Protein AF-A0A842P798-F1 (afdb_monomer_lite)

Sequence (377 aa):
MGEFDQAEFKRFVLESGVVGIFPKEKQLKSKRMSNWYVNWRDVTNDPALLYILAEYVINFATDKGIAGKIFYGVPEGATKIGVAMNHILGQEILKAPGQMLDSIELSDIAEDIIEQTGRLNPNCYIGYPADTPAKELALLTQHVLSTKNKFASEKLIMPMFRQVTKTHGDEKDQHSYVGKPEGRTVLVINGPWAKENNFEDLFGITGTEIVGIVYTDIAEGVIEKKYAPDDVEVFYADGGTLILNNPSGVVEVEDVTTTGGSAIKKAYELRQADIKVEGVIGVTNRTELTPIPGLDDPEVVAAFKKIYQHATGLEYIGAMGVSDAFDHMGIPYHAMITAPEFLPEAVKASDKCPELVKAIEREFKTYGLQSLKLGVE

Secondary structure (DSSP, 8-state):
-----HHHHHHHHHHTT-EEEEEEEEE-TTS-EEEEEE--HHHHHSHHHHHHHHHHHHHHHHHTT--SSEEEE-SHHHHHHHHHHHHHHT-PEEEETTEEE-HHHHHHHHHHHHHHHGGG---EEEEESTTSHHHHHHHHHHHHHHHHTTT-SS-----EE-SS---SSSGGGSSSEES---EEEEEEEEHHHHHHS--GGGGG-TTEEEEEEEEE-TTTT--------TTSEEEE--------PPPS-EEEEEEEESS-HHHHHHHHHHHHTT--EEEEEEEEE--BPSP-TTTS-HHHHHHHHHHHHHHHSS---S---HHHHHHHHT--EEES-BHHHHHHHHHHHTT--HHHHHHHHHHHHHHBSS-------

Radius of gyration: 21.18 Å; chains: 1; bounding box: 48×45×67 Å

Foldseek 3Di:
DDAQDLVVLLCLQQVLPQKDAAPAWFQDPLRDTARIGGHCLSQLFQLVSLLVLLVNVQNVCVVVVNHPFQEDEFDPRGNLSSLSNCLVVQHWHDQAQQFIDRSVLLLVLLVQVCVVCVVLVALAEEEPDQSDCSRSSSQSSLNSVCVVVVVPPPRRTRKYAAPDQDPDDDPVRRGRMRTQDAEAYEYEYAQVVVVPDDPPVVCPRPRYDDAEYEYAPLDPQDDDDDDDDPRYYYDYGRHDHRDRDATPAYEYEYAEDAQCLRVLLRCLSNVVSVHHHQAYEHQEYQQWWHAAPPPTDPVSVVSSQVSLCSSQVDGDPGIDTSQVSVVSNVHYYYYSYYCLRNVLVSVVVVPDDPVSQVRNQVCCVVTHPDGHDSDPD

Structure (mmCIF, N/CA/C/O backbone):
data_AF-A0A842P798-F1
#
_entry.id   AF-A0A842P798-F1
#
loop_
_atom_site.group_PDB
_atom_site.id
_atom_site.type_symbol
_atom_site.label_atom_id
_atom_site.label_alt_id
_atom_site.label_comp_id
_atom_site.label_asym_id
_atom_site.label_entity_id
_atom_site.label_seq_id
_atom_site.pdbx_PDB_ins_code
_atom_site.Cartn_x
_atom_site.Cartn_y
_atom_site.Cartn_z
_atom_site.occupancy
_atom_site.B_iso_or_equiv
_atom_site.auth_seq_id
_atom_site.auth_comp_id
_atom_site.auth_asym_id
_atom_site.auth_atom_id
_atom_site.pdbx_PDB_model_num
ATOM 1 N N . MET A 1 1 ? -21.848 -6.398 -6.461 1.00 76.06 1 MET A N 1
ATOM 2 C CA . MET A 1 1 ? -20.517 -6.161 -7.057 1.00 76.06 1 MET A CA 1
ATOM 3 C C . MET A 1 1 ? -20.605 -6.450 -8.541 1.00 76.06 1 MET A C 1
ATOM 5 O O . MET A 1 1 ? -21.397 -7.312 -8.916 1.00 76.06 1 MET A O 1
ATOM 9 N N . GLY A 1 2 ? -19.917 -5.651 -9.355 1.00 87.88 2 GLY A N 1
ATOM 10 C CA . GLY A 1 2 ? -19.880 -5.802 -10.813 1.00 87.88 2 GLY A CA 1
ATOM 11 C C . GLY A 1 2 ? -18.710 -6.682 -11.259 1.00 87.88 2 GLY A C 1
ATOM 12 O O . GLY A 1 2 ? -17.895 -7.082 -10.433 1.00 87.88 2 GLY A O 1
ATOM 13 N N . GLU A 1 3 ? -18.637 -6.973 -12.556 1.00 94.00 3 GLU A N 1
ATOM 14 C CA . GLU A 1 3 ? -17.451 -7.570 -13.193 1.00 94.00 3 GLU A CA 1
ATOM 15 C C . GLU A 1 3 ? -16.321 -6.527 -13.261 1.00 94.00 3 GLU A C 1
ATOM 17 O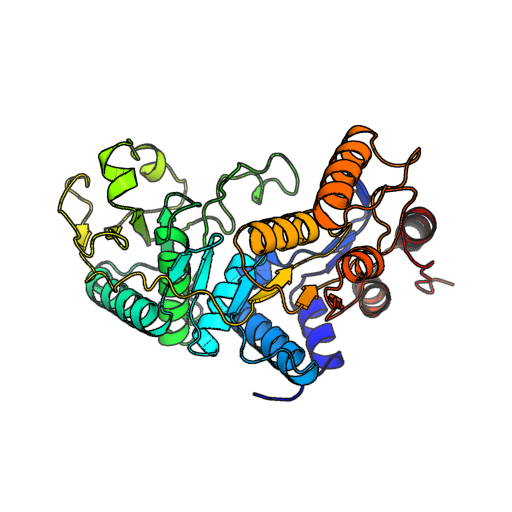 O . GLU A 1 3 ? -16.583 -5.322 -13.340 1.00 94.00 3 GLU A O 1
ATOM 22 N N . PHE A 1 4 ? -15.062 -6.957 -13.208 1.00 97.31 4 PHE A N 1
ATOM 23 C CA . PHE A 1 4 ? -13.919 -6.060 -13.327 1.00 97.31 4 PHE A CA 1
ATOM 24 C C . PHE A 1 4 ? -13.700 -5.616 -14.779 1.00 97.31 4 PHE A C 1
ATOM 26 O O . PHE A 1 4 ? -13.253 -6.384 -15.632 1.00 97.31 4 PHE A O 1
ATOM 33 N N . ASP A 1 5 ? -13.932 -4.330 -15.054 1.00 97.75 5 ASP A N 1
ATOM 34 C CA . ASP A 1 5 ? -13.598 -3.718 -16.341 1.00 97.75 5 ASP A CA 1
ATOM 35 C C . ASP A 1 5 ? -12.141 -3.219 -16.347 1.00 97.75 5 ASP A C 1
ATOM 37 O O . ASP A 1 5 ? -11.803 -2.136 -15.859 1.00 97.75 5 ASP A O 1
ATOM 41 N N . GLN A 1 6 ? -11.261 -4.010 -16.964 1.00 97.50 6 GLN A N 1
ATOM 42 C CA . GLN A 1 6 ? -9.842 -3.685 -17.142 1.00 97.50 6 GLN A CA 1
ATOM 43 C C . GLN A 1 6 ? -9.608 -2.347 -17.869 1.00 97.50 6 GLN A C 1
ATOM 45 O O . GLN A 1 6 ? -8.631 -1.644 -17.584 1.00 97.50 6 GLN A O 1
ATOM 50 N N . ALA A 1 7 ? -10.455 -2.000 -18.842 1.00 97.62 7 ALA A N 1
ATOM 51 C CA . ALA A 1 7 ? -10.306 -0.782 -19.629 1.00 97.62 7 ALA A CA 1
ATOM 52 C C . ALA A 1 7 ? -10.751 0.450 -18.833 1.00 97.62 7 ALA A C 1
ATOM 54 O O . ALA A 1 7 ? -10.112 1.499 -18.935 1.00 97.62 7 ALA A O 1
ATOM 55 N N . GLU A 1 8 ? -11.811 0.325 -18.037 1.00 98.06 8 GLU A N 1
ATOM 56 C CA . GLU A 1 8 ? -12.238 1.355 -17.090 1.00 98.06 8 GLU A CA 1
ATOM 57 C C . GLU A 1 8 ? -11.190 1.585 -16.000 1.00 98.06 8 GLU A C 1
ATOM 59 O O . GLU A 1 8 ? -10.763 2.723 -15.800 1.00 98.06 8 GLU A O 1
ATOM 64 N N . PHE A 1 9 ? -10.669 0.512 -15.396 1.00 98.19 9 PHE A N 1
ATOM 65 C CA . PHE A 1 9 ? -9.610 0.612 -14.393 1.00 98.19 9 PHE A CA 1
ATOM 66 C C . PHE A 1 9 ? -8.351 1.295 -14.947 1.00 98.19 9 PHE A C 1
ATOM 68 O O . PHE A 1 9 ? -7.773 2.170 -14.303 1.00 98.19 9 PHE A O 1
ATOM 75 N N . LYS A 1 10 ? -7.946 0.970 -16.182 1.00 98.06 10 LYS A N 1
ATOM 76 C CA . LYS A 1 10 ? -6.830 1.657 -16.851 1.00 98.06 10 LYS A CA 1
ATOM 77 C C . LYS A 1 10 ? -7.091 3.158 -17.022 1.00 98.06 10 LYS A C 1
ATOM 79 O O . LYS A 1 10 ? -6.180 3.950 -16.786 1.00 98.06 10 LYS A O 1
ATOM 84 N N . ARG A 1 11 ? -8.305 3.568 -17.416 1.00 97.88 11 ARG A N 1
ATOM 85 C CA . ARG A 1 11 ? -8.656 4.999 -17.496 1.00 97.88 11 ARG A CA 1
ATOM 86 C C . ARG A 1 11 ? -8.547 5.661 -16.129 1.00 97.88 11 ARG A C 1
ATOM 88 O O . ARG A 1 11 ? -7.880 6.683 -16.023 1.00 97.88 11 ARG A O 1
ATOM 95 N N . PHE A 1 12 ? -9.095 5.032 -15.090 1.00 97.94 12 PHE A N 1
ATOM 96 C CA . PHE A 1 12 ? -8.999 5.517 -13.713 1.00 97.94 12 PHE A CA 1
ATOM 97 C C . PHE A 1 12 ? -7.542 5.737 -13.270 1.00 97.94 12 PHE A C 1
ATOM 99 O O . PHE A 1 12 ? -7.226 6.792 -12.718 1.00 97.94 12 PHE A O 1
ATOM 106 N N . VAL A 1 13 ? -6.635 4.797 -13.574 1.00 97.75 13 VAL A N 1
ATOM 107 C CA . VAL A 1 13 ? -5.188 4.920 -13.299 1.00 97.75 13 VAL A CA 1
ATOM 108 C C . VAL A 1 13 ? -4.587 6.164 -13.966 1.00 97.75 13 VAL A C 1
ATOM 110 O O . VAL A 1 13 ? -3.844 6.915 -13.330 1.00 97.75 13 VAL A O 1
ATOM 113 N N . LEU A 1 14 ? -4.887 6.386 -15.248 1.00 96.31 14 LEU A N 1
ATOM 114 C CA . LEU A 1 14 ? -4.329 7.500 -16.020 1.00 96.31 14 LEU A CA 1
ATOM 115 C C . LEU A 1 14 ? -4.919 8.852 -15.589 1.00 96.31 14 LEU A C 1
ATOM 117 O O . LEU A 1 14 ? -4.174 9.812 -15.396 1.00 96.31 14 LEU A O 1
ATOM 121 N N . GLU A 1 15 ? -6.237 8.922 -15.408 1.00 96.44 15 GLU A N 1
ATOM 122 C CA . GLU A 1 15 ? -6.964 10.146 -15.051 1.00 96.44 15 GLU A CA 1
ATOM 123 C C . GLU A 1 15 ? -6.680 10.598 -13.614 1.00 96.44 15 GLU A C 1
ATOM 125 O O . GLU A 1 15 ? -6.614 11.798 -13.350 1.00 96.44 15 GLU A O 1
ATOM 130 N N . SER A 1 16 ? -6.420 9.660 -12.699 1.00 96.12 16 SER A N 1
ATOM 131 C CA . SER A 1 16 ? -6.096 9.965 -11.298 1.00 96.12 16 SER A CA 1
ATOM 132 C C . SER A 1 16 ? -4.633 10.376 -11.076 1.00 96.12 16 SER A C 1
ATOM 134 O O . SER A 1 16 ? -4.199 10.521 -9.935 1.00 96.12 16 SER A O 1
ATOM 136 N N . GLY A 1 17 ? -3.837 10.529 -12.142 1.00 95.38 17 GLY A N 1
ATOM 137 C CA . GLY A 1 17 ? -2.438 10.959 -12.042 1.00 95.38 17 GLY A CA 1
ATOM 138 C C . GLY A 1 17 ? -1.519 9.959 -11.331 1.00 95.38 17 GLY A C 1
ATOM 139 O O . GLY A 1 17 ? -0.446 10.337 -10.862 1.00 95.38 17 GLY A O 1
ATOM 140 N N . VAL A 1 18 ? -1.911 8.681 -11.261 1.00 96.56 18 VAL A N 1
ATOM 141 C CA . VAL A 1 18 ? -1.135 7.618 -10.596 1.00 96.56 18 VAL A CA 1
ATOM 142 C C . VAL A 1 18 ? 0.217 7.410 -11.284 1.00 96.56 18 VAL A C 1
ATOM 144 O O . VAL A 1 18 ? 1.203 7.059 -10.635 1.00 96.56 18 VAL A O 1
ATOM 147 N N . VAL A 1 19 ? 0.285 7.636 -12.597 1.00 96.75 19 VAL A N 1
ATOM 148 C CA . VAL A 1 19 ? 1.493 7.447 -13.406 1.00 96.75 19 VAL A CA 1
ATOM 149 C C . VAL A 1 19 ? 2.172 8.789 -13.661 1.00 96.75 19 VAL A C 1
ATOM 151 O O . VAL A 1 19 ? 1.661 9.637 -14.388 1.00 96.75 19 VAL A O 1
ATOM 154 N N . GLY A 1 20 ? 3.366 8.967 -13.098 1.00 95.00 20 GLY A N 1
ATOM 155 C CA . GLY A 1 20 ? 4.214 10.132 -13.342 1.00 95.00 20 GLY A CA 1
ATOM 156 C C . GLY A 1 20 ? 5.337 9.822 -14.330 1.00 95.00 20 GLY A C 1
ATOM 157 O O . GLY A 1 20 ? 6.013 8.806 -14.188 1.00 95.00 20 GLY A O 1
ATOM 158 N N . ILE A 1 21 ? 5.580 10.719 -15.291 1.00 95.62 21 ILE A N 1
ATOM 159 C CA . ILE A 1 21 ? 6.705 10.654 -16.239 1.00 95.62 21 ILE A CA 1
ATOM 160 C C . ILE A 1 21 ? 7.573 11.909 -16.078 1.00 95.62 21 ILE A C 1
ATOM 162 O O . ILE A 1 21 ? 7.087 13.038 -16.197 1.00 95.62 21 ILE A O 1
ATOM 166 N N . PHE A 1 22 ? 8.871 11.723 -15.828 1.00 94.00 22 PHE A N 1
ATOM 167 C CA . PHE A 1 22 ? 9.796 12.783 -15.427 1.00 94.00 22 PHE A CA 1
ATOM 168 C C . PHE A 1 22 ? 10.943 12.953 -16.430 1.00 94.00 22 PHE A C 1
ATOM 170 O O . PHE A 1 22 ? 11.590 11.968 -16.783 1.00 94.00 22 PHE A O 1
ATOM 177 N N . PRO A 1 23 ? 11.287 14.194 -16.829 1.00 93.38 23 PRO A N 1
ATOM 178 C CA . PRO A 1 23 ? 12.432 14.441 -17.710 1.00 93.38 23 PRO A CA 1
ATOM 179 C C . PRO A 1 23 ? 13.770 13.985 -17.112 1.00 93.38 23 PRO A C 1
ATOM 181 O O . PRO A 1 23 ? 14.636 13.486 -17.826 1.00 93.38 23 PRO A O 1
ATOM 184 N N . LYS A 1 24 ? 13.934 14.149 -15.795 1.00 94.06 24 LYS A N 1
ATOM 185 C CA . LYS A 1 24 ? 15.108 13.699 -15.046 1.00 94.06 24 LYS A CA 1
ATOM 186 C C . LYS A 1 24 ? 14.764 12.425 -14.287 1.00 94.06 24 LYS A C 1
ATOM 188 O O . LYS A 1 24 ? 13.727 12.364 -13.630 1.00 94.06 24 LYS A O 1
ATOM 193 N N . GLU A 1 25 ? 15.657 11.447 -14.366 1.00 95.00 25 GLU A N 1
ATOM 194 C CA . GLU A 1 25 ? 15.543 10.202 -13.616 1.00 95.00 25 GLU A CA 1
ATOM 195 C C . GLU A 1 25 ? 15.479 10.447 -12.099 1.00 95.00 25 GLU A C 1
ATOM 197 O O . GLU A 1 25 ? 16.140 11.338 -11.553 1.00 95.00 25 GLU A O 1
ATOM 202 N N . LYS A 1 26 ? 14.668 9.639 -11.414 1.00 93.75 26 LYS A N 1
ATOM 203 C CA . LYS A 1 26 ? 14.558 9.584 -9.956 1.00 93.75 26 LYS A CA 1
ATOM 204 C C . LYS A 1 26 ? 15.101 8.245 -9.460 1.00 93.75 26 LYS A C 1
ATOM 206 O O . LYS A 1 26 ? 14.889 7.215 -10.098 1.00 93.75 26 LYS A O 1
ATOM 211 N N . GLN A 1 27 ? 15.767 8.255 -8.306 1.00 92.94 27 GLN A N 1
ATOM 212 C CA . GLN A 1 27 ? 16.199 7.024 -7.648 1.00 92.94 27 GLN A CA 1
ATOM 213 C C . GLN A 1 27 ? 15.018 6.363 -6.923 1.00 92.94 27 GLN A C 1
ATOM 215 O O . GLN A 1 27 ? 14.359 6.989 -6.090 1.00 92.94 27 GLN A O 1
ATOM 220 N N . LEU A 1 28 ? 14.765 5.091 -7.225 1.00 90.06 28 LEU A N 1
ATOM 221 C CA . LEU A 1 28 ? 13.729 4.271 -6.599 1.00 90.06 28 LEU A CA 1
ATOM 222 C C . LEU A 1 28 ? 14.218 3.638 -5.285 1.00 90.06 28 LEU A C 1
ATOM 224 O O . LEU A 1 28 ? 15.408 3.645 -4.967 1.00 90.06 28 LEU A O 1
ATOM 228 N N . LYS A 1 29 ? 13.303 3.010 -4.530 1.00 85.62 29 LYS A N 1
ATOM 229 C CA . LYS A 1 29 ? 13.643 2.238 -3.315 1.00 85.62 29 LYS A CA 1
ATOM 230 C C . LYS A 1 29 ? 14.641 1.107 -3.606 1.00 85.62 29 LYS A C 1
ATOM 232 O O . LYS A 1 29 ? 15.488 0.815 -2.770 1.00 85.62 29 LYS A O 1
ATOM 237 N N . SER A 1 30 ? 14.571 0.522 -4.802 1.00 87.88 30 SER A N 1
ATOM 238 C CA . SER A 1 30 ? 15.516 -0.480 -5.314 1.00 87.88 30 SER A CA 1
ATOM 239 C C . SER A 1 30 ? 16.895 0.088 -5.670 1.00 87.88 30 SER A C 1
ATOM 241 O O . SER A 1 30 ? 17.736 -0.659 -6.150 1.00 87.88 30 SER A O 1
ATOM 243 N N . LYS A 1 31 ? 17.126 1.396 -5.483 1.00 91.50 31 LYS A N 1
ATOM 244 C CA . LYS A 1 31 ? 18.304 2.156 -5.938 1.00 91.50 31 LYS A CA 1
ATOM 245 C C . LYS A 1 31 ? 18.445 2.298 -7.456 1.00 91.50 31 LYS A C 1
ATOM 247 O O . LYS A 1 31 ? 19.296 3.072 -7.890 1.00 91.50 31 LYS A O 1
ATOM 252 N N . ARG A 1 32 ? 17.579 1.648 -8.243 1.00 94.62 32 ARG A N 1
ATOM 253 C CA . ARG A 1 32 ? 17.470 1.831 -9.698 1.00 94.62 32 ARG A CA 1
ATOM 254 C C . ARG A 1 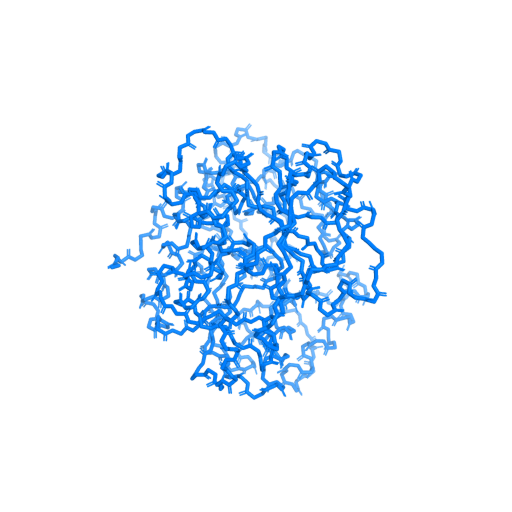32 ? 17.060 3.265 -10.032 1.00 94.62 32 ARG A C 1
ATOM 256 O O . ARG A 1 32 ? 16.302 3.889 -9.286 1.00 94.62 32 ARG A O 1
ATOM 263 N N . MET A 1 33 ? 17.546 3.766 -11.161 1.00 95.56 33 MET A N 1
ATOM 264 C CA . MET A 1 33 ? 17.130 5.050 -11.718 1.00 95.56 33 MET A CA 1
ATOM 265 C C . MET A 1 33 ? 15.971 4.831 -12.684 1.00 95.56 33 MET A C 1
ATOM 267 O O . MET A 1 33 ? 16.012 3.905 -13.490 1.00 95.56 33 MET A O 1
ATOM 271 N N . SER A 1 34 ? 14.937 5.666 -12.593 1.00 96.19 34 SER A N 1
ATOM 272 C CA . SER A 1 34 ? 13.769 5.557 -13.463 1.00 96.19 34 SER A CA 1
ATOM 273 C C . SER A 1 34 ? 13.244 6.920 -13.880 1.00 96.19 34 SER A C 1
ATOM 275 O O . SER A 1 34 ? 13.219 7.876 -13.101 1.00 96.19 34 SER A O 1
ATOM 277 N N . ASN A 1 35 ? 12.801 7.003 -15.129 1.00 96.81 35 ASN A N 1
ATOM 278 C CA . ASN A 1 35 ? 12.166 8.188 -15.697 1.00 96.81 35 ASN A CA 1
ATOM 279 C C . ASN A 1 35 ? 10.645 8.211 -15.489 1.00 96.81 35 ASN A C 1
ATOM 281 O O . ASN A 1 35 ? 9.972 9.130 -15.954 1.00 96.81 35 ASN A O 1
ATOM 285 N N . TRP A 1 36 ? 10.095 7.223 -14.786 1.00 96.75 36 TRP A N 1
ATOM 286 C CA . TRP A 1 36 ? 8.670 7.123 -14.520 1.00 96.75 36 TRP A CA 1
ATOM 287 C C . TRP A 1 36 ? 8.406 6.491 -13.148 1.00 96.75 36 TRP A C 1
ATOM 289 O O . TRP A 1 36 ? 9.230 5.777 -12.575 1.00 96.75 36 TRP A O 1
ATOM 299 N N . TYR A 1 37 ? 7.242 6.768 -12.578 1.00 94.75 37 TYR A N 1
ATOM 300 C CA . TYR A 1 37 ? 6.861 6.263 -11.264 1.00 94.75 37 TYR A CA 1
ATOM 301 C C . TYR A 1 37 ? 5.363 5.990 -11.211 1.00 94.75 37 TYR A C 1
ATOM 303 O O . TYR A 1 37 ? 4.586 6.636 -11.909 1.00 94.75 37 TYR A O 1
ATOM 311 N N . VAL A 1 38 ? 4.980 5.038 -10.365 1.00 95.38 38 VAL A N 1
ATOM 312 C CA . VAL A 1 38 ? 3.586 4.732 -10.041 1.00 95.38 38 VAL A CA 1
ATOM 313 C C . VAL A 1 38 ? 3.379 5.131 -8.588 1.00 95.38 38 VAL A C 1
ATOM 315 O O . VAL A 1 38 ? 4.117 4.665 -7.719 1.00 95.38 38 VAL A O 1
ATOM 318 N N . ASN A 1 39 ? 2.416 6.009 -8.324 1.00 94.12 39 ASN A N 1
ATOM 319 C CA . ASN A 1 39 ? 2.099 6.485 -6.986 1.00 94.12 39 ASN A CA 1
ATOM 320 C C . ASN A 1 39 ? 0.598 6.433 -6.711 1.00 94.12 39 ASN A C 1
ATOM 322 O O . ASN A 1 39 ? -0.148 7.306 -7.140 1.00 94.12 39 ASN A O 1
ATOM 326 N N . TRP A 1 40 ? 0.168 5.471 -5.903 1.00 95.88 40 TRP A N 1
ATOM 327 C CA . TRP A 1 40 ? -1.218 5.386 -5.444 1.00 95.88 40 TRP A CA 1
ATOM 328 C C . TRP A 1 40 ? -1.525 6.297 -4.252 1.00 95.88 40 TRP A C 1
ATOM 330 O O . TRP A 1 40 ? -2.633 6.270 -3.725 1.00 95.88 40 TRP A O 1
ATOM 340 N N . ARG A 1 41 ? -0.570 7.111 -3.782 1.00 91.56 41 ARG A N 1
ATOM 341 C CA . ARG A 1 41 ? -0.761 7.911 -2.566 1.00 91.56 41 ARG A CA 1
ATOM 342 C C . ARG A 1 41 ? -1.836 8.981 -2.712 1.00 91.56 41 ARG A C 1
ATOM 344 O O . ARG A 1 41 ? -2.582 9.182 -1.765 1.00 91.56 41 ARG A O 1
ATOM 351 N N . ASP A 1 42 ? -1.914 9.660 -3.852 1.00 92.62 42 ASP A N 1
ATOM 352 C CA . ASP A 1 42 ? -2.918 10.714 -4.027 1.00 92.62 42 ASP A CA 1
ATOM 353 C C . ASP A 1 42 ? -4.332 10.094 -4.060 1.00 92.62 42 ASP A C 1
ATOM 355 O O . ASP A 1 42 ? -5.212 10.559 -3.343 1.00 92.62 42 ASP A O 1
ATOM 359 N N . VAL A 1 43 ? -4.500 8.949 -4.738 1.00 95.12 43 VAL A N 1
ATOM 360 C CA . VAL A 1 43 ? -5.741 8.146 -4.725 1.00 95.12 43 VAL A CA 1
ATOM 361 C C . VAL A 1 43 ? -6.080 7.618 -3.329 1.00 95.12 43 VAL A C 1
ATOM 363 O O . VAL A 1 43 ? -7.208 7.746 -2.882 1.00 95.12 43 VAL A O 1
ATOM 366 N N . THR A 1 44 ? -5.119 7.039 -2.607 1.00 94.44 44 THR A N 1
ATOM 367 C CA . THR A 1 44 ? -5.375 6.439 -1.281 1.00 94.44 44 THR A CA 1
ATOM 368 C C . THR A 1 44 ? -5.493 7.468 -0.153 1.00 94.44 44 THR A C 1
ATOM 370 O O . THR A 1 44 ? -5.884 7.116 0.959 1.00 94.44 44 THR A O 1
ATOM 373 N N . ASN A 1 45 ? -5.145 8.733 -0.404 1.00 92.00 45 ASN A N 1
ATOM 374 C CA . ASN A 1 45 ? -5.350 9.835 0.537 1.00 92.00 45 ASN A CA 1
ATOM 375 C C . ASN A 1 45 ? -6.701 10.531 0.358 1.00 92.00 45 ASN A C 1
ATOM 377 O O . ASN A 1 45 ? -7.143 11.178 1.306 1.00 92.00 45 ASN A O 1
ATOM 381 N N . ASP A 1 46 ? -7.312 10.416 -0.819 1.00 92.44 46 ASP A N 1
ATOM 382 C CA . ASP A 1 46 ? -8.648 10.918 -1.117 1.00 92.44 46 ASP A CA 1
ATOM 383 C C . ASP A 1 46 ? -9.679 9.815 -0.810 1.00 92.44 46 ASP A C 1
ATOM 385 O O . ASP A 1 46 ? -9.645 8.758 -1.443 1.00 92.44 46 ASP A O 1
ATOM 389 N N . PRO A 1 47 ? -10.588 10.003 0.163 1.00 90.62 47 PRO A N 1
ATOM 390 C CA . PRO A 1 47 ? -11.541 8.962 0.535 1.00 90.62 47 PRO A CA 1
ATOM 391 C C . PRO A 1 47 ? -12.457 8.499 -0.609 1.00 90.62 47 PRO A C 1
ATOM 393 O O . PRO A 1 47 ? -12.818 7.323 -0.642 1.00 90.62 47 PRO A O 1
ATOM 396 N N . ALA A 1 48 ? -12.821 9.387 -1.544 1.00 92.25 48 ALA A N 1
ATOM 397 C CA . ALA A 1 48 ? -13.686 9.047 -2.672 1.00 92.25 48 ALA A CA 1
ATOM 398 C C . ALA A 1 48 ? -12.937 8.176 -3.683 1.00 92.25 48 ALA A C 1
ATOM 400 O O . ALA A 1 48 ? -13.429 7.125 -4.096 1.00 92.25 48 ALA A O 1
ATOM 401 N N . LEU A 1 49 ? -11.719 8.585 -4.050 1.00 95.06 49 LEU A N 1
ATOM 402 C CA . LEU A 1 49 ? -10.883 7.814 -4.971 1.00 95.06 49 LEU A CA 1
ATOM 403 C C . LEU A 1 49 ? -10.434 6.487 -4.346 1.00 95.06 49 LEU A C 1
ATOM 405 O O . LEU A 1 49 ? -10.363 5.480 -5.049 1.00 95.06 49 LEU A O 1
ATOM 409 N N . LEU A 1 50 ? -10.178 6.454 -3.034 1.00 95.25 50 LEU A N 1
ATOM 410 C CA . LEU A 1 50 ? -9.897 5.226 -2.292 1.00 95.25 50 LEU A CA 1
ATOM 411 C C . LEU A 1 50 ? -11.084 4.256 -2.335 1.00 95.25 50 LEU A C 1
ATOM 413 O O . LEU A 1 50 ? -10.866 3.064 -2.537 1.00 95.25 50 LEU A O 1
ATOM 417 N N . TYR A 1 51 ? -12.315 4.750 -2.163 1.00 93.81 51 TYR A N 1
ATOM 418 C CA . TYR A 1 51 ? -13.521 3.924 -2.258 1.00 93.81 51 TYR A CA 1
ATOM 419 C C . TYR A 1 51 ? -13.658 3.309 -3.657 1.00 93.81 51 TYR A C 1
ATOM 421 O O . TYR A 1 51 ? -13.786 2.093 -3.779 1.00 93.81 51 TYR A O 1
ATOM 429 N N . ILE A 1 52 ? -13.514 4.124 -4.709 1.00 95.56 52 ILE A N 1
ATOM 430 C CA . ILE A 1 52 ? -13.540 3.664 -6.108 1.00 95.56 52 ILE A CA 1
ATOM 431 C C . ILE A 1 52 ? -12.446 2.613 -6.361 1.00 95.56 52 ILE A C 1
ATOM 433 O O . ILE A 1 52 ? -12.704 1.564 -6.950 1.00 95.56 52 ILE A O 1
ATOM 437 N N . LEU A 1 53 ? -11.218 2.858 -5.888 1.00 97.44 53 LEU A N 1
ATOM 438 C CA . LEU A 1 53 ? -10.125 1.891 -5.998 1.00 97.44 53 LEU A CA 1
ATOM 439 C C . LEU A 1 53 ? -10.466 0.575 -5.285 1.00 97.44 53 LEU A C 1
ATOM 441 O O . LEU A 1 53 ? -10.250 -0.492 -5.855 1.00 97.44 53 LEU A O 1
ATOM 445 N N . ALA A 1 54 ? -11.005 0.631 -4.066 1.00 96.12 54 ALA A N 1
ATOM 446 C CA . ALA A 1 54 ? -11.390 -0.559 -3.316 1.00 96.12 54 ALA A CA 1
ATOM 447 C C . ALA A 1 54 ? -12.453 -1.383 -4.062 1.00 96.12 54 ALA A C 1
ATOM 449 O O . ALA A 1 54 ? -12.315 -2.603 -4.141 1.00 96.12 54 ALA A O 1
ATOM 450 N N . GLU A 1 55 ? -13.448 -0.743 -4.687 1.00 95.69 55 GLU A N 1
ATOM 451 C CA . GLU A 1 55 ? -14.434 -1.434 -5.529 1.00 95.69 55 GLU A CA 1
ATOM 452 C C . GLU A 1 55 ? -13.788 -2.149 -6.724 1.00 95.69 55 GLU A C 1
ATOM 454 O O . GLU A 1 55 ? -14.104 -3.314 -6.978 1.00 95.69 55 GLU A O 1
ATOM 459 N N . TYR A 1 56 ? -12.833 -1.516 -7.419 1.00 97.75 56 TYR A N 1
ATOM 460 C CA . TYR A 1 56 ? -12.093 -2.180 -8.499 1.00 97.75 56 TYR A CA 1
ATOM 461 C C . TYR A 1 56 ? -11.336 -3.416 -8.011 1.00 97.75 56 TYR A C 1
ATOM 463 O O . TYR A 1 56 ? -11.378 -4.458 -8.669 1.00 97.75 56 TYR A O 1
ATOM 471 N N . VAL A 1 57 ? -10.651 -3.324 -6.866 1.00 96.94 57 VAL A N 1
ATOM 472 C CA . VAL A 1 57 ? -9.888 -4.454 -6.313 1.00 96.94 57 VAL A CA 1
ATOM 473 C C . VAL A 1 57 ? -10.835 -5.584 -5.892 1.00 96.94 57 VAL A C 1
ATOM 475 O O . VAL A 1 57 ? -10.538 -6.751 -6.144 1.00 96.94 57 VAL A O 1
ATOM 478 N N . ILE A 1 58 ? -11.997 -5.264 -5.311 1.00 95.62 58 ILE A N 1
ATOM 479 C CA . ILE A 1 58 ? -13.023 -6.248 -4.931 1.00 95.62 58 ILE A CA 1
ATOM 480 C C . ILE A 1 58 ? -13.596 -6.960 -6.161 1.00 95.62 58 ILE A C 1
ATOM 482 O O . ILE A 1 58 ? -13.686 -8.191 -6.167 1.00 95.62 58 ILE A O 1
ATOM 486 N N . ASN A 1 59 ? -13.976 -6.215 -7.204 1.00 95.62 59 ASN A N 1
ATOM 487 C CA . ASN A 1 59 ? -14.499 -6.803 -8.439 1.00 95.62 59 ASN A CA 1
ATOM 488 C C . ASN A 1 59 ? -13.432 -7.705 -9.086 1.00 95.62 59 ASN A C 1
ATOM 490 O O . ASN A 1 59 ? -13.719 -8.846 -9.436 1.00 95.62 59 ASN A O 1
ATOM 494 N N . PHE A 1 60 ? -12.168 -7.262 -9.125 1.00 97.06 60 PHE A N 1
ATOM 495 C CA . PHE A 1 60 ? -11.060 -8.080 -9.629 1.00 97.06 60 PHE A CA 1
ATOM 496 C C . PHE A 1 60 ? -10.861 -9.363 -8.812 1.00 97.06 60 PHE A C 1
ATOM 498 O O . PHE A 1 60 ? -10.736 -10.448 -9.376 1.00 97.06 60 PHE A O 1
ATOM 505 N N . ALA A 1 61 ? -10.864 -9.265 -7.479 1.00 95.44 61 ALA A N 1
ATOM 506 C CA . ALA A 1 61 ? -10.769 -10.422 -6.591 1.00 95.44 61 ALA A CA 1
ATOM 507 C C . ALA A 1 61 ? -11.934 -11.405 -6.804 1.00 95.44 61 ALA A C 1
ATOM 509 O O . ALA A 1 61 ? -11.739 -12.622 -6.761 1.00 95.44 61 ALA A O 1
ATOM 510 N N . THR A 1 62 ? -13.133 -10.883 -7.071 1.00 94.38 62 THR A N 1
ATOM 511 C CA . THR A 1 62 ? -14.331 -11.677 -7.378 1.00 94.38 62 THR A CA 1
ATOM 512 C C . THR A 1 62 ? -14.150 -12.457 -8.673 1.00 94.38 62 THR A C 1
ATOM 514 O O . THR A 1 62 ? -14.323 -13.675 -8.669 1.00 94.38 62 THR A O 1
ATOM 517 N N . ASP A 1 63 ? -13.688 -11.804 -9.737 1.00 95.56 63 ASP A N 1
ATOM 518 C CA . ASP A 1 63 ? -13.452 -12.441 -11.038 1.00 95.56 63 ASP A CA 1
ATOM 519 C C . ASP A 1 63 ? -12.333 -13.489 -11.001 1.00 95.56 63 ASP A C 1
ATOM 521 O O . ASP A 1 63 ? -12.347 -14.461 -11.757 1.00 95.56 63 ASP A O 1
ATOM 525 N N . LYS A 1 64 ? -11.358 -13.328 -10.098 1.00 95.31 64 LYS A N 1
ATOM 526 C CA . LYS A 1 64 ? -10.317 -14.336 -9.845 1.00 95.31 64 LYS A CA 1
ATOM 527 C C . LYS A 1 64 ? -10.768 -15.467 -8.918 1.00 95.31 64 LYS A C 1
ATOM 529 O O . LYS A 1 64 ? -9.995 -16.393 -8.690 1.00 95.31 64 LYS A O 1
ATOM 534 N N . GLY A 1 65 ? -11.996 -15.424 -8.399 1.00 92.88 65 GLY A N 1
ATOM 535 C CA . GLY A 1 65 ? -12.521 -16.442 -7.487 1.00 92.88 65 GLY A CA 1
ATOM 536 C C . GLY A 1 65 ? -11.846 -16.439 -6.112 1.00 92.88 65 GLY A C 1
ATOM 537 O O . GLY A 1 65 ? -11.858 -17.459 -5.427 1.00 92.88 65 GLY A O 1
ATOM 538 N N . ILE A 1 66 ? -11.253 -15.309 -5.714 1.00 89.88 66 ILE A N 1
ATOM 539 C CA . ILE A 1 66 ? -10.584 -15.118 -4.416 1.00 89.88 66 ILE A CA 1
ATOM 540 C C . ILE A 1 66 ? -11.329 -14.122 -3.509 1.00 89.88 66 ILE A C 1
ATOM 542 O O . ILE A 1 66 ? -10.836 -13.771 -2.440 1.00 89.88 66 ILE A O 1
ATOM 546 N N . ALA A 1 67 ? -12.528 -13.679 -3.908 1.00 71.62 67 ALA A N 1
ATOM 547 C CA . ALA A 1 67 ? -13.420 -12.883 -3.065 1.00 71.62 67 ALA A CA 1
ATOM 548 C C . ALA A 1 67 ? -13.997 -13.697 -1.891 1.00 71.62 67 ALA A C 1
ATOM 550 O O . ALA A 1 67 ? -14.141 -14.916 -1.963 1.00 71.62 67 ALA A O 1
ATOM 551 N N . GLY A 1 68 ? -14.353 -13.008 -0.800 1.00 65.12 68 GLY A N 1
ATOM 552 C CA . GLY A 1 68 ? -14.852 -13.644 0.430 1.00 65.12 68 GLY A CA 1
ATOM 553 C C . GLY A 1 68 ? -13.767 -13.949 1.472 1.00 65.12 68 GLY A C 1
ATOM 554 O O . GLY A 1 68 ? -13.988 -14.761 2.369 1.00 65.12 68 GLY A O 1
ATOM 555 N N . LYS A 1 69 ? -12.589 -13.335 1.332 1.00 82.31 69 LYS A N 1
ATOM 556 C CA . LYS A 1 69 ? -11.425 -13.484 2.211 1.00 82.31 69 LYS A CA 1
ATOM 557 C C . LYS A 1 69 ? -11.017 -12.124 2.757 1.00 82.31 69 LYS A C 1
ATOM 559 O O . LYS A 1 69 ? -11.192 -11.131 2.064 1.00 82.31 69 LYS A O 1
ATOM 564 N N . ILE A 1 70 ? -10.399 -12.111 3.935 1.00 88.94 70 ILE A N 1
ATOM 565 C CA . ILE A 1 70 ? -9.881 -10.878 4.533 1.00 88.94 70 ILE A CA 1
ATOM 566 C C . ILE A 1 70 ? -8.764 -10.318 3.656 1.00 88.94 70 ILE A C 1
ATOM 568 O O . ILE A 1 70 ? -7.804 -11.027 3.332 1.00 88.94 70 ILE A O 1
ATOM 572 N N . PHE A 1 71 ? -8.864 -9.037 3.313 1.00 92.00 71 PHE A N 1
ATOM 573 C CA . PHE A 1 71 ? -7.842 -8.333 2.553 1.00 92.00 71 PHE A CA 1
ATOM 574 C C . PHE A 1 71 ? -6.803 -7.718 3.489 1.00 92.00 71 PHE A C 1
ATOM 576 O O . PHE A 1 71 ? -7.136 -6.993 4.428 1.00 92.00 71 PHE A O 1
ATOM 583 N N . TYR A 1 72 ? -5.525 -7.988 3.227 1.00 91.56 72 TYR A N 1
ATOM 584 C CA . TYR A 1 72 ? -4.407 -7.474 4.012 1.00 91.56 72 TYR A CA 1
ATOM 585 C C . TYR A 1 72 ? -3.498 -6.600 3.146 1.00 91.56 72 TYR A C 1
ATOM 587 O O . TYR A 1 72 ? -2.822 -7.088 2.245 1.00 91.56 72 TYR A O 1
ATOM 595 N N . GLY A 1 73 ? -3.488 -5.292 3.405 1.00 92.06 73 GLY A N 1
ATOM 596 C CA . GLY A 1 73 ? -2.730 -4.324 2.611 1.00 92.06 73 GLY A CA 1
ATOM 597 C C . GLY A 1 73 ? -1.255 -4.212 3.013 1.00 92.06 73 GLY A C 1
ATOM 598 O O . GLY A 1 73 ? -0.950 -3.924 4.173 1.00 92.06 73 GLY A O 1
ATOM 599 N N . VAL A 1 74 ? -0.343 -4.375 2.049 1.00 87.44 74 VAL A N 1
ATOM 600 C CA . VAL A 1 74 ? 1.112 -4.458 2.249 1.00 87.44 74 VAL A CA 1
ATOM 601 C C . VAL A 1 74 ? 1.883 -3.605 1.240 1.00 87.44 74 VAL A C 1
ATOM 603 O O . VAL A 1 74 ? 1.621 -3.698 0.049 1.00 87.44 74 VAL A O 1
ATOM 606 N N . PRO A 1 75 ? 2.917 -2.850 1.660 1.00 78.62 75 PRO A N 1
ATOM 607 C CA . PRO A 1 75 ? 3.115 -2.247 2.982 1.00 78.62 75 PRO A CA 1
ATOM 608 C C . PRO A 1 75 ? 2.169 -1.030 3.154 1.00 78.62 75 PRO A C 1
ATOM 610 O O . PRO A 1 75 ? 1.113 -0.982 2.536 1.00 78.62 75 PRO A O 1
ATOM 613 N N . GLU A 1 76 ? 2.533 -0.032 3.970 1.00 76.94 76 GLU A N 1
ATOM 614 C CA . GLU A 1 76 ? 1.725 1.157 4.339 1.00 76.94 76 GLU A CA 1
ATOM 615 C C . GLU A 1 76 ? 0.871 1.804 3.219 1.00 76.94 76 GLU A C 1
ATOM 617 O O . GLU A 1 76 ? -0.171 2.386 3.513 1.00 76.94 76 GLU A O 1
ATOM 622 N N . GLY A 1 77 ? 1.294 1.738 1.949 1.00 79.94 77 GLY A N 1
ATOM 623 C CA . GLY A 1 77 ? 0.533 2.274 0.812 1.00 79.94 77 GLY A CA 1
ATOM 624 C C . GLY A 1 77 ? -0.786 1.538 0.552 1.00 79.94 77 GLY A C 1
ATOM 625 O O . GLY A 1 77 ? -1.799 2.177 0.279 1.00 79.94 77 GLY A O 1
ATOM 626 N N . ALA A 1 78 ? -0.801 0.214 0.715 1.00 92.62 78 ALA A N 1
ATOM 627 C CA . ALA A 1 78 ? -1.979 -0.611 0.467 1.00 92.62 78 ALA A CA 1
ATOM 628 C C . ALA A 1 78 ? -2.818 -0.878 1.725 1.00 92.62 78 ALA A C 1
ATOM 630 O O . ALA A 1 78 ? -3.951 -1.337 1.611 1.00 92.62 78 ALA A O 1
ATOM 631 N N . THR A 1 79 ? -2.324 -0.552 2.928 1.00 91.81 79 THR A N 1
ATOM 632 C CA . THR A 1 79 ? -3.082 -0.726 4.184 1.00 91.81 79 THR A CA 1
ATOM 633 C C . THR A 1 79 ? -4.446 -0.029 4.134 1.00 91.81 79 THR A C 1
ATOM 635 O O . THR A 1 79 ? -5.448 -0.619 4.528 1.00 91.81 79 THR A O 1
ATOM 638 N N . LYS A 1 80 ? -4.512 1.188 3.576 1.00 93.88 80 LYS A N 1
ATOM 639 C CA . LYS A 1 80 ? -5.774 1.931 3.406 1.00 93.88 80 LYS A CA 1
ATOM 640 C C . LYS A 1 80 ? -6.747 1.218 2.467 1.00 93.88 80 LYS A C 1
ATOM 642 O O . LYS A 1 80 ? -7.944 1.223 2.724 1.00 93.88 80 LYS A O 1
ATOM 647 N N . ILE A 1 81 ? -6.219 0.585 1.416 1.00 95.25 81 ILE A N 1
ATOM 648 C CA . ILE A 1 81 ? -6.999 -0.202 0.454 1.00 95.25 81 ILE A CA 1
ATOM 649 C C . ILE A 1 81 ? -7.620 -1.399 1.179 1.00 95.25 81 ILE A C 1
ATOM 651 O O . ILE A 1 81 ? -8.832 -1.563 1.134 1.00 95.25 81 ILE A O 1
ATOM 655 N N . GLY A 1 82 ? -6.821 -2.169 1.928 1.00 92.38 82 GLY A N 1
ATOM 656 C CA . GLY A 1 82 ? -7.314 -3.319 2.694 1.00 92.38 82 GLY A CA 1
ATOM 657 C C . GLY A 1 82 ? -8.399 -2.952 3.715 1.00 92.38 82 GLY A C 1
ATOM 658 O O . GLY A 1 82 ? -9.435 -3.607 3.759 1.00 92.38 82 GLY A O 1
ATOM 659 N N . VAL A 1 83 ? -8.207 -1.872 4.486 1.00 89.62 83 VAL A N 1
ATOM 660 C CA . VAL A 1 83 ? -9.216 -1.385 5.451 1.00 89.62 83 VAL A CA 1
ATOM 661 C C . VAL A 1 83 ? -10.521 -0.999 4.748 1.00 89.62 83 VAL A C 1
ATOM 663 O O . VAL A 1 83 ? -11.588 -1.431 5.178 1.00 89.62 83 VAL A O 1
ATOM 666 N N . ALA A 1 84 ? -10.445 -0.238 3.651 1.00 91.88 84 ALA A N 1
ATOM 667 C CA . ALA A 1 84 ? -11.627 0.157 2.887 1.00 91.88 84 ALA A CA 1
ATOM 668 C C . ALA A 1 84 ? -12.356 -1.057 2.287 1.00 91.88 84 ALA A C 1
ATOM 670 O O . ALA A 1 84 ? -13.575 -1.152 2.389 1.00 91.88 84 ALA A O 1
ATOM 671 N N . MET A 1 85 ? -11.621 -2.018 1.717 1.00 92.69 85 MET A N 1
ATOM 672 C CA . MET A 1 85 ? -12.207 -3.231 1.140 1.00 92.69 85 MET A CA 1
ATOM 673 C C . MET A 1 85 ? -12.945 -4.070 2.183 1.00 92.69 85 MET A C 1
ATOM 675 O O . MET A 1 85 ? -14.088 -4.463 1.960 1.00 92.69 85 MET A O 1
ATOM 679 N N . ASN A 1 86 ? -12.300 -4.322 3.323 1.00 89.00 86 ASN A N 1
ATOM 680 C CA . ASN A 1 86 ? -12.884 -5.101 4.411 1.00 89.00 86 ASN A CA 1
ATOM 681 C C . ASN A 1 86 ? -14.149 -4.421 4.959 1.00 89.00 86 ASN A C 1
ATOM 683 O O . ASN A 1 86 ? -15.157 -5.094 5.150 1.00 89.00 86 ASN A O 1
ATOM 687 N N . HIS A 1 87 ? -14.154 -3.088 5.097 1.00 88.56 87 HIS A N 1
ATOM 688 C CA . HIS A 1 87 ? -15.360 -2.342 5.471 1.00 88.56 87 HIS A CA 1
ATOM 689 C C . HIS A 1 87 ? -16.487 -2.474 4.434 1.00 88.56 87 HIS A C 1
ATOM 691 O O . HIS A 1 87 ? -17.612 -2.803 4.800 1.00 88.56 87 HIS A O 1
ATOM 697 N N . ILE A 1 88 ? -16.196 -2.288 3.139 1.00 88.69 88 ILE A N 1
ATOM 698 C CA . ILE A 1 88 ? -17.188 -2.433 2.054 1.00 88.69 88 ILE A CA 1
ATOM 699 C C . ILE A 1 88 ? -17.813 -3.835 2.048 1.00 88.69 88 ILE A C 1
ATOM 701 O O . ILE A 1 88 ? -18.997 -3.995 1.750 1.00 88.69 88 ILE A O 1
ATOM 705 N N . LEU A 1 89 ? -17.019 -4.857 2.364 1.00 86.62 89 LEU A N 1
ATOM 706 C CA . LEU A 1 89 ? -17.454 -6.250 2.383 1.00 86.62 89 LEU A CA 1
ATOM 707 C C . LEU A 1 89 ? -18.118 -6.677 3.700 1.00 86.62 89 LEU A C 1
ATOM 709 O O . LEU A 1 89 ? -18.640 -7.791 3.752 1.00 86.62 89 LEU A O 1
ATOM 713 N N . GLY A 1 90 ? -18.082 -5.844 4.747 1.00 82.50 90 GLY A N 1
ATOM 714 C CA . GLY A 1 90 ? -18.473 -6.240 6.104 1.00 82.50 90 GLY A CA 1
ATOM 715 C C . GLY A 1 90 ? -17.637 -7.410 6.637 1.00 82.50 90 GLY A C 1
ATOM 716 O O . GLY A 1 90 ? -18.175 -8.319 7.266 1.00 82.50 90 GLY A O 1
ATOM 717 N N . GLN A 1 91 ? -16.346 -7.440 6.301 1.00 76.38 91 GLN A N 1
ATOM 718 C CA . GLN A 1 91 ? -15.400 -8.494 6.669 1.00 76.38 91 GLN A CA 1
ATOM 719 C C . GLN A 1 91 ? -14.399 -8.016 7.708 1.00 76.38 91 GLN A C 1
ATOM 721 O O . GLN A 1 91 ? -13.905 -6.903 7.609 1.00 76.38 91 GLN A O 1
ATOM 726 N N . GLU A 1 92 ? -14.018 -8.901 8.630 1.00 72.62 92 GLU A N 1
ATOM 727 C CA . GLU A 1 92 ? -12.992 -8.667 9.654 1.00 72.62 92 GLU A CA 1
ATOM 728 C C . GLU A 1 92 ? -11.707 -8.021 9.092 1.00 72.62 92 GLU A C 1
ATOM 730 O O . GLU A 1 92 ? -11.249 -8.326 7.989 1.00 72.62 92 GLU A O 1
ATOM 735 N N . ILE A 1 93 ? -11.087 -7.135 9.875 1.00 72.44 93 ILE A N 1
ATOM 736 C CA . ILE A 1 93 ? -9.842 -6.443 9.530 1.00 72.44 93 ILE A CA 1
ATOM 737 C C . ILE A 1 93 ? -8.672 -7.153 10.217 1.00 72.44 93 ILE A C 1
ATOM 739 O O . ILE A 1 93 ? -8.575 -7.194 11.445 1.00 72.44 93 ILE A O 1
ATOM 743 N N . LEU A 1 94 ? -7.739 -7.681 9.421 1.00 67.38 94 LEU A N 1
ATOM 744 C CA . LEU A 1 94 ? -6.496 -8.257 9.935 1.00 67.38 94 LEU A CA 1
ATOM 745 C C . LEU A 1 94 ? -5.443 -7.162 10.157 1.00 67.38 94 LEU A C 1
ATOM 747 O O . LEU A 1 94 ? -5.092 -6.427 9.236 1.00 67.38 94 LEU A O 1
ATOM 751 N N . LYS A 1 95 ? -4.888 -7.095 11.369 1.00 63.12 95 LYS A N 1
ATOM 752 C CA . LYS A 1 95 ? -3.896 -6.081 11.762 1.00 63.12 95 LYS A CA 1
ATOM 753 C C . LYS A 1 95 ? -2.463 -6.610 11.713 1.00 63.12 95 LYS A C 1
ATOM 755 O O . LYS A 1 95 ? -1.555 -6.008 11.134 1.00 63.12 95 LYS A O 1
ATOM 760 N N . ALA A 1 96 ? -2.260 -7.748 12.358 1.00 61.03 96 ALA A N 1
ATOM 761 C CA . ALA A 1 96 ? -0.978 -8.413 12.501 1.00 61.03 96 ALA A CA 1
ATOM 762 C C . ALA A 1 96 ? -1.205 -9.926 12.460 1.00 61.03 96 ALA A C 1
ATOM 764 O O . ALA A 1 96 ? -2.345 -10.372 12.626 1.00 61.03 96 ALA A O 1
ATOM 765 N N . PRO A 1 97 ? -0.150 -10.725 12.252 1.00 55.25 97 PRO A N 1
ATOM 766 C CA . PRO A 1 97 ? -0.292 -12.165 12.305 1.00 55.25 97 PRO A CA 1
ATOM 767 C C . PRO A 1 97 ? -0.855 -12.593 13.676 1.00 55.25 97 PRO A C 1
ATOM 769 O O . PRO A 1 97 ? -0.222 -12.368 14.705 1.00 55.25 97 PRO A O 1
ATOM 772 N N . GLY A 1 98 ? -2.084 -13.115 13.683 1.00 54.12 98 GLY A N 1
ATOM 773 C CA . GLY A 1 98 ? -2.818 -13.523 14.882 1.00 54.12 98 GLY A CA 1
ATOM 774 C C . GLY A 1 98 ? -3.601 -12.415 15.600 1.00 54.12 98 GLY A C 1
ATOM 775 O O . GLY A 1 98 ? -3.970 -12.628 16.744 1.00 54.12 98 GLY A O 1
ATOM 776 N N . GLN A 1 99 ? -3.846 -11.244 14.994 1.00 64.31 99 GLN A N 1
ATOM 777 C CA . GLN A 1 99 ? -4.725 -10.196 15.548 1.00 64.31 99 GLN A CA 1
ATOM 778 C C . GLN A 1 99 ? -5.793 -9.791 14.527 1.00 64.31 99 GLN A C 1
ATOM 780 O O . GLN A 1 99 ? -5.476 -9.126 13.534 1.00 64.31 99 GLN A O 1
ATOM 785 N N . MET A 1 100 ? -7.044 -10.166 14.793 1.00 64.25 100 MET A N 1
ATOM 786 C CA . MET A 1 100 ? -8.210 -9.818 13.981 1.00 64.25 100 MET A CA 1
ATOM 787 C C . MET A 1 100 ? -9.159 -8.909 14.743 1.00 64.25 100 MET A C 1
ATOM 789 O O . MET A 1 100 ? -9.322 -9.041 15.952 1.00 64.25 100 MET A O 1
ATOM 793 N N . LEU A 1 101 ? -9.755 -7.976 14.012 1.00 65.12 101 LEU A N 1
ATOM 794 C CA . LEU A 1 101 ? -10.769 -7.065 14.510 1.00 65.12 101 LEU A CA 1
ATOM 795 C C . LEU A 1 101 ? -12.055 -7.328 13.728 1.00 65.12 101 LEU A C 1
ATOM 797 O O . LEU A 1 101 ? -12.013 -7.360 12.497 1.00 65.12 101 LEU A O 1
ATOM 801 N N . ASP A 1 102 ? -13.184 -7.499 14.411 1.00 67.31 102 ASP A N 1
ATOM 802 C CA . ASP A 1 102 ? -14.474 -7.566 13.727 1.00 67.31 102 ASP A CA 1
ATOM 803 C C . ASP A 1 102 ? -14.770 -6.201 13.094 1.00 67.31 102 ASP A C 1
ATOM 805 O O . ASP A 1 102 ? -14.783 -5.173 13.766 1.00 67.31 102 ASP A O 1
ATOM 809 N N . SER A 1 103 ? -14.951 -6.169 11.773 1.00 70.44 103 SER A N 1
ATOM 810 C CA . SER A 1 103 ? -15.196 -4.913 11.061 1.00 70.44 103 SER A CA 1
ATOM 811 C C . SER A 1 103 ? -16.550 -4.296 11.357 1.00 70.44 103 SER A C 1
ATOM 813 O O . SER A 1 103 ? -16.677 -3.083 11.214 1.00 70.44 103 SER A O 1
ATOM 815 N N . ILE A 1 104 ? -17.545 -5.108 11.727 1.00 72.19 104 ILE A N 1
ATOM 816 C CA . ILE A 1 104 ? -18.878 -4.627 12.080 1.00 72.19 104 ILE A CA 1
ATOM 817 C C . ILE A 1 104 ? -18.764 -3.914 13.419 1.00 72.19 104 ILE A C 1
ATOM 819 O O . ILE A 1 104 ? -19.065 -2.727 13.487 1.00 72.19 104 ILE A O 1
ATOM 823 N N . GLU A 1 105 ? -18.188 -4.577 14.425 1.00 76.06 105 GLU A N 1
ATOM 824 C CA . GLU A 1 105 ? -17.926 -3.947 15.724 1.00 76.06 105 GLU A CA 1
ATOM 825 C C . GLU A 1 105 ? -17.035 -2.707 15.576 1.00 76.06 105 GLU A C 1
ATOM 827 O O . GLU A 1 105 ? -17.329 -1.658 16.138 1.00 76.06 105 GLU A O 1
ATOM 832 N N . LEU A 1 106 ? -15.968 -2.769 14.770 1.00 79.75 106 LEU A N 1
ATOM 833 C CA . LEU A 1 106 ? -15.133 -1.595 14.511 1.00 79.75 106 LEU A CA 1
ATOM 834 C C . LEU A 1 106 ? -15.882 -0.470 13.792 1.00 79.75 106 LEU A C 1
ATOM 836 O O . LEU A 1 106 ? -15.553 0.695 14.010 1.00 79.75 106 LEU A O 1
ATOM 840 N N . SER A 1 107 ? -16.832 -0.795 12.913 1.00 83.75 107 SER A N 1
ATOM 841 C CA . SER A 1 107 ? -17.652 0.212 12.240 1.00 83.75 107 SER A CA 1
ATOM 842 C C . SER A 1 107 ? -18.586 0.877 13.244 1.00 83.75 107 SER A C 1
ATOM 844 O O . SER A 1 107 ? -18.647 2.100 13.253 1.00 83.75 107 SER A O 1
ATOM 846 N N . ASP A 1 108 ? -19.206 0.113 14.143 1.00 85.38 108 ASP A N 1
ATOM 847 C CA . ASP A 1 108 ? -20.030 0.653 15.229 1.00 85.38 108 ASP A CA 1
ATOM 848 C C . ASP A 1 108 ? -19.196 1.564 16.151 1.00 85.38 108 ASP A C 1
ATOM 850 O O . ASP A 1 108 ? -19.568 2.708 16.404 1.00 85.38 108 ASP A O 1
ATOM 854 N N . ILE A 1 109 ? -17.992 1.131 16.544 1.00 84.94 109 ILE A N 1
ATOM 855 C CA . ILE A 1 109 ? -17.042 1.944 17.327 1.00 84.94 109 ILE A CA 1
ATOM 856 C C . ILE A 1 109 ? -16.653 3.223 16.573 1.00 84.94 109 ILE A C 1
ATOM 858 O O . ILE A 1 109 ? -16.566 4.302 17.161 1.00 84.94 109 ILE A O 1
ATOM 862 N N . ALA A 1 110 ? -16.394 3.128 15.268 1.00 89.56 110 ALA A N 1
ATOM 863 C CA . ALA A 1 110 ? -16.093 4.284 14.431 1.00 89.56 110 ALA A CA 1
ATOM 864 C C . ALA A 1 110 ? -17.277 5.265 14.373 1.00 89.56 110 ALA A C 1
ATOM 866 O O . ALA A 1 110 ? -17.071 6.479 14.434 1.00 89.56 110 ALA A O 1
ATOM 867 N N . GLU A 1 111 ? -18.510 4.764 14.280 1.00 90.25 111 GLU A N 1
ATOM 868 C CA . GLU A 1 111 ? -19.717 5.586 14.329 1.00 90.25 111 GLU A CA 1
ATOM 869 C C . GLU A 1 111 ? -19.888 6.289 15.676 1.00 90.25 111 GLU A C 1
ATOM 871 O O . GLU A 1 111 ? -20.129 7.499 15.687 1.00 90.25 111 GLU A O 1
ATOM 876 N N . ASP A 1 112 ? -19.669 5.577 16.779 1.00 87.69 112 ASP A N 1
ATOM 877 C CA . ASP A 1 112 ? -19.698 6.135 18.131 1.00 87.69 112 ASP A CA 1
ATOM 878 C C . ASP A 1 112 ? -18.649 7.238 18.304 1.00 87.69 112 ASP A C 1
ATOM 880 O O . ASP A 1 112 ? -18.939 8.305 18.853 1.00 87.69 112 ASP A O 1
ATOM 884 N N . ILE A 1 113 ? -17.427 7.028 17.798 1.00 89.62 113 ILE A N 1
ATOM 885 C CA . ILE A 1 113 ? -16.378 8.055 17.807 1.00 89.62 113 ILE A CA 1
ATOM 886 C C . ILE A 1 113 ? -16.846 9.294 17.042 1.00 89.62 113 ILE A C 1
ATOM 888 O O . ILE A 1 113 ? -16.682 10.412 17.540 1.00 89.62 113 ILE A O 1
ATOM 892 N N . ILE A 1 114 ? -17.432 9.125 15.853 1.00 92.06 114 ILE A N 1
ATOM 893 C CA . ILE A 1 114 ? -17.945 10.238 15.041 1.00 92.06 114 ILE A CA 1
ATOM 894 C C . ILE A 1 114 ? -19.054 10.988 15.782 1.00 92.06 114 ILE A C 1
ATOM 896 O O . ILE A 1 114 ? -19.026 12.217 15.822 1.00 92.06 114 ILE A O 1
ATOM 900 N N . GLU A 1 115 ? -20.009 10.285 16.391 1.00 90.44 115 GLU A N 1
ATOM 901 C CA . GLU A 1 115 ? -21.108 10.907 17.134 1.00 90.44 115 GLU A CA 1
ATOM 902 C C . GLU A 1 115 ? -20.587 11.709 18.331 1.00 90.44 115 GLU A C 1
ATOM 904 O O . GLU A 1 115 ? -20.901 12.893 18.485 1.00 90.44 115 GLU A O 1
ATOM 909 N N . GLN A 1 116 ? -19.724 11.097 19.142 1.00 86.88 116 GLN A N 1
ATOM 910 C CA . GLN A 1 116 ? -19.169 11.723 20.338 1.00 86.88 116 GLN A CA 1
ATOM 911 C C . GLN A 1 116 ? -18.317 12.951 20.009 1.00 86.88 116 GLN A C 1
ATOM 913 O O . GLN A 1 116 ? -18.432 13.994 20.660 1.00 86.88 116 GLN A O 1
ATOM 918 N N . THR A 1 117 ? -17.477 12.842 18.979 1.00 91.56 117 THR A N 1
ATOM 919 C CA . THR A 1 117 ? -16.562 13.915 18.569 1.00 91.56 117 THR A CA 1
ATOM 920 C C . THR A 1 117 ? -17.216 14.932 17.636 1.00 91.56 117 THR A C 1
ATOM 922 O O . THR A 1 117 ? -16.643 15.995 17.411 1.00 91.56 117 THR A O 1
ATOM 925 N N . GLY A 1 118 ? -18.429 14.680 17.130 1.00 90.50 118 GLY A N 1
ATOM 926 C CA . GLY A 1 118 ? -19.078 15.502 16.103 1.00 90.50 118 GLY A CA 1
ATOM 927 C C . GLY A 1 118 ? -19.236 16.975 16.488 1.00 90.50 118 GLY A C 1
ATOM 928 O O . GLY A 1 118 ? -19.080 17.863 15.651 1.00 90.50 118 GLY A O 1
ATOM 929 N N . ARG A 1 119 ? -19.432 17.269 17.780 1.00 90.38 119 ARG A N 1
ATOM 930 C CA . ARG A 1 119 ? -19.502 18.650 18.299 1.00 90.38 119 ARG A CA 1
ATOM 931 C C . ARG A 1 119 ? -18.194 19.438 18.181 1.00 90.38 119 ARG A C 1
ATOM 933 O O . ARG A 1 119 ? -18.225 20.664 18.233 1.00 90.38 119 ARG A O 1
ATOM 940 N N . LEU A 1 120 ? -17.062 18.756 18.014 1.00 89.19 120 LEU A N 1
ATOM 941 C CA . LEU A 1 120 ? -15.767 19.383 17.748 1.00 89.19 120 LEU A CA 1
ATOM 942 C C . LEU A 1 120 ? -15.582 19.754 16.280 1.00 89.19 120 LEU A C 1
ATOM 944 O O . LEU A 1 120 ? -14.620 20.458 15.964 1.00 89.19 120 LEU A O 1
ATOM 948 N N . ASN A 1 121 ? -16.483 19.303 15.402 1.00 91.62 121 ASN A N 1
ATOM 949 C CA . ASN A 1 121 ? -16.380 19.432 13.955 1.00 91.62 121 ASN A CA 1
ATOM 950 C C . ASN A 1 121 ? -15.011 18.962 13.413 1.00 91.62 121 ASN A C 1
ATOM 952 O O . ASN A 1 121 ? -14.300 19.756 12.785 1.00 91.62 121 ASN A O 1
ATOM 956 N N . PRO A 1 122 ? -14.577 17.722 13.723 1.00 92.81 122 PRO A N 1
ATOM 957 C CA . PRO A 1 122 ? -13.329 17.199 13.197 1.00 92.81 122 PRO A CA 1
ATOM 958 C C . PRO A 1 122 ? -13.468 16.882 11.706 1.00 92.81 122 PRO A C 1
ATOM 960 O O . PRO A 1 122 ? -14.501 16.398 11.248 1.00 92.81 122 PRO A O 1
ATOM 963 N N . ASN A 1 123 ? -12.402 17.118 10.949 1.00 92.12 123 ASN A N 1
ATOM 964 C CA . ASN A 1 123 ? -12.303 16.729 9.539 1.00 92.12 123 ASN A CA 1
ATOM 965 C C . ASN A 1 123 ? -11.154 15.741 9.281 1.00 92.12 123 ASN A C 1
ATOM 967 O O . ASN A 1 123 ? -10.867 15.398 8.133 1.00 92.12 123 ASN A O 1
ATOM 971 N N . CYS A 1 124 ? -10.513 15.282 10.357 1.00 94.19 124 CYS A N 1
ATOM 972 C CA . CYS A 1 124 ? -9.334 14.441 10.329 1.00 94.19 124 CYS A CA 1
ATOM 973 C C . CYS A 1 124 ? -9.300 13.539 11.579 1.00 94.19 124 CYS A C 1
ATOM 975 O O . CYS A 1 124 ? -9.389 14.023 12.708 1.00 94.19 124 CYS A O 1
ATOM 977 N N . TYR A 1 125 ? -9.135 12.233 11.386 1.00 94.62 125 TYR A N 1
ATOM 978 C CA . TYR A 1 125 ? -8.841 11.257 12.434 1.00 94.62 125 TYR A CA 1
ATOM 979 C C . TYR A 1 125 ? -7.509 10.589 12.126 1.00 94.62 125 TYR A C 1
ATOM 981 O O . TYR A 1 125 ? -7.268 10.149 11.001 1.00 94.62 125 TYR A O 1
ATOM 989 N N . ILE A 1 126 ? -6.635 10.486 13.125 1.00 93.75 126 ILE A N 1
ATOM 990 C CA . ILE A 1 126 ? -5.335 9.832 12.965 1.00 93.75 126 ILE A CA 1
ATOM 991 C C . ILE A 1 126 ? -5.027 8.947 14.168 1.00 93.75 126 ILE A C 1
ATOM 993 O O . ILE A 1 126 ? -5.219 9.341 15.316 1.00 93.75 126 ILE A O 1
ATOM 997 N N . GLY A 1 127 ? -4.565 7.729 13.889 1.00 91.06 127 GLY A N 1
ATOM 998 C CA . GLY A 1 127 ? -4.362 6.702 14.903 1.00 91.06 127 GLY A CA 1
ATOM 999 C C . GLY A 1 127 ? -2.900 6.504 15.274 1.00 91.06 127 GLY A C 1
ATOM 1000 O O . GLY A 1 127 ? -2.049 6.439 14.385 1.00 91.06 127 GLY A O 1
ATOM 1001 N N . TYR A 1 128 ? -2.609 6.383 16.569 1.00 89.19 128 TYR A N 1
ATOM 1002 C CA . TYR A 1 128 ? -1.250 6.315 17.100 1.00 89.19 128 TYR A CA 1
ATOM 1003 C C . TYR A 1 128 ? -1.102 5.296 18.258 1.00 89.19 128 TYR A C 1
ATOM 1005 O O . TYR A 1 128 ? -1.995 5.200 19.103 1.00 89.19 128 TYR A O 1
ATOM 1013 N N . PRO A 1 129 ? 0.040 4.582 18.363 1.00 86.69 129 PRO A N 1
ATOM 1014 C CA . PRO A 1 129 ? 1.143 4.505 17.395 1.00 86.69 129 PRO A CA 1
ATOM 1015 C C . PRO A 1 129 ? 0.778 3.668 16.158 1.00 86.69 129 PRO A C 1
ATOM 1017 O O . PRO A 1 129 ? -0.219 2.942 16.139 1.00 86.69 129 PRO A O 1
ATOM 1020 N N . ALA A 1 130 ? 1.599 3.766 15.108 1.00 81.31 130 ALA A N 1
ATOM 1021 C CA . ALA A 1 130 ? 1.350 3.170 13.786 1.00 81.31 130 ALA A CA 1
ATOM 1022 C C . ALA A 1 130 ? 1.247 1.626 13.764 1.00 81.31 130 ALA A C 1
ATOM 1024 O O . ALA A 1 130 ? 0.840 1.023 12.769 1.00 81.31 130 ALA A O 1
ATOM 1025 N N . ASP A 1 131 ? 1.642 0.946 14.829 1.00 79.31 131 ASP A N 1
ATOM 1026 C CA . ASP A 1 131 ? 1.610 -0.509 14.990 1.00 79.31 131 ASP A CA 1
ATOM 1027 C C . ASP A 1 131 ? 0.495 -0.996 15.937 1.00 79.31 131 ASP A C 1
ATOM 1029 O O . ASP A 1 131 ? 0.405 -2.187 16.255 1.00 79.31 131 ASP A O 1
ATOM 1033 N N . THR A 1 132 ? -0.416 -0.106 16.338 1.00 80.88 132 THR A N 1
ATOM 1034 C CA . THR A 1 132 ? -1.549 -0.429 17.220 1.00 80.88 132 THR A CA 1
ATOM 1035 C C . THR A 1 132 ? -2.897 -0.349 16.508 1.00 80.88 132 THR A C 1
ATOM 1037 O O . THR A 1 132 ? -2.992 0.339 15.494 1.00 80.88 132 THR A O 1
ATOM 1040 N N . PRO A 1 133 ? -3.949 -1.024 17.033 1.00 81.12 133 PRO A N 1
ATOM 1041 C CA . PRO A 1 133 ? -5.270 -1.049 16.399 1.00 81.12 133 PRO A CA 1
ATOM 1042 C C . PRO A 1 133 ? -5.910 0.342 16.284 1.00 81.12 133 PRO A C 1
ATOM 1044 O O . PRO A 1 133 ? -6.826 0.543 15.495 1.00 81.12 133 PRO A O 1
ATOM 1047 N N . ALA A 1 134 ? -5.400 1.317 17.044 1.00 87.00 134 ALA A N 1
ATOM 1048 C CA . ALA A 1 134 ? -5.788 2.714 16.940 1.00 87.00 134 ALA A CA 1
ATOM 1049 C C . ALA A 1 134 ? -5.591 3.262 15.517 1.00 87.00 134 ALA A C 1
ATOM 1051 O O . ALA A 1 134 ? -6.396 4.070 15.063 1.00 87.00 134 ALA A O 1
ATOM 1052 N N . LYS A 1 135 ? -4.562 2.801 14.785 1.00 90.19 135 LYS A N 1
ATOM 1053 C CA . LYS A 1 135 ? -4.334 3.179 13.382 1.00 90.19 135 LYS A CA 1
ATOM 1054 C C . LYS A 1 135 ? -5.461 2.687 12.478 1.00 90.19 135 LYS A C 1
ATOM 1056 O O . LYS A 1 135 ? -6.016 3.484 11.729 1.00 90.19 135 LYS A O 1
ATOM 1061 N N . GLU A 1 136 ? -5.787 1.397 12.527 1.00 87.38 136 GLU A N 1
ATOM 1062 C CA . GLU A 1 136 ? -6.865 0.816 11.723 1.00 87.38 136 GLU A CA 1
ATOM 1063 C C . GLU A 1 136 ? -8.221 1.438 12.080 1.00 87.38 136 GLU A C 1
ATOM 1065 O O . GLU A 1 136 ? -8.970 1.807 11.177 1.00 87.38 136 GLU A O 1
ATOM 1070 N N . LEU A 1 137 ? -8.496 1.646 13.372 1.00 88.25 137 LEU A N 1
ATOM 1071 C CA . LEU A 1 137 ? -9.725 2.293 13.826 1.00 88.25 137 LEU A CA 1
ATOM 1072 C C . LEU A 1 137 ? -9.813 3.754 13.369 1.00 88.25 137 LEU A C 1
ATOM 1074 O O . LEU A 1 137 ? -10.865 4.171 12.901 1.00 88.25 137 LEU A O 1
ATOM 1078 N N . ALA A 1 138 ? -8.729 4.532 13.428 1.00 92.06 138 ALA A N 1
ATOM 1079 C CA . ALA A 1 138 ? -8.729 5.903 12.913 1.00 92.06 138 ALA A CA 1
ATOM 1080 C C . ALA A 1 138 ? -8.955 5.959 11.398 1.00 92.06 138 ALA A C 1
ATOM 1082 O O . ALA A 1 138 ? -9.726 6.793 10.927 1.00 92.06 138 ALA A O 1
ATOM 1083 N N . LEU A 1 139 ? -8.321 5.057 10.637 1.00 91.75 139 LEU A N 1
ATOM 1084 C CA . LEU A 1 139 ? -8.550 4.939 9.196 1.00 91.75 139 LEU A CA 1
ATOM 1085 C C . LEU A 1 139 ? -10.010 4.599 8.897 1.00 91.75 139 LEU A C 1
ATOM 1087 O O . LEU A 1 139 ? -10.615 5.228 8.033 1.00 91.75 139 LEU A O 1
ATOM 1091 N N . LEU A 1 140 ? -10.581 3.638 9.623 1.00 90.50 140 LEU A N 1
ATOM 1092 C CA . LEU A 1 140 ? -11.980 3.267 9.465 1.00 90.50 140 LEU A CA 1
ATOM 1093 C C . LEU A 1 140 ? -12.914 4.417 9.856 1.00 90.50 140 LEU A C 1
ATOM 1095 O O . LEU A 1 140 ? -13.826 4.734 9.104 1.00 90.50 140 LEU A O 1
ATOM 1099 N N . THR A 1 141 ? -12.642 5.103 10.966 1.00 91.94 141 THR A N 1
ATOM 1100 C CA . THR A 1 141 ? -13.397 6.283 11.422 1.00 91.94 141 THR A CA 1
ATOM 1101 C C . THR A 1 141 ? -13.394 7.378 10.360 1.00 91.94 141 THR A C 1
ATOM 1103 O O . THR A 1 141 ? -14.448 7.887 9.980 1.00 91.94 141 THR A O 1
ATOM 1106 N N . GLN A 1 142 ? -12.224 7.695 9.800 1.00 94.44 142 GLN A N 1
ATOM 1107 C CA . GLN A 1 142 ? -12.109 8.665 8.715 1.00 94.44 142 GLN A CA 1
ATOM 1108 C C . GLN A 1 142 ? -12.882 8.222 7.463 1.00 94.44 142 GLN A C 1
ATOM 1110 O O . GLN A 1 142 ? -13.531 9.045 6.810 1.00 94.44 142 GLN A O 1
ATOM 1115 N N . HIS A 1 143 ? -12.837 6.932 7.127 1.00 91.06 143 HIS A N 1
ATOM 1116 C CA . HIS A 1 143 ? -13.567 6.371 5.995 1.00 91.06 143 HIS A CA 1
ATOM 1117 C C . HIS A 1 143 ? -15.088 6.463 6.192 1.00 91.06 143 HIS A C 1
ATOM 1119 O O . HIS A 1 143 ? -15.781 6.993 5.325 1.00 91.06 143 HIS A O 1
ATOM 1125 N N . VAL A 1 144 ? -15.600 6.039 7.351 1.00 91.06 144 VAL A N 1
ATOM 1126 C CA . VAL A 1 144 ? -17.025 6.104 7.710 1.00 91.06 144 VAL A CA 1
ATOM 1127 C C . VAL A 1 144 ? -17.523 7.550 7.709 1.00 91.06 144 VAL A C 1
ATOM 1129 O O . VAL A 1 144 ? -18.567 7.829 7.116 1.00 91.06 144 VAL A O 1
ATOM 1132 N N . LEU A 1 145 ? -16.761 8.495 8.280 1.00 92.56 145 LEU A N 1
ATOM 1133 C CA . LEU A 1 145 ? -17.087 9.926 8.214 1.00 92.56 145 LEU A CA 1
ATOM 1134 C C . LEU A 1 145 ? -17.214 10.394 6.758 1.00 92.56 145 LEU A C 1
ATOM 1136 O O . LEU A 1 145 ? -18.167 11.089 6.398 1.00 92.56 145 LEU A O 1
ATOM 1140 N N . SER A 1 146 ? -16.261 10.000 5.914 1.00 90.56 146 SER A N 1
ATOM 1141 C CA . SER A 1 146 ? -16.238 10.390 4.504 1.00 90.56 146 SER A CA 1
ATOM 1142 C C . SER A 1 146 ? -17.451 9.848 3.746 1.00 90.56 146 SER A C 1
ATOM 1144 O O . SER A 1 146 ? -18.104 10.601 3.023 1.00 90.56 146 SER A O 1
ATOM 1146 N N . THR A 1 147 ? -17.816 8.586 3.979 1.00 88.56 147 THR A N 1
ATOM 1147 C CA . THR A 1 147 ? -19.004 7.952 3.392 1.00 88.56 147 THR A CA 1
ATOM 1148 C C . THR A 1 147 ? -20.300 8.613 3.873 1.00 88.56 147 THR A C 1
ATOM 1150 O O . THR A 1 147 ? -21.159 8.938 3.049 1.00 88.56 147 THR A O 1
ATOM 1153 N N . LYS A 1 148 ? -20.437 8.901 5.179 1.00 89.31 148 LYS A N 1
ATOM 1154 C CA . LYS A 1 148 ? -21.605 9.611 5.748 1.00 89.31 148 LYS A CA 1
ATOM 1155 C C . LYS A 1 148 ? -21.783 11.002 5.130 1.00 89.31 148 LYS A C 1
ATOM 1157 O O . LYS A 1 148 ? -22.905 11.408 4.825 1.00 89.31 148 LYS A O 1
ATOM 1162 N N . ASN A 1 149 ? -20.677 11.686 4.847 1.00 88.75 149 ASN A N 1
ATOM 1163 C CA . ASN A 1 149 ? -20.670 12.980 4.168 1.00 88.75 149 ASN A CA 1
ATOM 1164 C C . ASN A 1 149 ? -20.777 12.879 2.639 1.00 88.75 149 ASN A C 1
ATOM 1166 O O . ASN A 1 149 ? -20.644 13.896 1.961 1.00 88.75 149 ASN A O 1
ATOM 1170 N N . LYS A 1 150 ? -21.017 11.684 2.076 1.00 88.56 150 LYS A N 1
ATOM 1171 C CA . LYS A 1 150 ? -21.053 11.427 0.624 1.00 88.56 150 LYS A CA 1
ATOM 1172 C C . LYS A 1 150 ? -19.820 11.968 -0.099 1.00 88.56 150 LYS A C 1
ATOM 1174 O O . LYS A 1 150 ? -19.928 12.468 -1.217 1.00 88.56 150 LYS A O 1
ATOM 1179 N N . PHE A 1 151 ? -18.674 11.920 0.574 1.00 83.94 151 PHE A N 1
ATOM 1180 C CA . PHE A 1 151 ? -17.421 12.476 0.086 1.00 83.94 151 PHE A CA 1
ATOM 1181 C C . PHE A 1 151 ? -17.531 13.965 -0.299 1.00 83.94 151 PHE A C 1
ATOM 1183 O O . PHE A 1 151 ? -16.972 14.393 -1.308 1.00 83.94 151 PHE A O 1
ATOM 1190 N N . ALA A 1 152 ? -18.304 14.749 0.469 1.00 77.94 152 ALA A N 1
ATOM 1191 C CA . ALA A 1 152 ? -18.477 16.184 0.248 1.00 77.94 152 ALA A CA 1
ATOM 1192 C C . ALA A 1 152 ? -17.128 16.899 0.059 1.00 77.94 152 ALA A C 1
ATOM 1194 O O . ALA A 1 152 ? -16.134 16.538 0.675 1.00 77.94 152 ALA A O 1
ATOM 1195 N N . SER A 1 153 ? -17.119 17.944 -0.776 1.00 56.84 153 SER A N 1
ATOM 1196 C CA . SER A 1 153 ? -15.920 18.603 -1.325 1.00 56.84 153 SER A CA 1
ATOM 1197 C C . SER A 1 153 ? -14.988 19.284 -0.316 1.00 56.84 153 SER A C 1
ATOM 1199 O O . SER A 1 153 ? -13.977 19.863 -0.720 1.00 56.84 153 SER A O 1
ATOM 1201 N N . GLU A 1 154 ? -15.329 19.295 0.972 1.00 65.88 154 GLU A N 1
ATOM 1202 C CA . GLU A 1 154 ? -14.349 19.659 1.987 1.00 65.88 154 GLU A CA 1
ATOM 1203 C C . GLU A 1 154 ? -13.286 18.567 2.008 1.00 65.88 154 GLU A C 1
ATOM 1205 O O . GLU A 1 154 ? -13.598 17.382 2.017 1.00 65.88 154 GLU A O 1
ATOM 1210 N N . LYS A 1 155 ? -12.020 18.974 1.921 1.00 71.62 155 LYS A N 1
ATOM 1211 C CA . LYS A 1 155 ? -10.880 18.095 1.661 1.00 71.62 155 LYS A CA 1
ATOM 1212 C C . LYS A 1 155 ? -10.626 17.163 2.854 1.00 71.62 155 LYS A C 1
ATOM 1214 O O . LYS A 1 155 ? -9.715 17.399 3.643 1.00 71.62 155 LYS A O 1
ATOM 1219 N N . LEU A 1 156 ? -11.448 16.127 2.993 1.00 86.19 156 LEU A N 1
ATOM 1220 C CA . LEU A 1 156 ? -11.212 15.015 3.897 1.00 86.19 156 LEU A CA 1
ATOM 1221 C C . LEU A 1 156 ? -9.966 14.288 3.404 1.00 86.19 156 LEU A C 1
ATOM 1223 O O . LEU A 1 156 ? -9.815 13.990 2.220 1.00 86.19 156 LEU A O 1
ATOM 1227 N N . ILE A 1 157 ? -9.055 14.042 4.327 1.00 88.44 157 ILE A N 1
ATOM 1228 C CA . ILE A 1 157 ? -7.792 13.360 4.078 1.00 88.44 157 ILE A CA 1
ATOM 1229 C C . ILE A 1 157 ? -7.799 12.052 4.857 1.00 88.44 157 ILE A C 1
ATOM 1231 O O . ILE A 1 157 ? -8.360 11.983 5.945 1.00 88.44 157 ILE A O 1
ATOM 1235 N N . MET A 1 158 ? -7.152 11.020 4.327 1.00 89.81 158 MET A N 1
ATOM 1236 C CA . MET A 1 158 ? -6.930 9.759 5.043 1.00 89.81 158 MET A CA 1
ATOM 1237 C C . MET A 1 158 ? -5.509 9.733 5.617 1.00 89.81 158 MET A C 1
ATOM 1239 O O . MET A 1 158 ? -4.644 9.130 4.986 1.00 89.81 158 MET A O 1
ATOM 1243 N N . PRO A 1 159 ? -5.170 10.395 6.735 1.00 91.88 159 PRO A N 1
ATOM 1244 C CA . PRO A 1 159 ? -3.807 10.351 7.248 1.00 91.88 159 PRO A CA 1
ATOM 1245 C C . PRO A 1 159 ? -3.511 9.016 7.941 1.00 91.88 159 PRO A C 1
ATOM 1247 O O . PRO A 1 159 ? -4.395 8.319 8.429 1.00 91.88 159 PRO A O 1
ATOM 1250 N N . MET A 1 160 ? -2.234 8.648 8.000 1.00 91.50 160 MET A N 1
ATOM 1251 C CA . MET A 1 160 ? -1.785 7.443 8.699 1.00 91.50 160 MET A CA 1
ATOM 1252 C C . MET A 1 160 ? -0.344 7.616 9.159 1.00 91.50 160 MET A C 1
ATOM 1254 O O . MET A 1 160 ? 0.499 7.972 8.338 1.00 91.50 160 MET A O 1
ATOM 1258 N N . PHE A 1 161 ? -0.025 7.334 10.422 1.00 88.69 161 PHE A N 1
ATOM 1259 C CA . PHE A 1 161 ? 1.374 7.303 10.852 1.00 88.69 161 PHE A CA 1
ATOM 1260 C C . PHE A 1 161 ? 2.133 6.129 10.226 1.00 88.69 161 PHE A C 1
ATOM 1262 O O . PHE A 1 161 ? 1.575 5.066 9.954 1.00 88.69 161 PHE A O 1
ATOM 1269 N N . ARG A 1 162 ? 3.431 6.336 10.014 1.00 85.06 162 ARG A N 1
ATOM 1270 C CA . ARG A 1 162 ? 4.377 5.308 9.593 1.00 85.06 162 ARG A CA 1
ATOM 1271 C C . ARG A 1 162 ? 5.016 4.646 10.797 1.00 85.06 162 ARG A C 1
ATOM 1273 O O . ARG A 1 162 ? 5.278 5.308 11.797 1.00 85.06 162 ARG A O 1
ATOM 1280 N N . GLN A 1 163 ? 5.360 3.371 10.659 1.00 84.38 163 GLN A N 1
ATOM 1281 C CA . GLN A 1 163 ? 6.201 2.702 11.657 1.00 84.38 163 GLN A CA 1
ATOM 1282 C C . GLN A 1 163 ? 7.650 3.191 11.585 1.00 84.38 163 GLN A C 1
ATOM 1284 O O . GLN A 1 163 ? 8.336 3.285 12.597 1.00 84.38 163 GLN A O 1
ATOM 1289 N N . VAL A 1 164 ? 8.123 3.499 10.374 1.00 83.75 164 VAL A N 1
ATOM 1290 C CA . VAL A 1 164 ? 9.490 3.962 10.126 1.00 83.75 164 VAL A CA 1
ATOM 1291 C C . VAL A 1 164 ? 9.442 5.195 9.237 1.00 83.75 164 VAL A C 1
ATOM 1293 O O . VAL A 1 164 ? 8.847 5.171 8.156 1.00 83.75 164 VAL A O 1
ATOM 1296 N N . THR A 1 165 ? 10.102 6.271 9.667 1.00 83.44 165 THR A N 1
ATOM 1297 C CA . THR A 1 165 ? 10.242 7.485 8.859 1.00 83.44 165 THR A CA 1
ATOM 1298 C C . THR A 1 165 ? 10.891 7.152 7.524 1.00 83.44 165 THR A C 1
ATOM 1300 O O . THR A 1 165 ? 11.942 6.509 7.448 1.00 83.44 165 THR A O 1
ATOM 1303 N N . LYS A 1 166 ? 10.259 7.594 6.438 1.00 78.69 166 LYS A N 1
ATOM 1304 C CA . LYS A 1 166 ? 10.765 7.332 5.097 1.00 78.69 166 LYS A CA 1
ATOM 1305 C C . LYS A 1 166 ? 11.902 8.304 4.787 1.00 78.69 166 LYS A C 1
ATOM 1307 O O . LYS A 1 166 ? 11.712 9.508 4.807 1.00 78.69 166 LYS A O 1
ATOM 1312 N N . THR A 1 167 ? 13.077 7.788 4.444 1.00 79.00 167 THR A N 1
ATOM 1313 C CA . THR A 1 167 ? 14.268 8.606 4.127 1.00 79.00 167 THR A CA 1
ATOM 1314 C C . THR A 1 167 ? 14.459 8.874 2.628 1.00 79.00 167 THR A C 1
ATOM 1316 O O . THR A 1 167 ? 15.481 9.412 2.217 1.00 79.00 167 THR A O 1
ATOM 1319 N N . HIS A 1 168 ? 13.515 8.449 1.786 1.00 78.94 168 HIS A N 1
ATOM 1320 C CA . HIS A 1 168 ? 13.615 8.499 0.323 1.00 78.94 168 HIS A CA 1
ATOM 1321 C C . HIS A 1 168 ? 12.258 8.817 -0.327 1.00 78.94 168 HIS A C 1
ATOM 1323 O O . HIS A 1 168 ? 11.206 8.625 0.284 1.00 78.94 168 HIS A O 1
ATOM 1329 N N . GLY A 1 169 ? 12.272 9.223 -1.600 1.00 73.06 169 GLY A N 1
ATOM 1330 C CA . GLY A 1 169 ? 11.081 9.657 -2.346 1.00 73.06 169 GLY A CA 1
ATOM 1331 C C . GLY A 1 169 ? 10.909 11.177 -2.347 1.00 73.06 169 GLY A C 1
ATOM 1332 O O . GLY A 1 169 ? 11.842 11.898 -1.988 1.00 73.06 169 GLY A O 1
ATOM 1333 N N . ASP A 1 170 ? 9.735 11.654 -2.770 1.00 70.62 170 ASP A N 1
ATOM 1334 C CA . ASP A 1 170 ? 9.426 13.088 -2.771 1.00 70.62 170 ASP A CA 1
ATOM 1335 C C . ASP A 1 170 ? 9.453 13.636 -1.332 1.00 70.62 170 ASP A C 1
ATOM 1337 O O . ASP A 1 170 ? 9.089 12.934 -0.392 1.00 70.62 170 ASP A O 1
ATOM 1341 N N . GLU A 1 171 ? 9.884 14.887 -1.147 1.00 73.62 171 GLU A N 1
ATOM 1342 C CA . GLU A 1 171 ? 10.066 15.515 0.177 1.00 73.62 171 GLU A CA 1
ATOM 1343 C C . GLU A 1 171 ? 8.797 15.437 1.043 1.00 73.62 171 GLU A C 1
ATOM 1345 O O . GLU A 1 171 ? 8.867 15.068 2.213 1.00 73.62 171 GLU A O 1
ATOM 1350 N N . LYS A 1 172 ? 7.622 15.627 0.421 1.00 74.12 172 LYS A N 1
ATOM 1351 C CA . LYS A 1 172 ? 6.299 15.479 1.057 1.00 74.12 172 LYS A CA 1
ATOM 1352 C C . LYS A 1 172 ? 6.019 14.081 1.632 1.00 74.12 172 LYS A C 1
ATOM 1354 O O . LYS A 1 172 ? 5.080 13.909 2.403 1.00 74.12 172 LYS A O 1
ATOM 1359 N N . ASP A 1 173 ? 6.799 13.072 1.247 1.00 70.94 173 ASP A N 1
ATOM 1360 C CA . ASP A 1 173 ? 6.630 11.679 1.665 1.00 70.94 173 ASP A CA 1
ATOM 1361 C C . ASP A 1 173 ? 7.617 11.237 2.744 1.00 70.94 173 ASP A C 1
ATOM 1363 O O . ASP A 1 173 ? 7.477 10.113 3.247 1.00 70.94 173 ASP A O 1
ATOM 1367 N N . GLN A 1 174 ? 8.609 12.081 3.058 1.00 72.38 174 GLN A N 1
ATOM 1368 C CA . GLN A 1 174 ? 9.703 11.799 3.995 1.00 72.38 174 GLN A CA 1
ATOM 1369 C C . GLN A 1 174 ? 9.323 12.048 5.464 1.00 72.38 174 GLN A C 1
ATOM 1371 O O . GLN A 1 174 ? 10.168 12.083 6.355 1.00 72.38 174 GLN A O 1
ATOM 1376 N N . HIS A 1 175 ? 8.030 12.206 5.732 1.00 78.38 175 HIS A N 1
ATOM 1377 C CA . HIS A 1 175 ? 7.493 12.412 7.068 1.00 78.38 175 HIS A CA 1
ATOM 1378 C C . HIS A 1 175 ? 7.109 11.089 7.739 1.00 78.38 175 HIS A C 1
ATOM 1380 O O . HIS A 1 175 ? 6.963 10.048 7.091 1.00 78.38 175 HIS A O 1
ATOM 1386 N N . SER A 1 176 ? 6.860 11.153 9.047 1.00 83.69 176 SER A N 1
ATOM 1387 C CA . SER A 1 176 ? 6.334 10.048 9.858 1.00 83.69 176 SER A CA 1
ATOM 1388 C C . SER A 1 176 ? 4.873 9.693 9.540 1.00 83.69 176 SER A C 1
ATOM 1390 O O . SER A 1 176 ? 4.249 8.976 10.310 1.00 83.69 176 SER A O 1
ATOM 1392 N N . TYR A 1 177 ? 4.306 10.179 8.429 1.00 85.88 177 TYR A N 1
ATOM 1393 C CA . TYR A 1 177 ? 2.921 9.935 8.023 1.00 85.88 177 TYR A CA 1
ATOM 1394 C C . TYR A 1 177 ? 2.755 9.728 6.503 1.00 85.88 177 TYR A C 1
ATOM 1396 O O . TYR A 1 177 ? 3.611 10.093 5.690 1.00 85.88 177 TYR A O 1
ATOM 1404 N N . VAL A 1 178 ? 1.634 9.115 6.117 1.00 85.12 178 VAL A N 1
ATOM 1405 C CA . VAL A 1 178 ? 1.132 8.937 4.748 1.00 85.12 178 VAL A CA 1
ATOM 1406 C C . VAL A 1 178 ? -0.187 9.692 4.622 1.00 85.12 178 VAL A C 1
ATOM 1408 O O . VAL A 1 178 ? -1.197 9.254 5.166 1.00 85.12 178 VAL A O 1
ATOM 1411 N N . GLY A 1 179 ? -0.176 10.795 3.871 1.00 85.25 179 GLY A N 1
ATOM 1412 C CA . GLY A 1 179 ? -1.258 11.780 3.933 1.00 85.25 179 GLY A CA 1
ATOM 1413 C C . GLY A 1 179 ? -1.061 12.620 5.187 1.00 85.25 179 GLY A C 1
ATOM 1414 O O . GLY A 1 179 ? -1.248 12.137 6.299 1.00 85.25 179 GLY A O 1
ATOM 1415 N N . LYS A 1 180 ? -0.561 13.842 5.013 1.00 89.44 180 LYS A N 1
ATOM 1416 C CA . LYS A 1 180 ? -0.287 14.736 6.135 1.00 89.44 180 LYS A CA 1
ATOM 1417 C C . LYS A 1 180 ? -1.600 15.044 6.860 1.00 89.44 180 LYS A C 1
ATOM 1419 O O . LYS A 1 180 ? -2.515 15.473 6.164 1.00 89.44 180 LYS A O 1
ATOM 1424 N N . PRO A 1 181 ? -1.708 14.844 8.187 1.00 90.69 181 PRO A N 1
ATOM 1425 C CA . PRO A 1 181 ? -2.869 15.320 8.928 1.00 90.69 181 PRO A CA 1
ATOM 1426 C C . PRO A 1 181 ? -2.939 16.851 8.838 1.00 90.69 181 PRO A C 1
ATOM 1428 O O . PRO A 1 181 ? -1.934 17.552 8.982 1.00 90.69 181 PRO A O 1
ATOM 1431 N N . GLU A 1 182 ? -4.124 17.371 8.553 1.00 91.25 182 GLU A N 1
ATOM 1432 C CA . GLU A 1 182 ? -4.403 18.788 8.344 1.00 91.25 182 GLU A CA 1
ATOM 1433 C C . GLU A 1 182 ? -5.792 19.100 8.906 1.00 91.25 182 GLU A C 1
ATOM 1435 O O . GLU A 1 182 ? -6.701 18.276 8.824 1.00 91.25 182 GLU A O 1
ATOM 1440 N N . GLY A 1 183 ? -5.95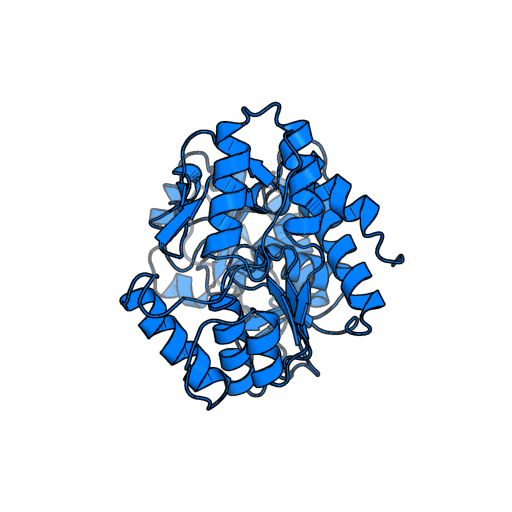8 20.299 9.465 1.00 92.62 183 GLY A N 1
ATOM 1441 C CA . GLY A 1 183 ? -7.238 20.749 10.009 1.00 92.62 183 GLY A CA 1
ATOM 1442 C C . GLY A 1 183 ? -7.523 20.255 11.428 1.00 92.62 183 GLY A C 1
ATOM 1443 O O . GLY A 1 183 ? -6.606 19.982 12.208 1.00 92.62 183 GLY A O 1
ATOM 1444 N N . ARG A 1 184 ? -8.815 20.192 11.764 1.00 93.56 184 ARG A N 1
ATOM 1445 C CA . ARG A 1 184 ? -9.333 19.853 13.094 1.00 93.56 184 ARG A CA 1
ATOM 1446 C C . ARG A 1 184 ? -9.265 18.347 13.272 1.00 93.56 184 ARG A C 1
ATOM 1448 O O . ARG A 1 184 ? -10.069 17.604 12.711 1.00 93.56 184 ARG A O 1
ATOM 1455 N N . THR A 1 185 ? -8.267 17.914 14.026 1.00 94.12 185 THR A N 1
ATOM 1456 C CA . THR A 1 185 ? -7.861 16.519 14.115 1.00 94.12 185 THR A CA 1
ATOM 1457 C C . THR A 1 185 ? -8.197 15.924 15.469 1.00 94.12 185 THR A C 1
ATOM 1459 O O . THR A 1 185 ? -7.892 16.504 16.512 1.00 94.12 185 THR A O 1
ATOM 1462 N N . VAL A 1 186 ? -8.784 14.732 15.446 1.00 93.56 186 VAL A N 1
ATOM 1463 C CA . VAL A 1 186 ? -8.932 13.873 16.619 1.00 93.56 186 VAL A CA 1
ATOM 1464 C C . VAL A 1 186 ? -7.840 12.805 16.588 1.00 93.56 186 VAL A C 1
ATOM 1466 O O . VAL A 1 186 ? -7.678 12.095 15.592 1.00 93.56 186 VAL A O 1
ATOM 1469 N N . LEU A 1 187 ? -7.087 12.686 17.683 1.00 92.69 187 LEU A N 1
ATOM 1470 C CA . LEU A 1 187 ? -6.121 11.600 17.863 1.00 92.69 187 LEU A CA 1
ATOM 1471 C C . LEU A 1 187 ? -6.833 10.374 18.422 1.00 92.69 187 LEU A C 1
ATOM 1473 O O . LEU A 1 187 ? -7.433 10.448 19.488 1.00 92.69 187 LEU A O 1
ATOM 1477 N N . VAL A 1 188 ? -6.713 9.238 17.748 1.00 91.44 188 VAL A N 1
ATOM 1478 C CA . VAL A 1 188 ? -7.114 7.936 18.287 1.00 91.44 188 VAL A CA 1
ATOM 1479 C C . VAL A 1 188 ? -5.853 7.268 18.831 1.00 91.44 188 VAL A C 1
ATOM 1481 O O . VAL A 1 188 ? -4.927 6.991 18.073 1.00 91.44 188 VAL A O 1
ATOM 1484 N N . ILE A 1 189 ? -5.759 7.055 20.140 1.00 88.69 189 ILE A N 1
ATOM 1485 C CA . ILE A 1 189 ? -4.528 6.614 20.804 1.00 88.69 189 ILE A CA 1
ATOM 1486 C C . ILE A 1 189 ? -4.739 5.260 21.472 1.00 88.69 189 ILE A C 1
ATOM 1488 O O . ILE A 1 189 ? -5.684 5.073 22.230 1.00 88.69 189 ILE A O 1
ATOM 1492 N N . ASN A 1 190 ? -3.815 4.322 21.269 1.00 85.94 190 ASN A N 1
ATOM 1493 C CA . ASN A 1 190 ? -3.805 3.081 22.035 1.00 85.94 190 ASN A CA 1
ATOM 1494 C C . ASN A 1 190 ? -3.558 3.353 23.533 1.00 85.94 190 ASN A C 1
ATOM 1496 O O . ASN A 1 190 ? -2.506 3.863 23.914 1.00 85.94 190 ASN A O 1
ATOM 1500 N N . GLY A 1 191 ? -4.529 2.994 24.374 1.00 82.44 191 GLY A N 1
ATOM 1501 C CA . GLY A 1 191 ? -4.533 3.235 25.816 1.00 82.44 191 GLY A CA 1
ATOM 1502 C C . GLY A 1 191 ? -3.314 2.649 26.534 1.00 82.44 191 GLY A C 1
ATOM 1503 O O . GLY A 1 191 ? -2.618 3.409 27.209 1.00 82.44 191 GLY A O 1
ATOM 1504 N N . PRO A 1 192 ? -2.997 1.349 26.364 1.00 82.50 192 PRO A N 1
ATOM 1505 C CA . PRO A 1 192 ? -1.803 0.741 26.951 1.00 82.50 192 PRO A CA 1
ATOM 1506 C C . PRO A 1 192 ? -0.515 1.483 26.588 1.00 82.50 192 PRO A C 1
ATOM 1508 O O . PRO A 1 192 ? 0.265 1.827 27.472 1.00 82.50 192 PRO A O 1
ATOM 1511 N N . TRP A 1 193 ? -0.330 1.827 25.310 1.00 84.69 193 TRP A N 1
ATOM 1512 C CA . TRP A 1 193 ? 0.829 2.604 24.871 1.00 84.69 193 TRP A CA 1
ATOM 1513 C C . TRP A 1 193 ? 0.878 3.996 25.526 1.00 84.69 193 TRP A C 1
ATOM 1515 O O . TRP A 1 193 ? 1.932 4.415 26.008 1.00 84.69 193 TRP A O 1
ATOM 1525 N N . ALA A 1 194 ? -0.258 4.696 25.604 1.00 82.56 194 ALA A N 1
ATOM 1526 C CA . ALA A 1 194 ? -0.343 6.029 26.204 1.00 82.56 194 ALA A CA 1
ATOM 1527 C C . ALA A 1 194 ? -0.012 6.050 27.705 1.00 82.56 194 ALA A C 1
ATOM 1529 O O . ALA A 1 194 ? 0.448 7.070 28.213 1.00 82.56 194 ALA A O 1
ATOM 1530 N N . LYS A 1 195 ? -0.227 4.939 28.425 1.00 79.94 195 LYS A N 1
ATOM 1531 C CA . LYS A 1 195 ? 0.123 4.818 29.852 1.00 79.94 195 LYS A CA 1
ATOM 1532 C C . LYS A 1 195 ? 1.639 4.862 30.084 1.00 79.94 195 LYS A C 1
ATOM 1534 O O . LYS A 1 195 ? 2.072 5.264 31.162 1.00 79.94 195 LYS A O 1
ATOM 1539 N N . GLU A 1 196 ? 2.431 4.456 29.095 1.00 84.00 196 GLU A N 1
ATOM 1540 C CA . GLU A 1 196 ? 3.880 4.257 29.228 1.00 84.00 196 GLU A CA 1
ATOM 1541 C C . GLU A 1 196 ? 4.720 5.306 28.486 1.00 84.00 196 GLU A C 1
ATOM 1543 O O . GLU A 1 196 ? 5.937 5.355 28.665 1.00 84.00 196 GLU A O 1
ATOM 1548 N N . ASN A 1 197 ? 4.098 6.153 27.663 1.00 83.12 197 ASN A N 1
ATOM 1549 C CA . ASN A 1 197 ? 4.807 7.037 26.742 1.00 83.12 197 ASN A CA 1
ATOM 1550 C C . ASN A 1 197 ? 4.279 8.475 26.793 1.00 83.12 197 ASN A C 1
ATOM 1552 O O . ASN A 1 197 ? 3.080 8.711 26.923 1.00 83.12 197 ASN A O 1
ATOM 1556 N N . ASN A 1 198 ? 5.183 9.445 26.625 1.00 79.50 198 ASN A N 1
ATOM 1557 C CA . ASN A 1 198 ? 4.804 10.832 26.370 1.00 79.50 198 ASN A CA 1
ATOM 1558 C C . ASN A 1 198 ? 4.455 10.993 24.883 1.00 79.50 198 ASN A C 1
ATOM 1560 O O . ASN A 1 198 ? 5.172 10.494 24.017 1.00 79.50 198 ASN A O 1
ATOM 1564 N N . PHE A 1 199 ? 3.369 11.698 24.589 1.00 80.62 199 PHE A N 1
ATOM 1565 C CA . PHE A 1 199 ? 2.929 12.002 23.229 1.00 80.62 199 PHE A CA 1
ATOM 1566 C C . PHE A 1 199 ? 2.781 13.505 22.985 1.00 80.62 199 PHE A C 1
ATOM 1568 O O . PHE A 1 199 ? 2.133 13.910 22.024 1.00 80.62 199 PHE A O 1
ATOM 1575 N N . GLU A 1 200 ? 3.418 14.337 23.814 1.00 79.19 200 GLU A N 1
ATOM 1576 C CA . GLU A 1 200 ? 3.480 15.789 23.621 1.00 79.19 200 GLU A CA 1
ATOM 1577 C C . GLU A 1 200 ? 3.982 16.183 22.221 1.00 79.19 200 GLU A C 1
ATOM 1579 O O . GLU A 1 200 ? 3.485 17.134 21.616 1.00 79.19 200 GLU A O 1
ATOM 1584 N N . ASP A 1 201 ? 4.893 15.389 21.651 1.00 79.25 201 ASP A N 1
ATOM 1585 C CA . ASP A 1 201 ? 5.418 15.594 20.299 1.00 79.25 201 ASP A CA 1
ATOM 1586 C C . ASP A 1 201 ? 4.330 15.508 19.207 1.00 79.25 201 ASP A C 1
ATOM 1588 O O . ASP A 1 201 ? 4.507 16.048 18.111 1.00 79.25 201 ASP A O 1
ATOM 1592 N N . LEU A 1 202 ? 3.176 14.884 19.491 1.00 79.56 202 LEU A N 1
ATOM 1593 C CA . LEU A 1 202 ? 2.045 14.811 18.559 1.00 79.56 202 LEU A CA 1
ATOM 1594 C C . LEU A 1 202 ? 1.283 16.139 18.434 1.00 79.56 202 LEU A C 1
ATOM 1596 O O . LEU A 1 202 ? 0.648 16.368 17.406 1.00 79.56 202 LEU A O 1
ATOM 1600 N N . PHE A 1 203 ? 1.373 17.043 19.416 1.00 80.00 203 PHE A N 1
ATOM 1601 C CA . PHE A 1 203 ? 0.731 18.365 19.340 1.00 80.00 203 PHE A CA 1
ATOM 1602 C C . PHE A 1 203 ? 1.510 19.358 18.460 1.00 80.00 203 PHE A C 1
ATOM 1604 O O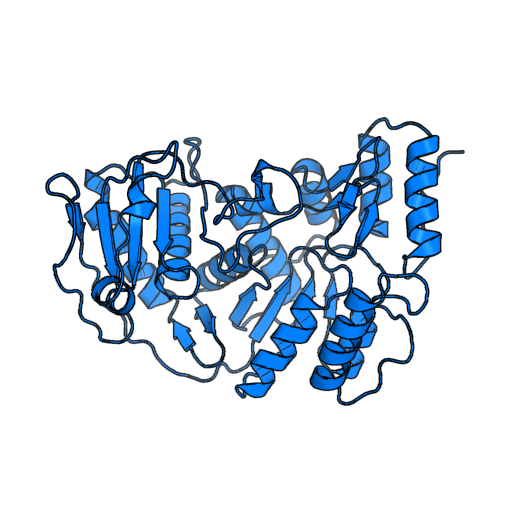 . PHE A 1 203 ? 1.001 20.424 18.123 1.00 80.00 203 PHE A O 1
ATOM 1611 N N . GLY A 1 204 ? 2.736 19.014 18.049 1.00 79.44 204 GLY A N 1
ATOM 1612 C CA . GLY A 1 204 ? 3.597 19.859 17.215 1.00 79.44 204 GLY A CA 1
ATOM 1613 C C . GLY A 1 204 ? 3.404 19.701 15.703 1.00 79.44 204 GLY A C 1
ATOM 1614 O O . GLY A 1 204 ? 4.170 20.281 14.926 1.00 79.44 204 GLY A O 1
ATOM 1615 N N . ILE A 1 205 ? 2.431 18.904 15.244 1.00 83.56 205 ILE A N 1
ATOM 1616 C CA . ILE A 1 205 ? 2.278 18.608 13.814 1.00 83.56 205 ILE A CA 1
ATOM 1617 C C . ILE A 1 205 ? 1.766 19.850 13.072 1.00 83.56 205 ILE A C 1
ATOM 1619 O O . ILE A 1 205 ? 0.623 20.278 13.203 1.00 83.56 205 ILE A O 1
ATOM 1623 N N . THR A 1 206 ? 2.634 20.456 12.260 1.00 82.50 206 THR A N 1
ATOM 1624 C CA . THR A 1 206 ? 2.332 21.714 11.563 1.00 82.50 206 THR A CA 1
ATOM 1625 C C . THR A 1 206 ? 1.105 21.595 10.655 1.00 82.50 206 THR A C 1
ATOM 1627 O O . THR A 1 206 ? 1.107 20.795 9.721 1.00 82.50 206 THR A O 1
ATOM 1630 N N . GLY A 1 207 ? 0.116 22.474 10.835 1.00 85.94 207 GLY A N 1
ATOM 1631 C CA . GLY A 1 207 ? -1.125 22.492 10.044 1.00 85.94 207 GLY A CA 1
ATOM 1632 C C . GLY A 1 207 ? -2.243 21.617 10.616 1.00 85.94 207 GLY A C 1
ATOM 1633 O O . GLY A 1 207 ? -3.309 21.527 10.012 1.00 85.94 207 GLY A O 1
ATOM 1634 N N . THR A 1 208 ? -2.006 20.995 11.770 1.00 90.44 208 THR A N 1
ATOM 1635 C CA . THR A 1 208 ? -2.990 20.235 12.536 1.00 90.44 208 THR A CA 1
ATOM 1636 C C . THR A 1 208 ? -3.407 21.021 13.785 1.00 90.44 208 THR A C 1
ATOM 1638 O O . THR A 1 208 ? -2.555 21.498 14.528 1.00 90.44 208 THR A O 1
ATOM 1641 N N . GLU A 1 209 ? -4.712 21.139 14.028 1.00 92.81 209 GLU A N 1
ATOM 1642 C CA . GLU A 1 209 ? -5.291 21.570 15.306 1.00 92.81 209 GLU A CA 1
ATOM 1643 C C . GLU A 1 209 ? -5.814 20.314 16.010 1.00 92.81 209 GLU A C 1
ATOM 1645 O O . GLU A 1 209 ? -6.775 19.709 15.538 1.00 92.81 209 GLU A O 1
ATOM 1650 N N . ILE A 1 210 ? -5.178 19.883 17.102 1.00 92.00 210 ILE A N 1
ATOM 1651 C CA . ILE A 1 210 ? -5.672 18.737 17.876 1.00 92.00 210 ILE A CA 1
ATOM 1652 C C . ILE A 1 210 ? -6.865 19.199 18.711 1.00 92.00 210 ILE A C 1
ATOM 1654 O O . ILE A 1 210 ? -6.696 19.947 19.666 1.00 92.00 210 ILE A O 1
ATOM 1658 N N . VAL A 1 211 ? -8.068 18.764 18.335 1.00 91.94 211 VAL A N 1
ATOM 1659 C CA . VAL A 1 211 ? -9.327 19.201 18.967 1.00 91.94 211 VAL A CA 1
ATOM 1660 C C . VAL A 1 211 ? -9.888 18.175 19.948 1.00 91.94 211 VAL A C 1
ATOM 1662 O O . VAL A 1 211 ? -10.748 18.504 20.759 1.00 91.94 211 VAL A O 1
ATOM 1665 N N . GLY A 1 212 ? -9.411 16.931 19.884 1.00 90.00 212 GLY A N 1
ATOM 1666 C CA . GLY A 1 212 ? -9.859 15.859 20.764 1.00 90.00 212 GLY A CA 1
ATOM 1667 C C . GLY A 1 212 ? -8.919 14.660 20.761 1.00 90.00 212 GLY A C 1
ATOM 1668 O O . GLY A 1 212 ? -8.148 14.453 19.820 1.00 90.00 212 GLY A O 1
ATOM 1669 N N . ILE A 1 213 ? -9.002 13.860 21.820 1.00 90.38 213 ILE A N 1
ATOM 1670 C CA . ILE A 1 213 ? -8.296 12.586 21.956 1.00 90.38 213 ILE A CA 1
ATOM 1671 C C . ILE A 1 213 ? -9.308 11.495 22.311 1.00 90.38 213 ILE A C 1
ATOM 1673 O O . ILE A 1 213 ? -10.118 11.636 23.227 1.00 90.38 213 ILE A O 1
ATOM 1677 N N . VAL A 1 214 ? -9.237 10.385 21.590 1.00 87.19 214 VAL A N 1
ATOM 1678 C CA . VAL A 1 214 ? -9.968 9.147 21.851 1.00 87.19 214 VAL A CA 1
ATOM 1679 C C . VAL A 1 214 ? -8.940 8.115 22.289 1.00 87.19 214 VAL A C 1
ATOM 1681 O O . VAL A 1 214 ? -8.089 7.722 21.495 1.00 87.19 214 VAL A O 1
ATOM 1684 N N . TYR A 1 215 ? -8.994 7.662 23.538 1.00 84.06 215 TYR A N 1
ATOM 1685 C CA . TYR A 1 215 ? -8.167 6.532 23.970 1.00 84.06 215 TYR A CA 1
ATOM 1686 C C . TYR A 1 215 ? -8.866 5.227 23.612 1.00 84.06 215 TYR A C 1
ATOM 1688 O O . TYR A 1 215 ? -10.078 5.130 23.722 1.00 84.06 215 TYR A O 1
ATOM 1696 N N . THR A 1 216 ? -8.117 4.213 23.203 1.00 78.25 216 THR A N 1
ATOM 1697 C CA . THR A 1 216 ? -8.670 2.914 22.811 1.00 78.25 216 THR A CA 1
ATOM 1698 C C . THR A 1 216 ? -7.903 1.816 23.526 1.00 78.25 216 THR A C 1
ATOM 1700 O O . THR A 1 216 ? -6.707 1.648 23.273 1.00 78.25 216 THR A O 1
ATOM 1703 N N . ASP A 1 217 ? -8.565 1.041 24.377 1.00 71.56 217 ASP A N 1
ATOM 1704 C CA . ASP A 1 217 ? -8.011 -0.208 24.904 1.00 71.56 217 ASP A CA 1
ATOM 1705 C C . ASP A 1 217 ? -8.786 -1.389 24.327 1.00 71.56 217 ASP A C 1
ATOM 1707 O O . ASP A 1 217 ? -9.609 -2.033 24.973 1.00 71.56 217 ASP A O 1
ATOM 1711 N N . ILE A 1 218 ? -8.551 -1.634 23.040 1.00 59.03 218 ILE A N 1
ATOM 1712 C CA . ILE A 1 218 ? -9.240 -2.693 22.291 1.00 59.03 218 ILE A CA 1
ATOM 1713 C C . ILE A 1 218 ? -8.903 -4.090 22.855 1.00 59.03 218 ILE A C 1
ATOM 1715 O O . ILE A 1 218 ? -9.621 -5.049 22.600 1.00 59.03 218 ILE A O 1
ATOM 1719 N N . ALA A 1 219 ? -7.824 -4.224 23.635 1.00 53.97 219 ALA A N 1
ATOM 1720 C CA . ALA A 1 219 ? -7.452 -5.490 24.260 1.00 53.97 219 ALA A CA 1
ATOM 1721 C C . ALA A 1 219 ? -8.193 -5.748 25.584 1.00 53.97 219 ALA A C 1
ATOM 1723 O O . ALA A 1 219 ? -8.467 -6.905 25.894 1.00 53.97 219 ALA A O 1
ATOM 1724 N N . GLU A 1 220 ? -8.511 -4.705 26.356 1.00 50.66 220 GLU A N 1
ATOM 1725 C CA . GLU A 1 220 ? -9.122 -4.850 27.687 1.00 50.66 220 GLU A CA 1
ATOM 1726 C C . GLU A 1 220 ? -10.608 -4.461 27.740 1.00 50.66 220 GLU A C 1
ATOM 1728 O O . GLU A 1 220 ? -11.253 -4.707 28.756 1.00 50.66 220 GLU A O 1
ATOM 1733 N N . GLY A 1 221 ? -11.174 -3.878 26.675 1.00 48.00 221 GLY A N 1
ATOM 1734 C CA . GLY A 1 221 ? -12.569 -3.415 26.672 1.00 48.00 221 GLY A CA 1
ATOM 1735 C C . GLY A 1 221 ? -12.814 -2.242 27.630 1.00 48.00 221 GLY A C 1
ATOM 1736 O O . GLY A 1 221 ? -13.942 -2.002 28.050 1.00 48.00 221 GLY A O 1
ATOM 1737 N N . VAL A 1 222 ? -11.755 -1.528 28.032 1.00 46.59 222 VAL A N 1
ATOM 1738 C CA . VAL A 1 222 ? -11.816 -0.476 29.055 1.00 46.59 222 VAL A CA 1
ATOM 1739 C C . VAL A 1 222 ? -11.121 0.782 28.564 1.00 46.59 222 VAL A C 1
ATOM 1741 O O . VAL A 1 222 ? -9.913 0.806 28.378 1.00 46.59 222 VAL A O 1
ATOM 1744 N N . ILE A 1 223 ? -11.848 1.890 28.461 1.00 48.91 223 ILE A N 1
ATOM 1745 C CA . ILE A 1 223 ? -11.221 3.191 28.217 1.00 48.91 223 ILE A CA 1
ATOM 1746 C C . ILE A 1 223 ? -11.144 3.978 29.524 1.00 48.91 223 ILE A C 1
ATOM 1748 O O . ILE A 1 223 ? -12.160 4.327 30.121 1.00 48.91 223 ILE A O 1
ATOM 1752 N N . GLU A 1 224 ? -9.925 4.303 29.960 1.00 48.03 224 GLU A N 1
ATOM 1753 C CA . GLU A 1 224 ? -9.682 5.111 31.159 1.00 48.03 224 GLU A CA 1
ATOM 1754 C C . GLU A 1 224 ? -9.324 6.569 30.832 1.00 48.03 224 GLU A C 1
ATOM 1756 O O . GLU A 1 224 ? -8.647 6.878 29.852 1.00 48.03 224 GLU A O 1
ATOM 1761 N N . LYS A 1 225 ? -9.763 7.495 31.696 1.00 41.00 225 LYS A N 1
ATOM 1762 C CA . LYS A 1 225 ? -9.476 8.933 31.604 1.00 41.00 225 LYS A CA 1
ATOM 1763 C C . LYS A 1 225 ? -8.063 9.227 32.075 1.00 41.00 225 LYS A C 1
ATOM 1765 O O . LYS A 1 225 ? -7.831 9.273 33.284 1.00 41.00 225 LYS A O 1
ATOM 1770 N N . LYS A 1 226 ? -7.130 9.493 31.161 1.00 52.19 226 LYS A N 1
ATOM 1771 C CA . LYS A 1 226 ? -5.826 10.011 31.577 1.00 52.19 226 LYS A CA 1
ATOM 1772 C C . LYS A 1 226 ? -5.060 10.671 30.426 1.00 52.19 226 LYS A C 1
ATOM 1774 O O . LYS A 1 226 ? -4.858 10.029 29.408 1.00 52.19 226 LYS A O 1
ATOM 1779 N N . TYR A 1 227 ? -4.592 11.907 30.662 1.00 52.97 227 TYR A N 1
ATOM 1780 C CA . TYR A 1 227 ? -3.557 12.639 29.898 1.00 52.97 227 TYR A CA 1
ATOM 1781 C C . TYR A 1 227 ? -3.960 13.530 28.696 1.00 52.97 227 TYR A C 1
ATOM 1783 O O . TYR A 1 227 ? -3.260 13.525 27.693 1.00 52.97 227 TYR A O 1
ATOM 1791 N N . ALA A 1 228 ? -4.985 14.383 28.787 1.00 56.38 228 ALA A N 1
ATOM 1792 C CA . ALA A 1 228 ? -5.192 15.450 27.789 1.00 56.38 228 ALA A CA 1
ATOM 1793 C C . ALA A 1 228 ? -4.865 16.844 28.361 1.00 56.38 228 ALA A C 1
ATOM 1795 O O . ALA A 1 228 ? -5.111 17.054 29.554 1.00 56.38 228 ALA A O 1
ATOM 1796 N N . PRO A 1 229 ? -4.331 17.783 27.549 1.00 63.22 229 PRO A N 1
ATOM 1797 C CA . PRO A 1 229 ? -4.313 19.208 27.887 1.00 63.22 229 PRO A CA 1
ATOM 1798 C C . PRO A 1 229 ? -5.706 19.715 28.293 1.00 63.22 229 PRO A C 1
ATOM 1800 O O . PRO A 1 229 ? -6.714 19.173 27.838 1.00 63.22 229 PRO A O 1
ATOM 1803 N N . ASP A 1 230 ? -5.773 20.758 29.126 1.00 70.69 230 ASP A N 1
ATOM 1804 C CA . ASP A 1 230 ? -7.043 21.281 29.668 1.00 70.69 230 ASP A CA 1
ATOM 1805 C C . ASP A 1 230 ? -8.030 21.757 28.579 1.00 70.69 230 ASP A C 1
ATOM 1807 O O . ASP A 1 230 ? -9.235 21.834 28.825 1.00 70.69 230 ASP A O 1
ATOM 1811 N N . ASP A 1 231 ? -7.533 22.072 27.382 1.00 72.88 231 ASP A N 1
ATOM 1812 C CA . ASP A 1 231 ? -8.289 22.521 26.212 1.00 72.88 231 ASP A CA 1
ATOM 1813 C C . ASP A 1 231 ? -8.640 21.399 25.216 1.00 72.88 231 ASP A C 1
ATOM 1815 O O . ASP A 1 231 ? -9.322 21.659 24.224 1.00 72.88 231 ASP A O 1
ATOM 1819 N N . VAL A 1 232 ? -8.228 20.154 25.480 1.00 70.19 232 VAL A N 1
ATOM 1820 C CA . VAL A 1 232 ? -8.473 19.003 24.601 1.00 70.19 232 VAL A CA 1
ATOM 1821 C C . VAL A 1 232 ? -9.501 18.067 25.223 1.00 70.19 232 VAL A C 1
ATOM 1823 O O . VAL A 1 232 ? -9.346 17.557 26.334 1.00 70.19 232 VAL A O 1
ATOM 1826 N N . GLU A 1 233 ? -10.569 17.794 24.480 1.00 73.12 233 GLU A N 1
ATOM 1827 C CA . GLU A 1 233 ? -11.636 16.934 24.974 1.00 73.12 233 GLU A CA 1
ATOM 1828 C C . GLU A 1 233 ? -11.302 15.450 24.824 1.00 73.12 233 GLU A C 1
ATOM 1830 O O . GLU A 1 233 ? -10.757 15.011 23.811 1.00 73.12 233 GLU A O 1
ATOM 1835 N N . VAL A 1 234 ? -11.661 14.672 25.847 1.00 67.12 234 VAL A N 1
ATOM 1836 C CA . VAL A 1 234 ? -11.408 13.228 25.909 1.00 67.12 234 VAL A CA 1
ATOM 1837 C C . VAL A 1 234 ? -12.711 12.457 25.748 1.00 67.12 234 VAL A C 1
ATOM 1839 O O . VAL A 1 234 ? -13.663 12.701 26.496 1.00 67.12 234 VAL A O 1
ATOM 1842 N N . PHE A 1 235 ? -12.720 11.506 24.813 1.00 58.81 235 PHE A N 1
ATOM 1843 C CA . PHE A 1 235 ? -13.868 10.653 24.481 1.00 58.81 235 PHE A CA 1
ATOM 1844 C C . PHE A 1 235 ? -13.577 9.167 24.721 1.00 58.81 235 PHE A C 1
ATOM 1846 O O . PHE A 1 235 ? -12.414 8.761 24.803 1.00 58.81 235 PHE A O 1
ATOM 1853 N N . TYR A 1 236 ? -14.648 8.368 24.821 1.00 56.06 236 TYR A N 1
ATOM 1854 C CA . TYR A 1 236 ? -14.613 6.948 25.187 1.00 56.06 236 TYR A CA 1
ATOM 1855 C C . TYR A 1 236 ? -15.522 6.149 24.247 1.00 56.06 236 TYR A C 1
ATOM 1857 O O . TYR A 1 236 ? -16.728 6.350 24.270 1.00 56.06 236 TYR A O 1
ATOM 1865 N N . ALA A 1 237 ? -14.982 5.227 23.453 1.00 54.78 237 ALA A N 1
ATOM 1866 C CA . ALA A 1 237 ? -15.760 4.258 22.678 1.00 54.78 237 ALA A CA 1
ATOM 1867 C C . ALA A 1 237 ? -15.840 2.882 23.375 1.00 54.78 237 ALA A C 1
ATOM 1869 O O . ALA A 1 237 ? -14.829 2.368 23.840 1.00 54.78 237 ALA A O 1
ATOM 1870 N N . ASP A 1 238 ? -17.010 2.255 23.471 1.00 52.31 238 ASP A N 1
ATOM 1871 C CA . ASP A 1 238 ? -17.077 0.936 24.114 1.00 52.31 238 ASP A CA 1
ATOM 1872 C C . ASP A 1 238 ? -16.215 -0.071 23.328 1.00 52.31 238 ASP A C 1
ATOM 1874 O O . ASP A 1 238 ? -16.257 -0.125 22.098 1.00 52.31 238 ASP A O 1
ATOM 1878 N N . GLY A 1 239 ? -15.328 -0.786 24.018 1.00 48.69 239 GLY A N 1
ATOM 1879 C CA . GLY A 1 239 ? -14.338 -1.627 23.354 1.00 48.69 239 GLY A CA 1
ATOM 1880 C C . GLY A 1 239 ? -14.979 -2.926 22.884 1.00 48.69 239 GLY A C 1
ATOM 1881 O O . GLY A 1 239 ? -15.259 -3.796 23.704 1.00 48.69 239 GLY A O 1
ATOM 1882 N N . GLY A 1 240 ? -15.170 -3.077 21.572 1.00 47.91 240 GLY A N 1
ATOM 1883 C CA . GLY A 1 240 ? -15.461 -4.374 20.954 1.00 47.91 240 GLY A CA 1
ATOM 1884 C C . GLY A 1 240 ? -14.414 -5.415 21.360 1.00 47.91 240 GLY A C 1
ATOM 1885 O O . GLY A 1 240 ? -13.251 -5.085 21.623 1.00 47.91 240 GLY A O 1
ATOM 1886 N N . THR A 1 241 ? -14.821 -6.677 21.464 1.00 45.72 241 THR A N 1
ATOM 1887 C CA . THR A 1 241 ? -13.903 -7.734 21.902 1.00 45.72 241 THR A CA 1
ATOM 1888 C C . THR A 1 241 ? -13.008 -8.113 20.730 1.00 45.72 241 THR A C 1
ATOM 1890 O O . THR A 1 241 ? -13.492 -8.505 19.675 1.00 45.72 241 THR A O 1
ATOM 1893 N N . LEU A 1 242 ? -11.684 -8.059 20.902 1.00 46.75 242 LEU A N 1
ATOM 1894 C CA . LEU A 1 242 ? -10.752 -8.616 19.919 1.00 46.75 242 LEU A CA 1
ATOM 1895 C C . LEU A 1 242 ? -10.953 -10.142 19.832 1.00 46.75 242 LEU A C 1
ATOM 1897 O O . LEU A 1 242 ? -10.396 -10.898 20.632 1.00 46.75 242 LEU A O 1
ATOM 1901 N N . ILE A 1 243 ? -11.753 -10.614 18.874 1.00 47.19 243 ILE A N 1
ATOM 1902 C CA . ILE A 1 243 ? -11.941 -12.049 18.660 1.00 47.19 243 ILE A CA 1
ATOM 1903 C C . ILE A 1 243 ? -10.733 -12.588 17.888 1.00 47.19 243 ILE A C 1
ATOM 1905 O O . ILE A 1 243 ? -10.555 -12.361 16.693 1.00 47.19 243 ILE A O 1
ATOM 1909 N N . LEU A 1 244 ? -9.887 -13.338 18.592 1.00 44.38 244 LEU A N 1
ATOM 1910 C CA . LEU A 1 244 ? -8.749 -14.054 18.020 1.00 44.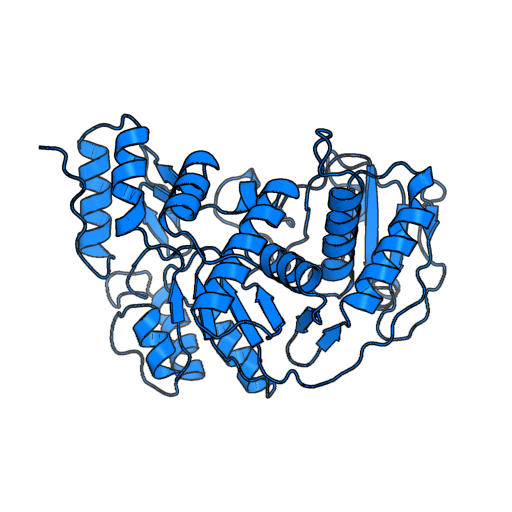38 244 LEU A CA 1
ATOM 1911 C C . LEU A 1 244 ? -9.217 -15.334 17.312 1.00 44.38 244 LEU A C 1
ATOM 1913 O O . LEU A 1 244 ? -8.970 -16.442 17.787 1.00 44.38 244 LEU A O 1
ATOM 1917 N N . ASN A 1 245 ? -9.905 -15.193 16.182 1.00 56.47 245 ASN A N 1
ATOM 1918 C CA . ASN A 1 245 ? -10.123 -16.314 15.272 1.00 56.47 245 ASN A CA 1
ATOM 1919 C C . ASN A 1 245 ? -8.982 -16.371 14.252 1.00 56.47 245 ASN A C 1
ATOM 1921 O O . ASN A 1 245 ? -8.507 -15.340 13.789 1.00 56.47 245 ASN A O 1
ATOM 1925 N N . ASN A 1 246 ? -8.532 -17.573 13.883 1.00 61.88 246 ASN A N 1
ATOM 1926 C CA . ASN A 1 246 ? -7.662 -17.714 12.716 1.00 61.88 246 ASN A CA 1
ATOM 1927 C C . ASN A 1 246 ? -8.518 -17.528 11.457 1.00 61.88 246 ASN A C 1
ATOM 1929 O O . ASN A 1 246 ? -9.514 -18.246 11.297 1.00 61.88 246 ASN A O 1
ATOM 1933 N N . PRO A 1 247 ? -8.158 -16.610 10.545 1.00 71.06 247 PRO A N 1
ATOM 1934 C CA . PRO A 1 247 ? -8.944 -16.411 9.344 1.00 71.06 247 PRO A CA 1
ATOM 1935 C C . PRO A 1 247 ? -8.854 -17.654 8.462 1.00 71.06 247 PRO A C 1
ATOM 1937 O O . PRO A 1 247 ? -7.796 -18.272 8.334 1.00 71.06 247 PRO A O 1
ATOM 1940 N N . SER A 1 248 ? -9.953 -17.993 7.782 1.00 72.44 248 SER A N 1
ATOM 1941 C CA . SER A 1 248 ? -9.975 -19.121 6.832 1.00 72.44 248 SER A CA 1
ATOM 1942 C C . SER A 1 248 ? -9.018 -18.938 5.641 1.00 72.44 248 SER A C 1
ATOM 1944 O O . SER A 1 248 ? -8.792 -19.871 4.869 1.00 72.44 248 SER A O 1
ATOM 1946 N N . GLY A 1 249 ? -8.490 -17.727 5.468 1.00 86.75 249 GLY A N 1
ATOM 1947 C CA . GLY A 1 249 ? -7.488 -17.351 4.489 1.00 86.75 249 GLY A CA 1
ATOM 1948 C C . GLY A 1 249 ? -7.465 -15.838 4.286 1.00 86.75 249 GLY A C 1
ATOM 1949 O O . GLY A 1 249 ? -8.464 -15.160 4.538 1.00 86.75 249 GLY A O 1
ATOM 1950 N N . VAL A 1 250 ? -6.331 -15.319 3.828 1.00 92.12 250 VAL A N 1
ATOM 1951 C CA . VAL A 1 250 ? -6.124 -13.889 3.569 1.00 92.12 250 VAL A CA 1
ATOM 1952 C C . VAL A 1 250 ? -5.684 -13.670 2.132 1.00 92.12 250 VAL A C 1
ATOM 1954 O O . VAL A 1 250 ? -4.954 -14.492 1.571 1.00 92.12 250 VAL A O 1
ATOM 1957 N N . VAL A 1 251 ? -6.108 -12.554 1.548 1.00 95.19 251 VAL A N 1
ATOM 1958 C CA . VAL A 1 251 ? -5.611 -12.074 0.257 1.00 95.19 251 VAL A CA 1
ATOM 1959 C C . VAL A 1 251 ? -4.762 -10.842 0.512 1.00 95.19 251 VAL A C 1
ATOM 1961 O O . VAL A 1 251 ? -5.230 -9.846 1.063 1.00 95.19 251 VAL A O 1
ATOM 1964 N N . GLU A 1 252 ? -3.496 -10.915 0.132 1.00 95.50 252 GLU A N 1
ATOM 1965 C CA . GLU A 1 252 ? -2.598 -9.776 0.247 1.00 95.50 252 GLU A CA 1
ATOM 1966 C C . GLU A 1 252 ? -2.860 -8.776 -0.885 1.00 95.50 252 GLU A C 1
ATOM 1968 O O . GLU A 1 252 ? -3.069 -9.178 -2.029 1.00 95.50 252 GLU A O 1
ATOM 1973 N N . VAL A 1 253 ? -2.834 -7.479 -0.587 1.00 96.75 253 VAL A N 1
ATOM 1974 C CA . VAL A 1 253 ? -2.975 -6.405 -1.579 1.00 96.75 253 VAL A CA 1
ATOM 1975 C C . VAL A 1 253 ? -1.739 -5.516 -1.525 1.00 96.75 253 VAL A C 1
ATOM 1977 O O . VAL A 1 253 ? -1.427 -4.978 -0.466 1.00 96.75 253 VAL A O 1
ATOM 1980 N N . GLU A 1 254 ? -1.058 -5.324 -2.653 1.00 95.94 254 GLU A N 1
ATOM 1981 C CA . GLU A 1 254 ? 0.088 -4.414 -2.791 1.00 95.94 254 GLU A CA 1
ATOM 1982 C C . GLU A 1 254 ? -0.215 -3.338 -3.839 1.00 95.94 254 GLU A C 1
ATOM 1984 O O . GLU A 1 254 ? -0.714 -3.628 -4.926 1.00 95.94 254 GLU A O 1
ATOM 1989 N N . ASP A 1 255 ? 0.078 -2.076 -3.521 1.00 96.62 255 ASP A N 1
ATOM 1990 C CA . ASP A 1 255 ? -0.230 -0.937 -4.390 1.00 96.62 255 ASP A CA 1
ATOM 1991 C C . ASP A 1 255 ? 0.654 -0.942 -5.648 1.00 96.62 255 ASP A C 1
ATOM 1993 O O . ASP A 1 255 ? 0.169 -0.823 -6.775 1.00 96.62 255 ASP A O 1
ATOM 1997 N N . VAL A 1 256 ? 1.963 -1.132 -5.471 1.00 96.25 256 VAL A N 1
ATOM 1998 C CA . VAL A 1 256 ? 2.933 -1.228 -6.564 1.00 96.25 256 VAL A CA 1
ATOM 1999 C C . VAL A 1 256 ? 3.913 -2.364 -6.315 1.00 96.25 256 VAL A C 1
ATOM 2001 O O . VAL A 1 256 ? 4.778 -2.298 -5.445 1.00 96.25 256 VAL A O 1
ATOM 2004 N N . THR A 1 257 ? 3.871 -3.362 -7.186 1.00 95.75 257 THR A N 1
ATOM 2005 C CA . THR A 1 257 ? 4.848 -4.452 -7.212 1.00 95.75 257 THR A CA 1
ATOM 2006 C C . THR A 1 257 ? 6.005 -4.085 -8.148 1.00 95.75 257 THR A C 1
ATOM 2008 O O . THR A 1 257 ? 5.823 -3.809 -9.337 1.00 95.75 257 THR A O 1
ATOM 2011 N N . THR A 1 258 ? 7.215 -4.026 -7.584 1.00 94.94 258 THR A N 1
ATOM 2012 C CA . THR A 1 258 ? 8.484 -3.899 -8.330 1.00 94.94 258 THR A CA 1
ATOM 2013 C C . THR A 1 258 ? 9.222 -5.227 -8.288 1.00 94.94 258 THR A C 1
ATOM 2015 O O . THR A 1 258 ? 9.028 -6.075 -9.144 1.00 94.94 258 THR A O 1
ATOM 2018 N N . THR A 1 259 ? 10.003 -5.442 -7.232 1.00 94.88 259 THR A N 1
ATOM 2019 C CA . THR A 1 259 ? 10.704 -6.698 -6.963 1.00 94.88 259 THR A CA 1
ATOM 2020 C C . THR A 1 259 ? 9.902 -7.648 -6.075 1.00 94.88 259 THR A C 1
ATOM 2022 O O . THR A 1 259 ? 10.361 -8.752 -5.808 1.00 94.88 259 THR A O 1
ATOM 2025 N N . GLY A 1 260 ? 8.746 -7.221 -5.550 1.00 94.62 260 GLY A N 1
ATOM 2026 C CA . GLY A 1 260 ? 7.873 -8.029 -4.686 1.00 94.62 260 GLY A CA 1
ATOM 2027 C C . GLY A 1 260 ? 8.437 -8.341 -3.294 1.00 94.62 260 GLY A C 1
ATOM 2028 O O . GLY A 1 260 ? 7.800 -9.041 -2.519 1.00 94.62 260 GLY A O 1
ATOM 2029 N N . GLY A 1 261 ? 9.623 -7.834 -2.932 1.00 95.25 261 GLY A N 1
ATOM 2030 C CA . GLY A 1 261 ? 10.287 -8.213 -1.677 1.00 95.25 261 GLY A CA 1
ATOM 2031 C C . GLY A 1 261 ? 9.499 -7.858 -0.409 1.00 95.25 261 GLY A C 1
ATOM 2032 O O . GLY A 1 261 ? 9.590 -8.575 0.585 1.00 95.25 261 GLY A O 1
ATOM 2033 N N . SER A 1 262 ? 8.720 -6.770 -0.437 1.00 94.06 262 SER A N 1
ATOM 2034 C CA . SER A 1 262 ? 7.831 -6.398 0.671 1.00 94.06 262 SER A CA 1
ATOM 2035 C C . SER A 1 262 ? 6.678 -7.390 0.817 1.00 94.06 262 SER A C 1
ATOM 2037 O O . SER A 1 262 ? 6.469 -7.877 1.930 1.00 94.06 262 SER A O 1
ATOM 2039 N N . ALA A 1 263 ? 6.020 -7.743 -0.287 1.00 95.62 263 ALA A N 1
ATOM 2040 C CA . ALA A 1 263 ? 4.923 -8.696 -0.271 1.00 95.62 263 ALA A CA 1
ATOM 2041 C C . ALA A 1 263 ? 5.361 -10.130 0.059 1.00 95.62 263 ALA A C 1
ATOM 2043 O O . ALA A 1 263 ? 4.835 -10.754 0.973 1.00 95.62 263 ALA A O 1
ATOM 2044 N N . ILE A 1 264 ? 6.437 -10.627 -0.561 1.00 97.44 264 ILE A N 1
ATOM 2045 C CA . ILE A 1 264 ? 7.011 -11.956 -0.263 1.00 97.44 264 ILE A CA 1
ATOM 2046 C C . ILE A 1 264 ? 7.349 -12.091 1.227 1.00 97.44 264 ILE A C 1
ATOM 2048 O O . ILE A 1 264 ? 7.026 -13.097 1.864 1.00 97.44 264 ILE A O 1
ATOM 2052 N N . LYS A 1 265 ? 7.998 -11.067 1.802 1.00 96.19 265 LYS A N 1
ATOM 2053 C CA . LYS A 1 265 ? 8.334 -11.050 3.229 1.00 96.19 265 LYS A CA 1
ATOM 2054 C C . LYS A 1 265 ? 7.071 -11.148 4.083 1.00 96.19 265 LYS A C 1
ATOM 2056 O O . LYS A 1 265 ? 7.069 -11.892 5.062 1.00 96.19 265 LYS A O 1
ATOM 2061 N N . LYS A 1 266 ? 6.019 -10.407 3.733 1.00 94.62 266 LYS A N 1
ATOM 2062 C CA . LYS A 1 266 ? 4.791 -10.391 4.521 1.00 94.62 266 LYS A CA 1
ATOM 2063 C C . LYS A 1 266 ? 4.001 -11.689 4.391 1.00 94.62 266 LYS A C 1
ATOM 2065 O O . LYS A 1 266 ? 3.608 -12.235 5.418 1.00 94.62 266 LYS A O 1
ATOM 2070 N N . ALA A 1 267 ? 3.861 -12.233 3.187 1.00 94.88 267 ALA A N 1
ATOM 2071 C CA . ALA A 1 267 ? 3.265 -13.544 2.970 1.00 94.88 267 ALA A CA 1
ATOM 2072 C C . ALA A 1 267 ? 3.975 -14.643 3.784 1.00 94.88 267 ALA A C 1
ATOM 2074 O O . ALA A 1 267 ? 3.324 -15.507 4.374 1.00 94.88 267 ALA A O 1
ATOM 2075 N N . TYR A 1 268 ? 5.310 -14.589 3.880 1.00 95.50 268 TYR A N 1
ATOM 2076 C CA . TYR A 1 268 ? 6.074 -15.472 4.762 1.00 95.50 268 TYR A CA 1
ATOM 2077 C C . TYR A 1 268 ? 5.745 -15.251 6.247 1.00 95.50 268 TYR A C 1
ATOM 2079 O O . TYR A 1 268 ? 5.461 -16.218 6.948 1.00 95.50 268 TYR A O 1
ATOM 2087 N N . GLU A 1 269 ? 5.739 -14.005 6.732 1.00 92.62 269 GLU A N 1
ATOM 2088 C CA . GLU A 1 269 ? 5.386 -13.677 8.126 1.00 92.62 269 GLU A CA 1
ATOM 2089 C C . GLU A 1 269 ? 3.972 -14.147 8.503 1.00 92.62 269 GLU A C 1
ATOM 2091 O O . GLU A 1 269 ? 3.778 -14.676 9.595 1.00 92.62 269 GLU A O 1
ATOM 2096 N N . LEU A 1 270 ? 3.000 -14.004 7.596 1.00 90.81 270 LEU A N 1
ATOM 2097 C CA . LEU A 1 270 ? 1.633 -14.495 7.785 1.00 90.81 270 LEU A CA 1
ATOM 2098 C C . LEU A 1 270 ? 1.611 -16.023 7.927 1.00 90.81 270 LEU A C 1
ATOM 2100 O O . LEU A 1 270 ? 1.049 -16.541 8.888 1.00 90.81 270 LEU A O 1
ATOM 2104 N N . ARG A 1 271 ? 2.315 -16.749 7.050 1.00 91.56 271 ARG A N 1
ATOM 2105 C CA . ARG A 1 271 ? 2.447 -18.213 7.155 1.00 91.56 271 ARG A CA 1
ATOM 2106 C C . ARG A 1 271 ? 3.123 -18.664 8.448 1.00 91.56 271 ARG A C 1
ATOM 2108 O O . ARG A 1 271 ? 2.728 -19.681 9.006 1.00 91.56 271 ARG A O 1
ATOM 2115 N N . GLN A 1 272 ? 4.128 -17.930 8.933 1.00 90.69 272 GLN A N 1
ATOM 2116 C CA . GLN A 1 272 ? 4.791 -18.240 10.209 1.00 90.69 272 GLN A CA 1
ATOM 2117 C C . GLN A 1 272 ? 3.849 -18.117 11.413 1.00 90.69 272 GLN A C 1
ATOM 2119 O O . GLN A 1 272 ? 4.090 -18.750 12.437 1.00 90.69 272 GLN A O 1
ATOM 2124 N N . ALA A 1 273 ? 2.777 -17.338 11.288 1.00 86.62 273 ALA A N 1
ATOM 2125 C CA . ALA A 1 273 ? 1.729 -17.228 12.295 1.00 86.62 273 ALA A CA 1
ATOM 2126 C C . ALA A 1 273 ? 0.509 -18.110 11.998 1.00 86.62 273 ALA A C 1
ATOM 2128 O O . ALA A 1 273 ? -0.579 -17.814 12.481 1.00 86.62 273 ALA A O 1
ATOM 2129 N N . ASP A 1 274 ? 0.679 -19.155 11.183 1.00 88.00 274 ASP A N 1
ATOM 2130 C CA . ASP A 1 274 ? -0.386 -20.091 10.807 1.00 88.00 274 ASP A CA 1
ATOM 2131 C C . ASP A 1 274 ? -1.568 -19.431 10.065 1.00 88.00 274 ASP A C 1
ATOM 2133 O O . ASP A 1 274 ? -2.696 -19.919 10.074 1.00 88.00 274 ASP A O 1
ATOM 2137 N N . ILE A 1 275 ? -1.311 -18.312 9.376 1.00 88.06 275 ILE A N 1
ATOM 2138 C CA . ILE A 1 275 ? -2.291 -17.655 8.509 1.00 88.06 275 ILE A CA 1
ATOM 2139 C C . ILE A 1 275 ? -2.071 -18.094 7.066 1.00 88.06 275 ILE A C 1
ATOM 2141 O O . ILE A 1 275 ? -1.023 -17.853 6.456 1.00 88.06 275 ILE A O 1
ATOM 2145 N N . LYS A 1 276 ? -3.104 -18.704 6.483 1.00 92.25 276 LYS A N 1
ATOM 2146 C CA . LYS A 1 276 ? -3.100 -19.118 5.081 1.00 92.25 276 LYS A CA 1
ATOM 2147 C C . LYS A 1 276 ? -3.232 -17.904 4.157 1.00 92.25 276 LYS A C 1
ATOM 2149 O O . LYS A 1 276 ? -4.267 -17.248 4.139 1.00 92.25 276 LYS A O 1
ATOM 2154 N N . VAL A 1 277 ? -2.215 -17.657 3.335 1.00 93.81 277 VAL A N 1
ATOM 2155 C CA . VAL A 1 277 ? -2.272 -16.676 2.238 1.00 93.81 277 VAL A CA 1
ATOM 2156 C C . VAL A 1 277 ? -2.832 -17.365 0.992 1.00 93.81 277 VAL A C 1
ATOM 2158 O O . VAL A 1 277 ? -2.188 -18.260 0.445 1.00 93.81 277 VAL A O 1
ATOM 2161 N N . GLU A 1 278 ? -4.040 -16.980 0.583 1.00 95.19 278 GLU A N 1
ATOM 2162 C CA . GLU A 1 278 ? -4.787 -17.570 -0.542 1.00 95.19 278 GLU A CA 1
ATOM 2163 C C . GLU A 1 278 ? -4.380 -16.971 -1.894 1.00 95.19 278 GLU A C 1
ATOM 2165 O O . GLU A 1 278 ? -4.554 -17.603 -2.932 1.00 95.19 278 GLU A O 1
ATOM 2170 N N . GLY A 1 279 ? -3.827 -15.759 -1.885 1.00 96.62 279 GLY A N 1
ATOM 2171 C CA . GLY A 1 279 ? -3.356 -15.079 -3.083 1.00 96.62 279 GLY A CA 1
ATOM 2172 C C . GLY A 1 279 ? -2.792 -13.697 -2.778 1.00 96.62 279 GLY A C 1
ATOM 2173 O O . GLY A 1 279 ? -2.948 -13.177 -1.671 1.00 96.62 279 GLY A O 1
ATOM 2174 N N . VAL A 1 280 ? -2.146 -13.109 -3.780 1.00 97.44 280 VAL A N 1
ATOM 2175 C CA . VAL A 1 280 ? -1.632 -11.736 -3.751 1.00 97.44 280 VAL A CA 1
ATOM 2176 C C . VAL A 1 280 ? -2.162 -10.971 -4.957 1.00 97.44 280 VAL A C 1
ATOM 2178 O O . VAL A 1 280 ? -2.053 -11.438 -6.091 1.00 97.44 280 VAL A O 1
ATOM 2181 N N . ILE A 1 281 ? -2.707 -9.781 -4.718 1.00 98.06 281 ILE A N 1
ATOM 2182 C CA . ILE A 1 281 ? -3.153 -8.840 -5.742 1.00 98.06 281 ILE A CA 1
ATOM 2183 C C . ILE A 1 281 ? -2.194 -7.648 -5.768 1.00 98.06 281 ILE A C 1
ATOM 2185 O O . ILE A 1 281 ? -2.144 -6.851 -4.835 1.00 98.06 281 ILE A O 1
ATOM 2189 N N . GLY A 1 282 ? -1.453 -7.495 -6.863 1.00 97.69 282 GLY A N 1
ATOM 2190 C CA . GLY A 1 282 ? -0.744 -6.260 -7.181 1.00 97.69 282 GLY A CA 1
ATOM 2191 C C . GLY A 1 282 ? -1.662 -5.307 -7.943 1.00 97.69 282 GLY A C 1
ATOM 2192 O O . GLY A 1 282 ? -1.994 -5.574 -9.098 1.00 97.69 282 GLY A O 1
ATOM 2193 N N . VAL A 1 283 ? -2.033 -4.175 -7.341 1.00 98.06 283 VAL A N 1
ATOM 2194 C CA . VAL A 1 283 ? -2.847 -3.141 -8.005 1.00 98.06 283 VAL A CA 1
ATOM 2195 C C . VAL A 1 283 ? -2.129 -2.631 -9.254 1.00 98.06 283 VAL A C 1
ATOM 2197 O O . VAL A 1 283 ? -2.735 -2.443 -10.304 1.00 98.06 283 VAL A O 1
ATOM 2200 N N . THR A 1 284 ? -0.809 -2.458 -9.184 1.00 97.94 284 THR A N 1
ATOM 2201 C CA . THR A 1 284 ? 0.034 -2.221 -10.356 1.00 97.94 284 THR A CA 1
ATOM 2202 C C . THR A 1 284 ? 1.296 -3.067 -10.307 1.00 97.94 284 THR A C 1
ATOM 2204 O O . THR A 1 284 ? 1.997 -3.101 -9.296 1.00 97.94 284 THR A O 1
ATOM 2207 N N . ASN A 1 285 ? 1.631 -3.709 -11.422 1.00 98.06 285 ASN A N 1
ATOM 2208 C CA . ASN A 1 285 ? 2.888 -4.424 -11.601 1.00 98.06 285 ASN A CA 1
ATOM 2209 C C . ASN A 1 285 ? 3.798 -3.688 -12.579 1.00 98.06 285 ASN A C 1
ATOM 2211 O O . ASN A 1 285 ? 3.476 -3.534 -13.758 1.00 98.06 285 ASN A O 1
ATOM 2215 N N . ARG A 1 286 ? 4.971 -3.251 -12.106 1.00 97.88 286 ARG A N 1
ATOM 2216 C CA . ARG A 1 286 ? 5.964 -2.583 -12.963 1.00 97.88 286 ARG A CA 1
ATOM 2217 C C . ARG A 1 286 ? 6.622 -3.535 -13.965 1.00 97.88 286 ARG A C 1
ATOM 2219 O O . ARG A 1 286 ? 7.314 -3.078 -14.870 1.00 97.88 286 ARG A O 1
ATOM 2226 N N . THR A 1 287 ? 6.369 -4.840 -13.850 1.00 97.69 287 THR A N 1
ATOM 2227 C CA . THR A 1 287 ? 6.942 -5.924 -14.665 1.00 97.69 287 THR A CA 1
ATOM 2228 C C . THR A 1 287 ? 8.464 -5.888 -14.680 1.00 97.69 287 THR A C 1
ATOM 2230 O O . THR A 1 287 ? 9.106 -6.155 -15.693 1.00 97.69 287 THR A O 1
ATOM 2233 N N . GLU A 1 288 ? 9.039 -5.521 -13.538 1.00 97.38 288 GLU A N 1
ATOM 2234 C CA . GLU A 1 288 ? 10.474 -5.548 -13.312 1.00 97.38 288 GLU A CA 1
ATOM 2235 C C . GLU A 1 288 ? 10.915 -6.930 -12.827 1.00 97.38 288 GLU A C 1
ATOM 2237 O O . GLU A 1 288 ? 10.178 -7.653 -12.157 1.00 97.38 288 GLU A O 1
ATOM 2242 N N . LEU A 1 289 ? 12.160 -7.266 -13.135 1.00 98.31 289 LEU A N 1
ATOM 2243 C CA . LEU A 1 289 ? 12.875 -8.369 -12.526 1.00 98.31 289 LEU A CA 1
ATOM 2244 C C . LEU A 1 289 ? 13.171 -8.055 -11.052 1.00 98.31 289 LEU A C 1
ATOM 2246 O O . LEU A 1 289 ? 13.476 -6.908 -10.685 1.00 98.31 289 LEU A O 1
ATOM 2250 N N . THR A 1 290 ? 13.172 -9.096 -10.218 1.00 97.94 290 THR A N 1
ATOM 2251 C CA . THR A 1 290 ? 13.771 -9.087 -8.873 1.00 97.94 290 THR A CA 1
ATOM 2252 C C . THR A 1 290 ? 15.246 -8.630 -8.923 1.00 97.94 290 THR A C 1
ATOM 2254 O O . THR A 1 290 ? 15.815 -8.512 -10.012 1.00 97.94 290 THR A O 1
ATOM 2257 N N . PRO A 1 291 ? 15.911 -8.322 -7.788 1.00 98.25 291 PRO A N 1
ATOM 2258 C CA . PRO A 1 291 ? 17.268 -7.771 -7.810 1.00 98.25 291 PRO A CA 1
ATOM 2259 C C . PRO A 1 291 ? 18.265 -8.665 -8.561 1.00 98.25 291 PRO A C 1
ATOM 2261 O O . PRO A 1 291 ? 18.419 -9.838 -8.230 1.00 98.25 291 PRO A O 1
ATOM 2264 N N . ILE A 1 292 ? 18.948 -8.119 -9.560 1.00 98.06 292 ILE A N 1
ATOM 2265 C CA . ILE A 1 292 ? 19.824 -8.822 -10.497 1.00 98.06 292 ILE A CA 1
ATOM 2266 C C . ILE A 1 292 ? 21.243 -8.888 -9.909 1.00 98.06 292 ILE A C 1
ATOM 2268 O O . ILE A 1 292 ? 21.906 -7.848 -9.806 1.00 98.06 292 ILE A O 1
ATOM 2272 N N . PRO A 1 293 ? 21.755 -10.081 -9.538 1.00 98.00 293 PRO A N 1
ATOM 2273 C CA . PRO A 1 293 ? 23.115 -10.214 -9.024 1.00 98.00 293 PRO A CA 1
ATOM 2274 C C . PRO A 1 293 ? 24.158 -9.680 -10.014 1.00 98.00 293 PRO A C 1
ATOM 2276 O O . PRO A 1 293 ? 24.150 -10.034 -11.191 1.00 98.00 293 PRO A O 1
ATOM 2279 N N . GLY A 1 294 ? 25.064 -8.829 -9.529 1.00 97.31 294 GLY A N 1
ATOM 2280 C CA . GLY A 1 294 ? 26.117 -8.208 -10.340 1.00 97.31 294 GLY A CA 1
ATOM 2281 C C . GLY A 1 294 ? 25.698 -6.943 -11.097 1.00 97.31 294 GLY A C 1
ATOM 2282 O O . GLY A 1 294 ? 26.569 -6.289 -11.666 1.00 97.31 294 GLY A O 1
ATOM 2283 N N . LEU A 1 295 ? 24.410 -6.580 -11.082 1.00 97.19 295 LEU A N 1
ATOM 2284 C CA . LEU A 1 295 ? 23.905 -5.343 -11.683 1.00 97.19 295 LEU A CA 1
ATOM 2285 C C . LEU A 1 295 ? 23.264 -4.409 -10.650 1.00 97.19 295 LEU A C 1
ATOM 2287 O O . LEU A 1 295 ? 23.559 -3.217 -10.650 1.00 97.19 295 LEU A O 1
ATOM 2291 N N . ASP A 1 296 ? 22.396 -4.936 -9.786 1.00 97.62 296 ASP A N 1
ATOM 2292 C CA . ASP A 1 296 ? 21.800 -4.161 -8.697 1.00 97.62 296 ASP A CA 1
ATOM 2293 C C . ASP A 1 296 ? 22.746 -4.060 -7.489 1.00 97.62 296 ASP A C 1
ATOM 2295 O O . ASP A 1 296 ? 23.731 -4.795 -7.365 1.00 97.62 296 ASP A O 1
ATOM 2299 N N . ASP A 1 297 ? 22.419 -3.140 -6.579 1.00 96.56 297 ASP A N 1
ATOM 2300 C CA . ASP A 1 297 ? 23.156 -2.915 -5.337 1.00 96.56 297 ASP A CA 1
ATOM 2301 C C . ASP A 1 297 ? 23.337 -4.229 -4.532 1.00 96.56 297 ASP A C 1
ATOM 2303 O O . ASP A 1 297 ? 22.345 -4.924 -4.264 1.00 96.56 297 ASP A O 1
ATOM 2307 N N . PRO A 1 298 ? 24.574 -4.595 -4.130 1.00 96.94 298 PRO A N 1
ATOM 2308 C CA . PRO A 1 298 ? 24.837 -5.854 -3.436 1.00 96.94 298 PRO A CA 1
ATOM 2309 C C . PRO A 1 298 ? 24.060 -6.034 -2.127 1.00 96.94 298 PRO A C 1
ATOM 2311 O O . PRO A 1 298 ? 23.691 -7.163 -1.798 1.00 96.94 298 PRO A O 1
ATOM 2314 N N . GLU A 1 299 ? 23.782 -4.956 -1.386 1.00 96.50 299 GLU A N 1
ATOM 2315 C CA . GLU A 1 299 ? 23.004 -5.025 -0.146 1.00 96.50 299 GLU A CA 1
ATOM 2316 C C . GLU A 1 299 ? 21.532 -5.315 -0.446 1.00 96.50 299 GLU A C 1
ATOM 2318 O O . GLU A 1 299 ? 20.912 -6.139 0.230 1.00 96.50 299 GLU A O 1
ATOM 2323 N N . VAL A 1 300 ? 20.984 -4.706 -1.503 1.00 95.75 300 VAL A N 1
ATOM 2324 C CA . VAL A 1 300 ? 19.616 -4.977 -1.975 1.00 95.75 300 VAL A CA 1
ATOM 2325 C C . VAL A 1 300 ? 19.479 -6.434 -2.426 1.00 95.75 300 VAL A C 1
ATOM 2327 O O . VAL A 1 300 ? 18.518 -7.108 -2.045 1.00 95.75 300 VAL A O 1
ATOM 2330 N N . VAL A 1 301 ? 20.454 -6.952 -3.182 1.00 97.50 301 VAL A N 1
ATOM 2331 C CA . VAL A 1 301 ? 20.485 -8.360 -3.617 1.00 97.50 301 VAL A CA 1
ATOM 2332 C C . VAL A 1 301 ? 20.597 -9.305 -2.418 1.00 97.50 301 VAL A C 1
ATOM 2334 O O . VAL A 1 301 ? 19.850 -10.281 -2.339 1.00 97.50 301 VAL A O 1
ATOM 2337 N N . ALA A 1 302 ? 21.481 -9.019 -1.458 1.00 97.38 302 ALA A N 1
ATOM 2338 C CA . ALA A 1 302 ? 21.656 -9.845 -0.263 1.00 97.38 302 ALA A CA 1
ATOM 2339 C C . ALA A 1 302 ? 20.394 -9.866 0.616 1.00 97.38 302 ALA A C 1
ATOM 2341 O O . ALA A 1 302 ? 19.971 -10.932 1.075 1.00 97.38 302 ALA A O 1
ATOM 2342 N N . ALA A 1 303 ? 19.758 -8.706 0.811 1.00 96.75 303 ALA A N 1
ATOM 2343 C CA . ALA A 1 303 ? 18.506 -8.592 1.550 1.00 96.75 303 ALA A CA 1
ATOM 2344 C C . ALA A 1 303 ? 17.383 -9.396 0.879 1.00 96.75 303 ALA A C 1
ATOM 2346 O O . ALA A 1 303 ? 16.678 -10.149 1.556 1.00 96.75 303 ALA A O 1
ATOM 2347 N N . PHE A 1 304 ? 17.249 -9.296 -0.448 1.00 97.38 304 PHE A N 1
ATOM 2348 C CA . PHE A 1 304 ? 16.259 -10.069 -1.196 1.00 97.38 304 PHE A CA 1
ATOM 2349 C C . PHE A 1 304 ? 16.545 -11.573 -1.152 1.00 97.38 304 PHE A C 1
ATOM 2351 O O . PHE A 1 304 ? 15.630 -12.341 -0.868 1.00 97.38 304 PHE A O 1
ATOM 2358 N N . LYS A 1 305 ? 17.804 -12.002 -1.337 1.00 98.12 305 LYS A N 1
ATOM 2359 C CA . LYS A 1 305 ? 18.206 -13.418 -1.241 1.00 98.12 305 LYS A CA 1
ATOM 2360 C C . LYS A 1 305 ? 17.787 -14.027 0.096 1.00 98.12 305 LYS A C 1
ATOM 2362 O O . LYS A 1 305 ? 17.240 -15.126 0.110 1.00 98.12 305 LYS A O 1
ATOM 2367 N N . LYS A 1 306 ? 17.978 -13.302 1.204 1.00 98.00 306 LYS A N 1
ATOM 2368 C CA . LYS A 1 306 ? 17.550 -13.744 2.540 1.00 98.00 306 LYS A CA 1
ATOM 2369 C C . LYS A 1 306 ? 16.028 -13.885 2.644 1.00 98.00 306 LYS A C 1
ATOM 2371 O O . LYS A 1 306 ? 15.552 -14.904 3.133 1.00 98.00 306 LYS A O 1
ATOM 2376 N N . ILE A 1 307 ? 15.272 -12.882 2.182 1.00 97.62 307 ILE A N 1
ATOM 2377 C CA . ILE A 1 307 ? 13.798 -12.911 2.190 1.00 97.62 307 ILE A CA 1
ATOM 2378 C C . ILE A 1 307 ? 13.285 -14.092 1.361 1.00 97.62 307 ILE A C 1
ATOM 2380 O O . ILE A 1 307 ? 12.500 -14.892 1.859 1.00 97.62 307 ILE A O 1
ATOM 2384 N N . TYR A 1 308 ? 13.772 -14.226 0.129 1.00 98.38 308 TYR A N 1
ATOM 2385 C CA . TYR A 1 308 ? 13.383 -15.279 -0.799 1.00 98.38 308 TYR A CA 1
ATOM 2386 C C . TYR A 1 308 ? 13.692 -16.675 -0.246 1.00 98.38 308 TYR A C 1
ATOM 2388 O O . TYR A 1 308 ? 12.827 -17.549 -0.268 1.00 98.38 308 TYR A O 1
ATOM 2396 N N . GLN A 1 309 ? 14.894 -16.878 0.304 1.00 98.25 309 GLN A N 1
ATOM 2397 C CA . GLN A 1 309 ? 15.291 -18.166 0.872 1.00 98.25 309 GLN A CA 1
ATOM 2398 C C . GLN A 1 309 ? 14.433 -18.546 2.080 1.00 98.25 309 GLN A C 1
ATOM 2400 O O . GLN A 1 309 ? 14.028 -19.698 2.194 1.00 98.25 309 GLN A O 1
ATOM 2405 N N . HIS A 1 310 ? 14.124 -17.596 2.965 1.00 97.62 310 HIS A N 1
ATOM 2406 C CA . HIS A 1 310 ? 13.218 -17.857 4.084 1.00 97.62 310 HIS A CA 1
ATOM 2407 C C . HIS A 1 310 ? 11.800 -18.186 3.596 1.00 97.62 310 HIS A C 1
ATOM 2409 O O . HIS A 1 310 ? 11.184 -19.123 4.092 1.00 97.62 310 HIS A O 1
ATOM 2415 N N . ALA A 1 311 ? 11.302 -17.442 2.606 1.00 97.56 311 ALA A N 1
ATOM 2416 C CA . ALA A 1 311 ? 9.937 -17.567 2.106 1.00 97.56 311 ALA A CA 1
ATOM 2417 C C . ALA A 1 311 ? 9.674 -18.856 1.309 1.00 97.56 311 ALA A C 1
ATOM 2419 O O . ALA A 1 311 ? 8.571 -19.399 1.376 1.00 97.56 311 ALA A O 1
ATOM 2420 N N . THR A 1 312 ? 10.670 -19.334 0.558 1.00 97.88 312 THR A N 1
ATOM 2421 C CA . THR A 1 312 ? 10.526 -20.453 -0.393 1.00 97.88 312 THR A CA 1
ATOM 2422 C C . THR A 1 312 ? 11.301 -21.710 0.008 1.00 97.88 312 THR A C 1
ATOM 2424 O O . THR A 1 312 ? 11.021 -22.791 -0.500 1.00 97.88 312 THR A O 1
ATOM 2427 N N . GLY A 1 313 ? 12.313 -21.588 0.874 1.00 98.06 313 GLY A N 1
ATOM 2428 C CA . GLY A 1 313 ? 13.297 -22.646 1.127 1.00 98.06 313 GLY A CA 1
ATOM 2429 C C . GLY A 1 313 ? 14.304 -22.862 -0.014 1.00 98.06 313 GLY A C 1
ATOM 2430 O O . GLY A 1 313 ? 15.181 -23.716 0.108 1.00 98.06 313 GLY A O 1
ATOM 2431 N N . LEU A 1 314 ? 14.212 -22.100 -1.110 1.00 98.19 314 LEU A N 1
ATOM 2432 C CA . LEU A 1 314 ? 15.068 -22.231 -2.289 1.00 98.19 314 LEU A CA 1
ATOM 2433 C C . LEU A 1 314 ? 16.234 -21.238 -2.257 1.00 98.19 314 LEU A C 1
ATOM 2435 O O . LEU A 1 314 ? 16.146 -20.144 -1.697 1.00 98.19 314 LEU A O 1
ATOM 2439 N N . GLU A 1 315 ? 17.338 -21.588 -2.916 1.00 98.06 315 GLU A N 1
ATOM 2440 C CA . GLU A 1 315 ? 18.414 -20.627 -3.150 1.00 98.06 315 GLU A CA 1
ATOM 2441 C C . GLU A 1 315 ? 18.018 -19.624 -4.244 1.00 98.06 315 GLU A C 1
ATOM 2443 O O . GLU A 1 315 ? 17.560 -19.998 -5.324 1.00 98.06 315 GLU A O 1
ATOM 2448 N N . TYR A 1 316 ? 18.239 -18.333 -3.985 1.00 98.19 316 TYR A N 1
ATOM 2449 C CA . TYR A 1 316 ? 18.117 -17.296 -5.006 1.00 98.19 316 TYR A CA 1
ATOM 2450 C C . TYR A 1 316 ? 19.331 -17.333 -5.946 1.00 98.19 316 TYR A C 1
ATOM 2452 O O . TYR A 1 316 ? 20.416 -16.867 -5.582 1.00 98.19 316 TYR A O 1
ATOM 2460 N N . ILE A 1 317 ? 19.143 -17.915 -7.134 1.00 95.75 317 ILE A N 1
ATOM 2461 C CA . ILE A 1 317 ? 20.204 -18.128 -8.137 1.00 95.75 317 ILE A CA 1
ATOM 2462 C C . ILE A 1 317 ? 20.265 -17.042 -9.220 1.00 95.75 317 ILE A C 1
ATOM 2464 O O . ILE A 1 317 ? 21.286 -16.902 -9.889 1.00 95.75 317 ILE A O 1
ATOM 2468 N N . GLY A 1 318 ? 19.197 -16.266 -9.403 1.00 96.62 318 GLY A N 1
ATOM 2469 C CA . GLY A 1 318 ? 19.103 -15.275 -10.470 1.00 96.62 318 GLY A CA 1
ATOM 2470 C C . GLY A 1 318 ? 17.795 -14.497 -10.425 1.00 96.62 318 GLY A C 1
ATOM 2471 O O . GLY A 1 318 ? 16.883 -14.845 -9.677 1.00 96.62 318 GLY A O 1
ATOM 2472 N N . ALA A 1 319 ? 17.732 -13.429 -11.215 1.00 97.75 319 ALA A N 1
ATOM 2473 C CA . ALA A 1 319 ? 16.551 -12.584 -11.286 1.00 97.75 319 ALA A CA 1
ATOM 2474 C C . ALA A 1 319 ? 15.379 -13.284 -11.985 1.00 97.75 319 ALA A C 1
ATOM 2476 O O . ALA A 1 319 ? 15.582 -14.054 -12.921 1.00 97.75 319 ALA A O 1
ATOM 2477 N N . MET A 1 320 ? 14.165 -12.994 -11.527 1.00 98.38 320 MET A N 1
ATOM 2478 C CA . MET A 1 320 ? 12.912 -13.584 -12.004 1.00 98.38 320 MET A CA 1
ATOM 2479 C C . MET A 1 320 ? 11.777 -12.557 -11.925 1.00 98.38 320 MET A C 1
ATOM 2481 O O . MET A 1 320 ? 11.969 -11.460 -11.392 1.00 98.38 320 MET A O 1
ATOM 2485 N N . GLY A 1 321 ? 10.602 -12.885 -12.459 1.00 98.06 321 GLY A N 1
ATOM 2486 C CA . GLY A 1 321 ? 9.403 -12.088 -12.234 1.00 98.06 321 GLY A CA 1
ATOM 2487 C C . GLY A 1 321 ? 8.868 -12.267 -10.810 1.00 98.06 321 GLY A C 1
ATOM 2488 O O . GLY A 1 321 ? 9.085 -13.290 -10.166 1.00 98.06 321 GLY A O 1
ATOM 2489 N N . VAL A 1 322 ? 8.113 -11.282 -10.316 1.00 97.44 322 VAL A N 1
ATOM 2490 C CA . VAL A 1 322 ? 7.417 -11.399 -9.017 1.00 97.44 322 VAL A CA 1
ATOM 2491 C C . VAL A 1 322 ? 6.453 -12.592 -8.997 1.00 97.44 322 VAL A C 1
ATOM 2493 O O . VAL A 1 322 ? 6.366 -13.271 -7.979 1.00 97.44 322 VAL A O 1
ATOM 2496 N N . SER A 1 323 ? 5.788 -12.883 -10.123 1.00 97.94 323 SER A N 1
ATOM 2497 C CA . SER A 1 323 ? 4.917 -14.061 -10.252 1.00 97.94 323 SER A CA 1
ATOM 2498 C C . SER A 1 323 ? 5.686 -15.359 -10.010 1.00 97.94 323 SER A C 1
ATOM 2500 O O . SER A 1 323 ? 5.245 -16.161 -9.200 1.00 97.94 323 SER A O 1
ATOM 2502 N N . ASP A 1 324 ? 6.873 -15.519 -10.608 1.00 98.44 324 ASP A N 1
ATOM 2503 C CA . ASP A 1 324 ? 7.697 -16.725 -10.437 1.00 98.44 324 ASP A CA 1
ATOM 2504 C C . ASP A 1 324 ? 8.105 -16.922 -8.966 1.00 98.44 324 ASP A C 1
ATOM 2506 O O . ASP A 1 324 ? 8.103 -18.034 -8.438 1.00 98.44 324 ASP A O 1
ATOM 2510 N N . ALA A 1 325 ? 8.428 -15.826 -8.268 1.00 97.94 325 ALA A N 1
ATOM 2511 C CA . ALA A 1 325 ? 8.771 -15.881 -6.851 1.00 97.94 325 ALA A CA 1
ATOM 2512 C C . ALA A 1 325 ? 7.589 -16.352 -5.984 1.00 97.94 325 ALA A C 1
ATOM 2514 O O . ALA A 1 325 ? 7.793 -17.123 -5.045 1.00 97.94 325 ALA A O 1
ATOM 2515 N N . PHE A 1 326 ? 6.364 -15.928 -6.306 1.00 98.31 326 PHE A N 1
ATOM 2516 C CA . PHE A 1 326 ? 5.149 -16.395 -5.635 1.00 98.31 326 PHE A CA 1
ATOM 2517 C C . PHE A 1 326 ? 4.749 -17.821 -6.044 1.00 98.31 326 PHE A C 1
ATOM 2519 O O . PHE A 1 326 ? 4.320 -18.593 -5.183 1.00 98.31 326 PHE A O 1
ATOM 2526 N N . ASP A 1 327 ? 4.996 -18.224 -7.291 1.00 98.31 327 ASP A N 1
ATOM 2527 C CA . ASP A 1 327 ? 4.810 -19.603 -7.752 1.00 98.31 327 ASP A CA 1
ATOM 2528 C C . ASP A 1 327 ? 5.703 -20.568 -6.959 1.00 98.31 327 ASP A C 1
ATOM 2530 O O . ASP A 1 327 ? 5.241 -21.615 -6.502 1.00 98.31 327 ASP A O 1
ATOM 2534 N N . HIS A 1 328 ? 6.953 -20.184 -6.672 1.00 98.31 328 HIS A N 1
ATOM 2535 C CA . HIS A 1 328 ? 7.837 -20.946 -5.782 1.00 98.31 328 HIS A CA 1
ATOM 2536 C C . HIS A 1 328 ? 7.338 -21.021 -4.331 1.00 98.31 328 HIS A C 1
ATOM 2538 O O . HIS A 1 328 ? 7.660 -21.971 -3.618 1.00 98.31 328 HIS A O 1
ATOM 2544 N N . MET A 1 329 ? 6.545 -20.045 -3.878 1.00 97.88 329 MET A N 1
ATOM 2545 C CA . MET A 1 329 ? 5.857 -20.108 -2.584 1.00 97.88 329 MET A CA 1
ATOM 2546 C C . MET A 1 329 ? 4.570 -20.942 -2.648 1.00 97.88 329 MET A C 1
ATOM 2548 O O . MET A 1 329 ? 4.003 -21.239 -1.594 1.00 97.88 329 MET A O 1
ATOM 2552 N N . GLY A 1 330 ? 4.076 -21.298 -3.836 1.00 97.69 330 GLY A N 1
ATOM 2553 C CA . GLY A 1 330 ? 2.749 -21.882 -4.021 1.00 97.69 330 GLY A CA 1
ATOM 2554 C C . GLY A 1 330 ? 1.624 -20.913 -3.646 1.00 97.69 330 GLY A C 1
ATOM 2555 O O . GLY A 1 330 ? 0.648 -21.332 -3.028 1.00 97.69 330 GLY A O 1
ATOM 2556 N N . ILE A 1 331 ? 1.793 -19.616 -3.930 1.00 97.38 331 ILE A N 1
ATOM 2557 C CA . ILE A 1 331 ? 0.768 -18.580 -3.729 1.00 97.38 331 ILE A CA 1
ATOM 2558 C C . ILE A 1 331 ? 0.411 -17.994 -5.098 1.00 97.38 331 ILE A C 1
ATOM 2560 O O . ILE A 1 331 ? 1.309 -17.514 -5.782 1.00 97.38 331 ILE A O 1
ATOM 2564 N N . PRO A 1 332 ? -0.868 -17.975 -5.505 1.00 97.75 332 PRO A N 1
ATOM 2565 C CA . PRO A 1 332 ? -1.282 -17.284 -6.721 1.00 97.75 332 PRO A CA 1
ATOM 2566 C C . PRO A 1 332 ? -0.985 -15.783 -6.643 1.00 97.75 332 PRO A C 1
ATOM 2568 O O . PRO A 1 332 ? -1.375 -15.114 -5.684 1.00 97.75 332 PRO A O 1
ATOM 2571 N N . TYR A 1 333 ? -0.335 -15.244 -7.671 1.00 98.12 333 TYR A N 1
ATOM 2572 C CA . TYR A 1 333 ? -0.120 -13.810 -7.828 1.00 98.12 333 TYR A CA 1
ATOM 2573 C C . TYR A 1 333 ? -0.915 -13.278 -9.023 1.00 98.12 333 TYR A C 1
ATOM 2575 O O . TYR A 1 333 ? -0.874 -13.830 -10.125 1.00 98.12 333 TYR A O 1
ATOM 2583 N N . HIS A 1 334 ? -1.628 -12.175 -8.813 1.00 98.06 334 HIS A N 1
ATOM 2584 C CA . HIS A 1 334 ? -2.438 -11.521 -9.831 1.00 98.06 334 HIS A CA 1
ATOM 2585 C C . HIS A 1 334 ? -2.122 -10.028 -9.878 1.00 98.06 334 HIS A C 1
ATOM 2587 O O . HIS A 1 334 ? -2.143 -9.351 -8.856 1.00 98.06 334 HIS A O 1
ATOM 2593 N N . ALA A 1 335 ? -1.865 -9.495 -11.070 1.00 98.06 335 ALA A N 1
ATOM 2594 C CA . ALA A 1 335 ? -1.747 -8.057 -11.282 1.00 98.06 335 ALA A CA 1
ATOM 2595 C C . ALA A 1 335 ? -3.042 -7.520 -11.904 1.00 98.06 335 ALA A C 1
ATOM 2597 O O . ALA A 1 335 ? -3.515 -8.090 -12.885 1.00 98.06 335 ALA A O 1
ATOM 2598 N N . MET A 1 336 ? -3.595 -6.434 -11.355 1.00 98.38 336 MET A N 1
ATOM 2599 C CA . MET A 1 336 ? -4.765 -5.759 -11.940 1.00 98.38 336 MET A CA 1
ATOM 2600 C C . MET A 1 336 ? -4.401 -4.969 -13.192 1.00 98.38 336 MET A C 1
ATOM 2602 O O . MET A 1 336 ? -5.230 -4.790 -14.072 1.00 98.38 336 MET A O 1
ATOM 2606 N N . ILE A 1 337 ? -3.179 -4.445 -13.258 1.00 98.38 337 ILE A N 1
ATOM 2607 C CA . ILE A 1 337 ? -2.626 -3.824 -14.458 1.00 98.38 337 ILE A CA 1
ATOM 2608 C C . ILE A 1 337 ? -1.103 -3.909 -14.425 1.00 98.38 337 ILE A C 1
ATOM 2610 O O . ILE A 1 337 ? -0.473 -3.874 -13.362 1.00 98.38 337 ILE A O 1
ATOM 2614 N N . THR A 1 338 ? -0.495 -3.995 -15.596 1.00 98.44 338 THR A N 1
ATOM 2615 C CA . THR A 1 338 ? 0.949 -4.053 -15.789 1.00 98.44 338 THR A CA 1
ATOM 2616 C C . THR A 1 338 ? 1.458 -2.814 -16.518 1.00 98.44 338 THR A C 1
ATOM 2618 O O . THR A 1 338 ? 0.751 -2.183 -17.302 1.00 98.44 338 THR A O 1
ATOM 2621 N N . ALA A 1 339 ? 2.714 -2.447 -16.285 1.00 97.94 339 ALA A N 1
ATOM 2622 C CA . ALA A 1 339 ? 3.313 -1.279 -16.924 1.00 97.94 339 ALA A CA 1
ATOM 2623 C C . ALA A 1 339 ? 3.272 -1.296 -18.466 1.00 97.94 339 ALA A C 1
ATOM 2625 O O . ALA A 1 339 ? 2.925 -0.264 -19.042 1.00 97.94 339 ALA A O 1
ATOM 2626 N N . PRO A 1 340 ? 3.516 -2.425 -19.158 1.00 97.81 340 PRO A N 1
ATOM 2627 C CA . PRO A 1 340 ? 3.335 -2.516 -20.605 1.00 97.81 340 PRO A CA 1
ATOM 2628 C C . PRO A 1 340 ? 1.913 -2.195 -21.090 1.00 97.81 340 PRO A C 1
ATOM 2630 O O . PRO A 1 340 ? 1.761 -1.758 -22.228 1.00 97.81 340 PRO A O 1
ATOM 2633 N N . GLU A 1 341 ? 0.885 -2.372 -20.253 1.00 97.19 341 GLU A N 1
ATOM 2634 C CA . GLU A 1 341 ? -0.516 -2.129 -20.626 1.00 97.19 341 GLU A CA 1
ATOM 2635 C C . GLU A 1 341 ? -0.923 -0.652 -20.552 1.00 97.19 341 GLU A C 1
ATOM 2637 O O . GLU A 1 341 ? -1.788 -0.234 -21.322 1.00 97.19 341 GLU A O 1
ATOM 2642 N N . PHE A 1 342 ? -0.322 0.152 -19.664 1.00 96.62 342 PHE A N 1
ATOM 2643 C CA . PHE A 1 342 ? -0.687 1.572 -19.507 1.00 96.62 342 PHE A CA 1
ATOM 2644 C C . PHE A 1 342 ? 0.391 2.563 -19.956 1.00 96.62 342 PHE A C 1
ATOM 2646 O O . PHE A 1 342 ? 0.058 3.695 -20.309 1.00 96.62 342 PHE A O 1
ATOM 2653 N N . LEU A 1 343 ? 1.676 2.187 -19.961 1.00 96.88 343 LEU A N 1
ATOM 2654 C CA . LEU A 1 343 ? 2.757 3.118 -20.304 1.00 96.88 343 LEU A CA 1
ATOM 2655 C C . LEU A 1 343 ? 2.658 3.705 -21.718 1.00 96.88 343 LEU A C 1
ATOM 2657 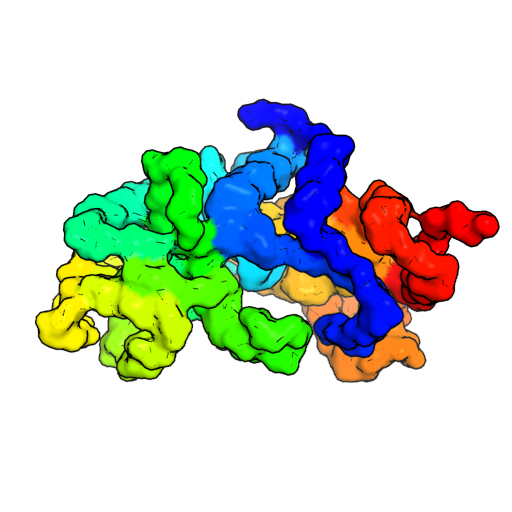O O . LEU A 1 343 ? 2.927 4.900 -21.842 1.00 96.88 343 LEU A O 1
ATOM 2661 N N . PRO A 1 344 ? 2.255 2.963 -22.772 1.00 95.94 344 PRO A N 1
ATOM 2662 C CA . PRO A 1 344 ? 2.067 3.559 -24.095 1.00 95.94 344 PRO A CA 1
ATOM 2663 C C . PRO A 1 344 ? 1.086 4.741 -24.082 1.00 95.94 344 PRO A C 1
ATOM 2665 O O . PRO A 1 344 ? 1.352 5.787 -24.675 1.00 95.94 344 PRO A O 1
ATOM 2668 N N . GLU A 1 345 ? -0.025 4.608 -23.355 1.00 95.25 345 GLU A N 1
ATOM 2669 C CA . GLU A 1 345 ? -1.040 5.657 -23.230 1.00 95.25 345 GLU A CA 1
ATOM 2670 C C . GLU A 1 345 ? -0.565 6.807 -22.336 1.00 95.25 345 GLU A C 1
ATOM 2672 O O . GLU A 1 345 ? -0.729 7.970 -22.707 1.00 95.25 345 GLU A O 1
ATOM 2677 N N . ALA A 1 346 ? 0.103 6.505 -21.218 1.00 95.25 346 ALA A N 1
ATOM 2678 C CA . ALA A 1 346 ? 0.683 7.520 -20.337 1.00 95.25 346 ALA A CA 1
ATOM 2679 C C . ALA A 1 346 ? 1.737 8.376 -21.062 1.00 95.25 346 ALA A C 1
ATOM 2681 O O . ALA A 1 346 ? 1.737 9.603 -20.956 1.00 95.25 346 ALA A O 1
ATOM 2682 N N . VAL A 1 347 ? 2.613 7.743 -21.849 1.00 94.81 347 VAL A N 1
ATOM 2683 C CA . VAL A 1 347 ? 3.637 8.425 -22.652 1.00 94.81 347 VAL A CA 1
ATOM 2684 C C . VAL A 1 347 ? 2.983 9.313 -23.702 1.00 94.81 347 VAL A C 1
ATOM 2686 O O . VAL A 1 347 ? 3.323 10.495 -23.779 1.00 94.81 347 VAL A O 1
ATOM 2689 N N . LYS A 1 348 ? 1.995 8.788 -24.437 1.00 93.00 348 LYS A N 1
ATOM 2690 C CA . LYS A 1 348 ? 1.228 9.554 -25.426 1.00 93.00 348 LYS A CA 1
ATOM 2691 C C . LYS A 1 348 ? 0.543 10.780 -24.811 1.00 93.00 348 LYS A C 1
ATOM 2693 O O . LYS A 1 348 ? 0.542 11.839 -25.429 1.00 93.00 348 LYS A O 1
ATOM 2698 N N . ALA A 1 349 ? -0.008 10.657 -23.603 1.00 90.38 349 ALA A N 1
ATOM 2699 C CA . ALA A 1 349 ? -0.670 11.759 -22.902 1.00 90.38 349 ALA A CA 1
ATOM 2700 C C . ALA A 1 349 ? 0.306 12.827 -22.373 1.00 90.38 349 ALA A C 1
ATOM 2702 O O . ALA A 1 349 ? -0.081 13.969 -22.149 1.00 90.38 349 ALA A O 1
ATOM 2703 N N . SER A 1 350 ? 1.573 12.465 -22.163 1.00 85.69 350 SER A N 1
ATOM 2704 C CA . SER A 1 350 ? 2.550 13.312 -21.472 1.00 85.69 350 SER A CA 1
ATOM 2705 C C . SER A 1 350 ? 3.296 14.328 -22.360 1.00 85.69 350 SER A C 1
ATOM 2707 O O . SER A 1 350 ? 4.071 15.126 -21.819 1.00 85.69 350 SER A O 1
ATOM 2709 N N . ASP A 1 351 ? 3.068 14.302 -23.683 1.00 81.69 351 ASP A N 1
ATOM 2710 C CA . ASP A 1 351 ? 3.717 15.139 -24.719 1.00 81.69 351 ASP A CA 1
ATOM 2711 C C . ASP A 1 351 ? 5.254 15.198 -24.583 1.00 81.69 351 ASP A C 1
ATOM 2713 O O . ASP A 1 351 ? 5.895 16.249 -24.649 1.00 81.69 351 ASP A O 1
ATOM 2717 N N . LYS A 1 352 ? 5.872 14.054 -24.259 1.00 78.81 352 LYS A N 1
ATOM 2718 C CA . LYS A 1 352 ? 7.300 13.990 -23.914 1.00 78.81 352 LYS A CA 1
ATOM 2719 C C . LYS A 1 352 ? 8.181 13.724 -25.125 1.00 78.81 352 LYS A C 1
ATOM 2721 O O . LYS A 1 352 ? 7.789 13.064 -26.081 1.00 78.81 352 LYS A O 1
ATOM 2726 N N . CYS A 1 353 ? 9.418 14.213 -25.036 1.00 85.69 353 CYS A N 1
ATOM 2727 C CA . CYS A 1 353 ? 10.388 14.131 -26.117 1.00 85.69 353 CYS A CA 1
ATOM 2728 C C . CYS A 1 353 ? 10.863 12.683 -26.392 1.00 85.69 353 CYS A C 1
ATOM 2730 O O . CYS A 1 353 ? 10.887 11.853 -25.472 1.00 85.69 353 CYS A O 1
ATOM 2732 N N . PRO A 1 354 ? 11.292 12.371 -27.632 1.00 92.94 354 PRO A N 1
ATOM 2733 C CA . PRO A 1 354 ? 11.770 11.040 -28.026 1.00 92.94 354 PRO A CA 1
ATOM 2734 C C . PRO A 1 354 ? 12.884 10.468 -27.136 1.00 92.94 354 PRO A C 1
ATOM 2736 O O . PRO A 1 354 ? 12.995 9.254 -26.961 1.00 92.94 354 PRO A O 1
ATOM 2739 N N . GLU A 1 355 ? 13.724 11.323 -26.553 1.00 92.81 355 GLU A N 1
ATOM 2740 C CA . GLU A 1 355 ? 14.819 10.924 -25.665 1.00 92.81 355 GLU A CA 1
ATOM 2741 C C . GLU A 1 355 ? 14.302 10.267 -24.385 1.00 92.81 355 GLU A C 1
ATOM 2743 O O . GLU A 1 355 ? 14.899 9.295 -23.912 1.00 92.81 355 GLU A O 1
ATOM 2748 N N . LEU A 1 356 ? 13.187 10.774 -23.850 1.00 94.12 356 LEU A N 1
ATOM 2749 C CA . LEU A 1 356 ? 12.564 10.245 -22.646 1.00 94.12 356 LEU A CA 1
ATOM 2750 C C . LEU A 1 356 ? 11.945 8.874 -22.901 1.00 94.12 356 LEU A C 1
ATOM 2752 O O . LEU A 1 356 ? 12.116 7.957 -22.102 1.00 94.12 356 LEU A O 1
ATOM 2756 N N . VAL A 1 357 ? 11.297 8.712 -24.054 1.00 95.38 357 VAL A N 1
ATOM 2757 C CA . VAL A 1 357 ? 10.749 7.420 -24.473 1.00 95.38 357 VAL A CA 1
ATOM 2758 C C . VAL A 1 357 ? 11.855 6.378 -24.593 1.00 95.38 357 VAL A C 1
ATOM 2760 O O . VAL A 1 357 ? 11.776 5.318 -23.975 1.00 95.38 357 VAL A O 1
ATOM 2763 N N . LYS A 1 358 ? 12.953 6.720 -25.276 1.00 95.81 358 LYS A N 1
ATOM 2764 C CA . LYS A 1 358 ? 14.128 5.845 -25.379 1.00 95.81 358 LYS A CA 1
ATOM 2765 C C . LYS A 1 358 ? 14.740 5.521 -24.012 1.00 95.81 358 LYS A C 1
ATOM 2767 O O . LYS A 1 358 ? 15.351 4.465 -23.865 1.00 95.81 358 LYS A O 1
ATOM 2772 N N . ALA A 1 359 ? 14.641 6.415 -23.026 1.00 96.31 359 ALA A N 1
ATOM 2773 C CA . ALA A 1 359 ? 15.117 6.147 -21.670 1.00 96.31 359 ALA A CA 1
ATOM 2774 C C . ALA A 1 359 ? 14.266 5.079 -20.968 1.00 96.31 359 ALA A C 1
ATOM 2776 O O . ALA A 1 359 ? 14.833 4.127 -20.434 1.00 96.31 359 ALA A O 1
ATOM 2777 N N . ILE A 1 360 ? 12.937 5.172 -21.062 1.00 97.06 360 ILE A N 1
ATOM 2778 C CA . ILE A 1 360 ? 12.016 4.165 -20.510 1.00 97.06 360 ILE A CA 1
ATOM 2779 C C . ILE A 1 360 ? 12.215 2.809 -21.208 1.00 97.06 360 ILE A C 1
ATOM 2781 O O . ILE A 1 360 ? 12.314 1.778 -20.548 1.00 97.06 360 ILE A O 1
ATOM 2785 N N . GLU A 1 361 ? 12.367 2.782 -22.534 1.00 97.44 361 GLU A N 1
ATOM 2786 C CA . GLU A 1 361 ? 12.639 1.532 -23.263 1.00 97.44 361 GLU A CA 1
ATOM 2787 C C . GLU A 1 361 ? 13.975 0.885 -22.840 1.00 97.44 361 GLU A C 1
ATOM 2789 O O . GLU A 1 361 ? 14.059 -0.338 -22.692 1.00 97.44 361 GLU A O 1
ATOM 2794 N N . ARG A 1 362 ? 15.026 1.688 -22.593 1.00 97.50 362 ARG A N 1
ATOM 2795 C CA . ARG A 1 362 ? 16.310 1.194 -22.052 1.00 97.50 362 ARG A CA 1
ATOM 2796 C C . ARG A 1 362 ? 16.169 0.637 -20.639 1.00 97.50 362 ARG A C 1
ATOM 2798 O O . ARG A 1 362 ? 16.809 -0.372 -20.339 1.00 97.50 362 ARG A O 1
ATOM 2805 N N . GLU A 1 363 ? 15.348 1.260 -19.799 1.00 97.56 363 GLU A N 1
ATOM 2806 C CA . GLU A 1 363 ? 15.028 0.753 -18.463 1.00 97.56 363 GLU A CA 1
ATOM 2807 C C . GLU A 1 363 ? 14.401 -0.646 -18.565 1.00 97.56 363 GLU A C 1
ATOM 2809 O O . GLU A 1 363 ? 14.930 -1.586 -17.978 1.00 97.56 363 GLU A O 1
ATOM 2814 N N . PHE A 1 364 ? 13.376 -0.833 -19.406 1.00 98.00 364 PHE A N 1
ATOM 2815 C CA . PHE A 1 364 ? 12.737 -2.142 -19.618 1.00 98.00 364 PHE A CA 1
ATOM 2816 C C . PHE A 1 364 ? 13.670 -3.186 -20.233 1.00 98.00 364 PHE A C 1
ATOM 2818 O O . PHE A 1 364 ? 13.608 -4.357 -19.878 1.00 98.00 364 PHE A O 1
ATOM 2825 N N . LYS A 1 365 ? 14.578 -2.787 -21.126 1.00 97.88 365 LYS A N 1
ATOM 2826 C CA . LYS A 1 365 ? 15.598 -3.702 -21.658 1.00 97.88 365 LYS A CA 1
ATOM 2827 C C . LYS A 1 365 ? 16.557 -4.211 -20.573 1.00 97.88 365 LYS A C 1
ATOM 2829 O O . LYS A 1 365 ? 17.101 -5.302 -20.708 1.00 97.88 365 LYS A O 1
ATOM 2834 N N . THR A 1 366 ? 16.802 -3.401 -19.546 1.00 97.81 366 THR A N 1
ATOM 2835 C CA . THR A 1 366 ? 17.800 -3.674 -18.501 1.00 97.81 366 THR A CA 1
ATOM 2836 C C . THR A 1 366 ? 17.188 -4.391 -17.301 1.00 97.81 366 THR A C 1
ATOM 2838 O O . THR A 1 366 ? 17.779 -5.333 -16.782 1.00 97.81 366 THR A O 1
ATOM 2841 N N . TYR A 1 367 ? 16.008 -3.944 -16.870 1.00 97.94 367 TYR A N 1
ATOM 2842 C CA . TYR A 1 367 ? 15.351 -4.382 -15.639 1.00 97.94 367 TYR A CA 1
ATOM 2843 C C . TYR A 1 367 ? 13.974 -5.004 -15.863 1.00 97.94 367 TYR A C 1
ATOM 2845 O O . TYR A 1 367 ? 13.407 -5.542 -14.918 1.00 97.94 367 TYR A O 1
ATOM 2853 N N . GLY A 1 368 ? 13.403 -4.909 -17.063 1.00 97.62 368 GLY A N 1
ATOM 2854 C CA . GLY A 1 368 ? 12.080 -5.447 -17.365 1.00 97.62 368 GLY A CA 1
ATOM 2855 C C . GLY A 1 368 ? 12.108 -6.957 -17.577 1.00 97.62 368 GLY A C 1
ATOM 2856 O O . GLY A 1 368 ? 13.058 -7.506 -18.134 1.00 97.62 368 GLY A O 1
ATOM 2857 N N . LEU A 1 369 ? 11.025 -7.626 -17.181 1.00 97.62 369 LEU A N 1
ATOM 2858 C CA . LEU A 1 369 ? 10.779 -9.034 -17.504 1.00 97.62 369 LEU A CA 1
ATOM 2859 C C . LEU A 1 369 ? 10.680 -9.250 -19.024 1.00 97.62 369 LEU A C 1
ATOM 2861 O O . LEU A 1 369 ? 11.060 -10.294 -19.547 1.00 97.62 369 LEU A O 1
ATOM 2865 N N . GLN A 1 370 ? 10.197 -8.231 -19.735 1.00 97.31 370 GLN A N 1
ATOM 2866 C CA . GLN A 1 370 ? 10.173 -8.159 -21.188 1.00 97.31 370 GLN A CA 1
ATOM 2867 C C . GLN A 1 370 ? 10.609 -6.771 -21.658 1.00 97.31 370 GLN A C 1
ATOM 2869 O O . GLN A 1 370 ? 10.430 -5.773 -20.960 1.00 97.31 370 GLN A O 1
ATOM 2874 N N . SER A 1 371 ? 11.157 -6.697 -22.870 1.00 97.00 371 SER A N 1
ATOM 2875 C CA . SER A 1 371 ? 11.434 -5.407 -23.506 1.00 97.00 371 SER A CA 1
ATOM 2876 C C . SER A 1 371 ? 10.128 -4.699 -23.873 1.00 97.00 371 SER A C 1
ATOM 2878 O O . SER A 1 371 ? 9.206 -5.328 -24.386 1.00 97.00 371 SER A O 1
ATOM 2880 N N . LEU A 1 372 ? 10.077 -3.384 -23.668 1.00 96.81 372 LEU A N 1
ATOM 2881 C CA . LEU A 1 372 ? 8.942 -2.537 -24.030 1.00 96.81 372 LEU A CA 1
ATOM 2882 C C . LEU A 1 372 ? 9.297 -1.678 -25.248 1.00 96.81 372 LEU A C 1
ATOM 2884 O O . LEU A 1 372 ? 10.409 -1.159 -25.331 1.00 96.81 372 LEU A O 1
ATOM 2888 N N . LYS A 1 373 ? 8.349 -1.528 -26.179 1.00 96.25 373 LYS A N 1
ATOM 2889 C CA . LYS A 1 373 ? 8.423 -0.570 -27.289 1.00 96.25 373 LYS A CA 1
ATOM 2890 C C . LYS A 1 373 ? 7.259 0.404 -27.181 1.00 96.25 373 LYS A C 1
ATOM 2892 O O . LYS A 1 373 ? 6.110 -0.024 -27.154 1.00 96.25 373 LYS A O 1
ATOM 2897 N N . LEU A 1 374 ? 7.561 1.693 -27.133 1.00 94.44 374 LEU A N 1
ATOM 2898 C CA . LEU A 1 374 ? 6.592 2.771 -26.919 1.00 94.44 374 LEU A CA 1
ATOM 2899 C C . LEU A 1 374 ? 6.256 3.540 -28.209 1.00 94.44 374 LEU A C 1
ATOM 2901 O O . LEU A 1 374 ? 5.383 4.401 -28.192 1.00 94.44 374 LEU A O 1
ATOM 2905 N N . GLY A 1 375 ? 6.890 3.192 -29.335 1.00 79.56 375 GLY A N 1
ATOM 2906 C CA . GLY A 1 375 ? 6.396 3.538 -30.674 1.00 79.56 375 GLY A CA 1
ATOM 2907 C C . GLY A 1 375 ? 6.644 4.977 -31.131 1.00 79.56 375 GLY A C 1
ATOM 2908 O O . GLY A 1 375 ? 5.845 5.507 -31.897 1.00 79.56 375 GLY A O 1
ATOM 2909 N N . VAL A 1 376 ? 7.734 5.610 -30.693 1.00 68.25 376 VAL A N 1
ATOM 2910 C CA . VAL A 1 376 ? 8.186 6.876 -31.292 1.00 68.25 376 VAL A CA 1
ATOM 2911 C C . VAL A 1 376 ? 9.066 6.539 -32.496 1.00 68.25 376 VAL A C 1
ATOM 2913 O O . VAL A 1 376 ? 10.267 6.312 -32.332 1.00 68.25 376 VAL A O 1
ATOM 2916 N N . GLU A 1 377 ? 8.444 6.414 -33.673 1.00 57.78 377 GLU A N 1
ATOM 2917 C CA . GLU A 1 377 ? 9.153 6.371 -34.966 1.00 57.78 377 GLU A CA 1
ATOM 2918 C C . GLU A 1 377 ? 9.669 7.753 -35.378 1.00 57.78 377 GLU A C 1
ATOM 2920 O O . GLU A 1 377 ? 8.915 8.744 -35.228 1.00 57.78 377 GLU A O 1
#

pLDDT: mean 87.36, std 12.93, range [41.0, 98.44]